Protein AF-A0A3M7AUH7-F1 (afdb_monomer_lite)

Organism: Hortaea werneckii (NCBI:txid91943)

InterPro domains:
  IPR000120 Amidase [PTHR11895] (242-465)
  IPR000868 Isochorismatase-like domain [PF00857] (22-213)
  IPR023631 Amidase signature domain [PF01425] (266-464)
  IPR036380 Isochorismatase-like superfamily [G3DSA:3.40.50.850] (7-255)
  IPR036380 Isochorismatase-like superfamily [SSF52499] (10-230)
  IPR036928 Amidase signature (AS) superfamily [G3DSA:3.90.1300.10] (282-468)
  IPR036928 Amidase signature (AS) superfamily [SSF75304] (243-464)

pLDDT: mean 93.61, std 9.81, range [36.06, 98.88]

Secondary structure (DSSP, 8-state):
----EEETT-BSS-EEE-GGGEEEEEE--BHHHHSTTSHHHHHH--HHHHHHHHTTHHHHHHHHHHHHHHT-EEEEEEE-B-TT-TTS-HHHHHTTTT-TT------TTSEETTEETTBTTSGGGSBPGGGPPPTT-EEEEESSSSTTTTSSHHHHHHTTT--EEEEEEE-IIIIIHHHHHHHHHTT-EEEEEEEEEE-S-HHHHHHHHHHHT-GGGTS-EEE-THHHHHHHHHHHTT----TT-HHHHHHHHHHTSS-HHHHHHHHHHHHHHHHTT-TTSEEEE--HHHHHHHHHHHHHHHTTSPPPTTTT-EEEEETTB-BTTB-B-TT-GGG-B--SS--HHHHHHHHTT-EEEEEEP-SGGG--SSS---TT---EETTEEEEE--SSSHHHHHHHHTTSSSEEEEE-SSSTTHHHHHHTTSEEE---TTTS--TTB--S-TTT--EEEEESSHHHHHHHHHHH----

Foldseek 3Di:
DQDWDWQQQKPPGIDIDGLLQEEEEAEALFLLCQPPQHVVCLQLVDPVLNVVQNVLLVVLLLVLVLSVLSNHAYEYEFAAAELVNPLPDPCQFPVQCVPPPHPHPAGQQGQTPQGGHRHPPTRRRHHDPSNDDDPPHHYWYDNALARVPPTCVVVVSVLSNHQEYEYAYEDQLTSRLNNLQVCVVVRHAYEYALSRYYYSDPVSNVVSQCVCRPPVQSSHIYHHCVSSSVVVVVCCVVRCPVVQALVVQVVCVVVVVDALLNVLVVLQVLLVVCCVVPVLWAPWFDDSVRLNVLRVVLCVVPVPHPQFSQASAEEEEALQFADAQDWRQLLPVVPIDHDNDGFLLVVLNVVSRYRYTHHTQFQRLQPFFQQQRHPSGGDAAPSDPVGTLTARNSSQLCCQLSVSGQKYKDKCQPCRQPRSNSSSQWDKAFDDPQQADCGRGSDPDNVRITIIMTHRDPVSSVSSSVSSRPGD

Sequence (472 aa):
MDRTLELKSARPYAFKFKPESTALLIIDMQRDFLDPNGFGSIQCGNDAIFQSVRSIVPKTKQVLETARRLGFHVLHTREGHEPDLSDLPPAKRLRQTSAPSGHHTLGIGDQGPMGRLLIRGEYGHDIIDELKPVPGEVVIDKPGKGSFWNTTLHRALLARGVTHLLIAGVTTECCVNGTFREAADRGFECCVLSDCTSGFDASFVSKTLEMLCSYDGLFGYVASSKELLEKEAMVQSKDSQDELSISRLQEGFRAGSIRPVDVAKVVSQRIAQYRAKDPAIWTFLRTDHDLEEAAHALEKRFKNEPLPPLYGIPFAVKDNIDVAGVRTTAACDAYAYTPEKNAKVVDDLLEAGALFVGKTNLDQLATGLSGCRSPYGYPRSVFSKKHVAGGSSSGSSVAVGARLVSFALGTDTAGSGRVPAAFNGVTGFKPTKGTLSAQGLVPACKSLDTISILAPSVHEARTVWLVADAGP

Structure (mmCIF, N/CA/C/O backbone):
data_AF-A0A3M7AUH7-F1
#
_entry.id   AF-A0A3M7AUH7-F1
#
loop_
_atom_site.group_PDB
_atom_site.id
_atom_site.type_symbol
_atom_site.label_atom_id
_atom_site.label_alt_id
_atom_site.label_comp_id
_atom_site.label_asym_id
_atom_site.label_entity_id
_atom_site.label_seq_id
_atom_site.pdbx_PDB_ins_code
_atom_site.Cartn_x
_atom_site.Cartn_y
_atom_site.Cartn_z
_atom_site.occupancy
_atom_site.B_iso_or_equiv
_atom_site.auth_seq_id
_atom_site.auth_comp_id
_atom_site.auth_asym_id
_atom_site.auth_atom_id
_atom_site.pdbx_PDB_model_num
ATOM 1 N N . MET A 1 1 ? 1.616 14.988 9.733 1.00 42.78 1 MET A N 1
ATOM 2 C CA . MET A 1 1 ? 2.559 16.097 9.483 1.00 42.78 1 MET A CA 1
ATOM 3 C C . MET A 1 1 ? 2.692 16.251 7.981 1.00 42.78 1 MET A C 1
ATOM 5 O O . MET A 1 1 ? 2.741 15.226 7.317 1.00 42.78 1 MET A O 1
ATOM 9 N N . ASP A 1 2 ? 2.673 17.475 7.454 1.00 50.09 2 ASP A N 1
ATOM 10 C CA . ASP A 1 2 ? 2.944 17.732 6.033 1.00 50.09 2 ASP A CA 1
ATOM 11 C C . ASP A 1 2 ? 4.448 17.556 5.793 1.00 50.09 2 ASP A C 1
ATOM 13 O O . ASP A 1 2 ? 5.242 18.467 6.033 1.00 50.09 2 ASP A O 1
ATOM 17 N N . ARG A 1 3 ? 4.864 16.320 5.504 1.00 73.69 3 ARG A N 1
ATOM 18 C CA . ARG A 1 3 ? 6.273 15.934 5.523 1.00 73.69 3 ARG A CA 1
ATOM 19 C C . ARG A 1 3 ? 6.875 16.066 4.128 1.00 73.69 3 ARG A C 1
ATOM 21 O O . ARG A 1 3 ? 7.142 15.075 3.461 1.00 73.69 3 ARG A O 1
ATOM 28 N N . THR A 1 4 ? 7.121 17.300 3.704 1.00 87.31 4 THR A N 1
ATOM 29 C CA . THR A 1 4 ? 7.862 17.563 2.465 1.00 87.31 4 THR A CA 1
ATOM 30 C C . THR A 1 4 ? 9.328 17.152 2.629 1.00 87.31 4 THR A C 1
ATOM 32 O O . THR A 1 4 ? 10.020 17.601 3.546 1.00 87.31 4 THR A O 1
ATOM 35 N N . LEU A 1 5 ? 9.802 16.278 1.745 1.00 91.75 5 LEU A N 1
ATOM 36 C CA . LEU A 1 5 ? 11.206 15.926 1.572 1.00 91.75 5 LEU A CA 1
ATOM 37 C C . LEU A 1 5 ? 11.821 16.790 0.464 1.00 91.75 5 LEU A C 1
ATOM 39 O O . LEU A 1 5 ? 11.122 17.364 -0.367 1.00 91.75 5 LEU A O 1
ATOM 43 N N . GLU A 1 6 ? 13.146 16.897 0.482 1.00 94.75 6 GLU A N 1
ATOM 44 C CA . GLU A 1 6 ? 13.899 17.737 -0.450 1.00 94.75 6 GLU A CA 1
ATOM 45 C C . GLU A 1 6 ? 15.273 17.117 -0.713 1.00 94.75 6 GLU A C 1
ATOM 47 O O . GLU A 1 6 ? 16.000 16.858 0.252 1.00 94.75 6 GLU A O 1
ATOM 52 N N . LEU A 1 7 ? 15.616 16.900 -1.985 1.00 96.56 7 LEU A N 1
ATOM 53 C CA . LEU A 1 7 ? 16.984 16.636 -2.440 1.00 96.56 7 LEU A CA 1
ATOM 54 C C . LEU A 1 7 ? 17.591 17.978 -2.854 1.00 96.56 7 LEU A C 1
ATOM 56 O O . LEU A 1 7 ? 17.284 18.497 -3.926 1.00 96.56 7 LEU A O 1
ATOM 60 N N . LYS A 1 8 ? 18.396 18.579 -1.976 1.00 95.88 8 LYS A N 1
ATOM 61 C CA . LYS A 1 8 ? 18.969 19.920 -2.175 1.00 95.88 8 LYS A CA 1
ATOM 62 C C . LYS A 1 8 ? 20.028 19.926 -3.268 1.00 95.88 8 LYS A C 1
ATOM 64 O O . LYS A 1 8 ? 20.172 20.919 -3.970 1.00 95.88 8 LYS A O 1
ATOM 69 N N . SER A 1 9 ? 20.745 18.814 -3.396 1.00 94.75 9 SER A N 1
ATOM 70 C CA . SER A 1 9 ? 21.782 18.597 -4.404 1.00 94.75 9 SER A CA 1
ATOM 71 C C . SER A 1 9 ? 21.238 18.234 -5.789 1.00 94.75 9 SER A C 1
ATOM 73 O O . SER A 1 9 ? 22.026 18.043 -6.718 1.00 94.75 9 SER A O 1
ATOM 75 N N . ALA A 1 10 ? 19.914 18.121 -5.945 1.00 97.62 10 ALA A N 1
ATOM 76 C CA . ALA A 1 10 ? 19.311 17.862 -7.242 1.00 97.62 10 ALA A CA 1
ATOM 77 C C . ALA A 1 10 ? 19.640 18.987 -8.233 1.00 97.62 10 ALA A C 1
ATOM 79 O O . ALA A 1 10 ? 19.691 20.168 -7.884 1.00 97.62 10 ALA A O 1
ATOM 80 N N . ARG A 1 11 ? 19.857 18.595 -9.486 1.00 97.94 11 ARG A N 1
ATOM 81 C CA . ARG A 1 11 ? 20.016 19.501 -10.620 1.00 97.94 11 ARG A CA 1
ATOM 82 C C . ARG A 1 11 ? 18.733 19.495 -11.446 1.00 97.94 11 ARG A C 1
ATOM 84 O O . ARG A 1 11 ? 18.139 18.426 -11.585 1.00 97.94 11 ARG A O 1
ATOM 91 N N . PRO A 1 12 ? 18.337 20.641 -12.018 1.00 96.88 12 PRO A N 1
ATOM 92 C CA . PRO A 1 12 ? 19.061 21.925 -12.004 1.00 96.88 12 PRO A CA 1
ATOM 93 C C . PRO A 1 12 ? 18.918 22.723 -10.698 1.00 96.88 12 PRO A C 1
ATOM 95 O O . PRO A 1 12 ? 19.719 23.617 -10.439 1.00 96.88 12 PRO A O 1
ATOM 98 N N . TYR A 1 13 ? 17.944 22.380 -9.860 1.00 97.06 13 TYR A N 1
ATOM 99 C CA . TYR A 1 13 ? 17.752 22.917 -8.515 1.00 97.06 13 TYR A CA 1
ATOM 100 C C . TYR A 1 13 ? 17.065 21.870 -7.629 1.00 97.06 13 TYR A C 1
ATOM 102 O O . TYR A 1 13 ? 16.717 20.782 -8.091 1.00 97.06 13 TYR A O 1
ATOM 110 N N . ALA A 1 14 ? 16.869 22.203 -6.351 1.00 97.44 14 ALA A N 1
ATOM 111 C CA . ALA A 1 14 ? 16.361 21.277 -5.347 1.00 97.44 14 ALA A CA 1
ATOM 112 C C . ALA A 1 14 ? 15.020 20.626 -5.737 1.00 97.44 14 ALA A C 1
ATOM 114 O O . ALA A 1 14 ? 14.048 21.316 -6.050 1.00 97.44 14 ALA A O 1
ATOM 115 N N . PHE A 1 15 ? 14.955 19.297 -5.634 1.00 97.81 15 PHE A N 1
ATOM 116 C CA . PHE A 1 15 ? 13.757 18.511 -5.922 1.00 97.81 15 PHE A CA 1
ATOM 117 C C . PHE A 1 15 ? 12.948 18.297 -4.641 1.00 97.81 15 PHE A C 1
ATOM 119 O O . PHE A 1 15 ? 13.432 17.662 -3.699 1.00 97.81 15 PHE A O 1
ATOM 126 N N . LYS A 1 16 ? 11.723 18.829 -4.589 1.00 96.50 16 LYS A N 1
ATOM 127 C CA . LYS A 1 16 ? 10.828 18.764 -3.421 1.00 96.50 16 LYS A CA 1
ATOM 128 C C . LYS A 1 16 ? 9.668 17.825 -3.698 1.00 96.50 16 LYS A C 1
ATOM 130 O O . LYS A 1 16 ? 9.068 17.902 -4.756 1.00 96.50 16 LYS A O 1
ATOM 135 N N . PHE A 1 17 ? 9.330 16.973 -2.738 1.00 95.81 17 PHE A N 1
ATOM 136 C CA . PHE A 1 17 ? 8.318 15.932 -2.929 1.00 95.81 17 PHE A CA 1
ATOM 137 C C . PHE A 1 17 ? 7.745 15.465 -1.589 1.00 95.81 17 PHE A C 1
ATOM 139 O O . PHE A 1 17 ? 8.301 15.748 -0.527 1.00 95.81 17 PHE A O 1
ATOM 146 N N . LYS A 1 18 ? 6.617 14.751 -1.621 1.00 89.06 18 LYS A N 1
ATOM 147 C CA . LYS A 1 18 ? 5.950 14.216 -0.421 1.00 89.06 18 LYS A CA 1
ATOM 148 C C . LYS A 1 18 ? 5.864 12.694 -0.484 1.00 89.06 18 LYS A C 1
ATOM 150 O O . LYS A 1 18 ? 5.413 12.197 -1.523 1.00 89.06 18 LYS A O 1
ATOM 155 N N . PRO A 1 19 ? 6.241 11.964 0.583 1.00 87.06 19 PRO A N 1
ATOM 156 C CA . PRO A 1 19 ? 6.251 10.505 0.585 1.00 87.06 19 PRO A CA 1
ATOM 157 C C . PRO A 1 19 ? 4.951 9.870 0.084 1.00 87.06 19 PRO A C 1
ATOM 159 O O . PRO A 1 19 ? 4.983 9.037 -0.814 1.00 87.06 19 PRO A O 1
ATOM 162 N N . GLU A 1 20 ? 3.809 10.352 0.579 1.00 81.81 20 GLU A N 1
ATOM 163 C CA . GLU A 1 20 ? 2.468 9.832 0.290 1.00 81.81 20 GLU A CA 1
ATOM 164 C C . GLU A 1 20 ? 2.010 9.984 -1.169 1.00 81.81 20 GLU A C 1
ATOM 166 O O . GLU A 1 20 ? 0.996 9.418 -1.555 1.00 81.81 20 GLU A O 1
ATOM 171 N N . SER A 1 21 ? 2.727 10.770 -1.974 1.00 87.88 21 SER A N 1
ATOM 172 C CA . SER A 1 21 ? 2.429 10.997 -3.394 1.00 87.88 21 SER A CA 1
ATOM 173 C C . SER A 1 21 ? 3.648 10.772 -4.291 1.00 87.88 21 SER A C 1
ATOM 175 O O . SER A 1 21 ? 3.671 11.223 -5.438 1.00 87.88 21 SER A O 1
ATOM 177 N N . THR A 1 22 ? 4.677 10.104 -3.766 1.00 96.94 22 THR A N 1
ATOM 178 C CA . THR A 1 22 ? 5.909 9.783 -4.491 1.00 96.94 22 THR A CA 1
ATOM 179 C C . THR A 1 22 ? 5.986 8.287 -4.732 1.00 96.94 22 THR A C 1
ATOM 181 O O . THR A 1 22 ? 5.702 7.491 -3.834 1.00 96.94 22 THR A O 1
ATOM 184 N N . ALA A 1 23 ? 6.401 7.902 -5.936 1.00 97.38 23 ALA A N 1
ATOM 185 C CA . ALA A 1 23 ? 6.778 6.530 -6.226 1.00 97.38 23 ALA A CA 1
ATOM 186 C C . ALA A 1 23 ? 8.277 6.406 -6.505 1.00 97.38 23 ALA A C 1
ATOM 188 O O . ALA A 1 23 ? 8.843 7.217 -7.237 1.00 97.38 23 ALA A O 1
ATOM 189 N N . LEU A 1 24 ? 8.899 5.357 -5.968 1.00 98.75 24 LEU A N 1
ATOM 190 C CA . LEU A 1 24 ? 10.150 4.826 -6.494 1.00 98.75 24 LEU A CA 1
ATOM 191 C C . LEU A 1 24 ? 9.810 3.874 -7.648 1.00 98.75 24 LEU A C 1
ATOM 193 O O . LEU A 1 24 ? 9.141 2.859 -7.438 1.00 98.75 24 LEU A O 1
ATOM 197 N N . LEU A 1 25 ? 10.268 4.209 -8.853 1.00 98.81 25 LEU A N 1
ATOM 198 C CA . LEU A 1 25 ? 10.133 3.386 -10.049 1.00 98.81 25 LEU A CA 1
ATOM 199 C C . LEU A 1 25 ? 11.483 2.739 -10.376 1.00 98.81 25 LEU A C 1
ATOM 201 O O . LEU A 1 25 ? 12.424 3.431 -10.765 1.00 98.81 25 LEU A O 1
ATOM 205 N N . ILE A 1 26 ? 11.564 1.419 -10.213 1.00 98.81 26 ILE A N 1
ATOM 206 C CA . ILE A 1 26 ? 12.762 0.618 -10.484 1.00 98.81 26 ILE A CA 1
ATOM 207 C C . ILE A 1 26 ? 12.619 -0.038 -11.857 1.00 98.81 26 ILE A C 1
ATOM 209 O O . ILE A 1 26 ? 11.694 -0.816 -12.101 1.00 98.81 26 ILE A O 1
ATOM 213 N N . ILE A 1 27 ? 13.519 0.306 -12.773 1.00 98.81 27 ILE A N 1
ATOM 214 C CA . ILE A 1 27 ? 13.412 -0.044 -14.187 1.00 98.81 27 ILE A CA 1
ATOM 215 C C . ILE A 1 27 ? 14.372 -1.171 -14.550 1.00 98.81 27 ILE A C 1
ATOM 217 O O . ILE A 1 27 ? 15.587 -1.035 -14.425 1.00 98.81 27 ILE A O 1
ATOM 221 N N . ASP A 1 28 ? 13.798 -2.271 -15.033 1.00 98.19 28 ASP A N 1
ATOM 222 C CA . ASP A 1 28 ? 14.479 -3.359 -15.731 1.00 98.19 28 ASP A CA 1
ATOM 223 C C . ASP A 1 28 ? 15.619 -4.023 -14.949 1.00 98.19 28 ASP A C 1
ATOM 225 O O . ASP A 1 28 ? 16.546 -4.573 -15.536 1.00 98.19 28 ASP A O 1
ATOM 229 N N . MET A 1 29 ? 15.531 -4.058 -13.617 1.00 98.31 29 MET A N 1
ATOM 230 C CA . MET A 1 29 ? 16.493 -4.764 -12.758 1.00 98.31 29 MET A CA 1
ATOM 231 C C . MET A 1 29 ? 16.271 -6.293 -12.763 1.00 98.31 29 MET A C 1
ATOM 233 O O . MET A 1 29 ? 16.230 -6.942 -11.717 1.00 98.31 29 MET A O 1
ATOM 237 N N . GLN A 1 30 ? 16.073 -6.860 -13.951 1.00 97.56 30 GLN A N 1
ATOM 238 C CA . GLN A 1 30 ? 15.868 -8.285 -14.208 1.00 97.56 30 GLN A CA 1
ATOM 239 C C . GLN A 1 30 ? 17.186 -9.011 -14.480 1.00 97.56 30 GLN A C 1
ATOM 241 O O . GLN A 1 30 ? 18.173 -8.394 -14.895 1.00 97.56 30 GLN A O 1
ATOM 246 N N . ARG A 1 31 ? 17.202 -10.328 -14.252 1.00 98.50 31 ARG A N 1
ATOM 247 C CA . ARG A 1 31 ? 18.387 -11.182 -14.438 1.00 98.50 31 ARG A CA 1
ATOM 248 C C . ARG A 1 31 ? 18.944 -11.076 -15.849 1.00 98.50 31 ARG A C 1
ATOM 250 O O . ARG A 1 31 ? 20.157 -11.034 -16.018 1.00 98.50 31 ARG A O 1
ATOM 257 N N . ASP A 1 32 ? 18.080 -10.916 -16.845 1.00 98.12 32 ASP A N 1
ATOM 258 C CA . ASP A 1 32 ? 18.478 -10.718 -18.231 1.00 98.12 32 ASP A CA 1
ATOM 259 C C . ASP A 1 32 ? 19.401 -9.511 -18.406 1.00 98.12 32 ASP A C 1
ATOM 261 O O . ASP A 1 32 ? 20.291 -9.565 -19.242 1.00 98.12 32 ASP A O 1
ATOM 265 N N . PHE A 1 33 ? 19.294 -8.448 -17.610 1.00 98.19 33 PHE A N 1
ATOM 266 C CA . PHE A 1 33 ? 20.238 -7.328 -17.698 1.00 98.19 33 PHE A CA 1
ATOM 267 C C . PHE A 1 33 ? 21.390 -7.399 -16.699 1.00 98.19 33 PHE A C 1
ATOM 269 O O . PHE A 1 33 ? 22.414 -6.755 -16.927 1.00 98.19 33 PHE A O 1
ATOM 276 N N . LEU A 1 34 ? 21.232 -8.138 -15.601 1.00 98.06 34 LEU A N 1
ATOM 277 C CA . LEU A 1 34 ? 22.098 -8.000 -14.431 1.00 98.06 34 LEU A CA 1
ATOM 278 C C . LEU A 1 34 ? 22.842 -9.264 -14.018 1.00 98.06 34 LEU A C 1
ATOM 280 O O . LEU A 1 34 ? 23.833 -9.123 -13.305 1.00 98.06 34 LEU A O 1
ATOM 284 N N . ASP A 1 35 ? 22.432 -10.457 -14.441 1.00 97.69 35 ASP A N 1
ATOM 285 C CA . ASP A 1 35 ? 23.112 -11.712 -14.108 1.00 97.69 35 ASP A CA 1
ATOM 286 C C . ASP A 1 35 ? 23.998 -12.194 -15.277 1.00 97.69 35 ASP A C 1
ATOM 288 O O . ASP A 1 35 ? 23.703 -11.915 -16.447 1.00 97.69 35 ASP A O 1
ATOM 292 N N . PRO A 1 36 ? 25.116 -12.895 -14.990 1.00 95.81 36 PRO A N 1
ATOM 293 C CA . PRO A 1 36 ? 25.935 -13.501 -16.032 1.00 95.81 36 PRO A CA 1
ATOM 294 C C . PRO A 1 36 ? 25.092 -14.414 -16.921 1.00 95.81 36 PRO A C 1
ATOM 296 O O . PRO A 1 36 ? 24.218 -15.129 -16.434 1.00 95.81 36 PRO A O 1
ATOM 299 N N . ASN A 1 37 ? 25.394 -14.426 -18.217 1.00 94.69 37 ASN A N 1
ATOM 300 C CA . ASN A 1 37 ? 24.632 -15.136 -19.246 1.00 94.69 37 ASN A CA 1
ATOM 301 C C . ASN A 1 37 ? 23.236 -14.557 -19.543 1.00 94.69 37 ASN A C 1
ATOM 303 O O . ASN A 1 37 ? 22.497 -15.142 -20.336 1.00 94.69 37 ASN A O 1
ATOM 307 N N . GLY A 1 38 ? 22.869 -13.420 -18.946 1.00 96.56 38 GLY A N 1
ATOM 308 C CA . GLY A 1 38 ? 21.684 -12.654 -19.328 1.00 96.56 38 GLY A CA 1
ATOM 309 C C . GLY A 1 38 ? 21.894 -11.851 -20.604 1.00 96.56 38 GLY A C 1
ATOM 310 O O . GLY A 1 38 ? 23.036 -11.582 -20.996 1.00 96.56 38 GLY A O 1
ATOM 311 N N . PHE A 1 39 ? 20.788 -11.436 -21.226 1.00 96.81 39 PHE A N 1
ATOM 312 C CA . PHE A 1 39 ? 20.759 -10.541 -22.386 1.00 96.81 39 PHE A CA 1
ATOM 313 C C . PHE A 1 39 ? 21.811 -9.418 -22.326 1.00 96.81 39 PHE A C 1
ATOM 315 O O . PHE A 1 39 ? 22.621 -9.305 -23.236 1.00 96.81 39 PHE A O 1
ATOM 322 N N . GLY A 1 40 ? 21.871 -8.628 -21.253 1.00 96.12 40 GLY A N 1
ATOM 323 C CA . GLY A 1 40 ? 22.829 -7.535 -21.073 1.00 96.12 40 GLY A CA 1
ATOM 324 C C . GLY A 1 40 ? 24.289 -7.977 -21.190 1.00 96.12 40 GLY A C 1
ATOM 325 O O . GLY A 1 40 ? 25.042 -7.385 -21.962 1.00 96.12 40 GLY A O 1
ATOM 326 N N . SER A 1 41 ? 24.669 -9.052 -20.490 1.00 96.25 41 SER A N 1
ATOM 327 C CA . SER A 1 41 ? 26.026 -9.618 -20.564 1.00 96.25 41 SER A CA 1
ATOM 328 C C . SER A 1 41 ? 26.364 -10.146 -21.965 1.00 96.25 41 SER A C 1
ATOM 330 O O . SER A 1 41 ? 27.455 -9.894 -22.478 1.00 96.25 41 SER A O 1
ATOM 332 N N . ILE A 1 42 ? 25.400 -10.804 -22.624 1.00 95.31 42 ILE A N 1
ATOM 333 C CA . ILE A 1 42 ? 25.541 -11.334 -23.986 1.00 95.31 42 ILE A CA 1
ATOM 334 C C . ILE A 1 42 ? 25.728 -10.188 -24.984 1.00 95.31 42 ILE A C 1
ATOM 336 O O . ILE A 1 42 ? 26.614 -10.247 -25.833 1.00 95.31 42 ILE A O 1
ATOM 340 N N . GLN A 1 43 ? 24.910 -9.135 -24.887 1.00 94.38 43 GLN A N 1
ATOM 341 C CA . GLN A 1 43 ? 24.938 -8.036 -25.849 1.00 94.38 43 GLN A CA 1
ATOM 342 C C . GLN A 1 43 ? 26.175 -7.145 -25.699 1.00 94.38 43 GLN A C 1
ATOM 344 O O . GLN A 1 43 ? 26.678 -6.647 -26.709 1.00 94.38 43 GLN A O 1
ATOM 349 N N . CYS A 1 44 ? 26.661 -6.905 -24.476 1.00 94.19 44 CYS A N 1
ATOM 350 C CA . CYS A 1 44 ? 27.851 -6.076 -24.282 1.00 94.19 44 CYS A CA 1
ATOM 351 C C . CYS A 1 44 ? 29.150 -6.837 -24.575 1.00 94.19 44 CYS A C 1
ATOM 353 O O . CYS A 1 44 ? 30.125 -6.209 -24.984 1.00 94.19 44 CYS A O 1
ATOM 355 N N . GLY A 1 45 ? 29.177 -8.162 -24.371 1.00 93.31 45 GLY A N 1
ATOM 356 C CA . GLY A 1 45 ? 30.334 -9.017 -24.664 1.00 93.31 45 GLY A CA 1
ATOM 357 C C . GLY A 1 45 ? 31.615 -8.623 -23.918 1.00 93.31 45 GLY A C 1
ATOM 358 O O . GLY A 1 45 ? 32.714 -8.957 -24.355 1.00 93.31 45 GLY A O 1
ATOM 359 N N . ASN A 1 46 ? 31.488 -7.864 -22.827 1.00 95.75 46 ASN A N 1
ATOM 360 C CA . ASN A 1 46 ? 32.601 -7.308 -22.069 1.00 95.75 46 ASN A CA 1
ATOM 361 C C . ASN A 1 46 ? 32.276 -7.315 -20.573 1.00 95.75 46 ASN A C 1
ATOM 363 O O . ASN A 1 46 ? 31.399 -6.575 -20.114 1.00 95.75 46 ASN A O 1
ATOM 367 N N . ASP A 1 47 ? 33.028 -8.115 -19.820 1.00 95.50 47 ASP A N 1
ATOM 368 C CA . ASP A 1 47 ? 32.808 -8.312 -18.389 1.00 95.50 47 ASP A CA 1
ATOM 369 C C . ASP A 1 47 ? 32.993 -7.029 -17.579 1.00 95.50 47 ASP A C 1
ATOM 371 O O . ASP A 1 47 ? 32.224 -6.776 -16.658 1.00 95.50 47 ASP A O 1
ATOM 375 N N . ALA A 1 48 ? 33.965 -6.179 -17.918 1.00 96.88 48 ALA A N 1
ATOM 376 C CA . ALA A 1 48 ? 34.197 -4.938 -17.181 1.00 96.88 48 ALA A CA 1
ATOM 377 C C . ALA A 1 48 ? 33.013 -3.965 -17.323 1.00 96.88 48 ALA A C 1
ATOM 379 O O . ALA A 1 48 ? 32.586 -3.361 -16.337 1.00 96.88 48 ALA A O 1
ATOM 380 N N . ILE A 1 49 ? 32.445 -3.858 -18.530 1.00 96.81 49 ILE A N 1
ATOM 381 C CA . ILE A 1 49 ? 31.233 -3.065 -18.786 1.00 96.81 49 ILE A CA 1
ATOM 382 C C . ILE A 1 49 ? 30.052 -3.650 -18.010 1.00 96.81 49 ILE A C 1
ATOM 384 O O . ILE A 1 49 ? 29.358 -2.928 -17.297 1.00 96.81 49 ILE A O 1
ATOM 388 N N . PHE A 1 50 ? 29.849 -4.964 -18.096 1.00 97.38 50 PHE A N 1
ATOM 389 C CA . PHE A 1 50 ? 28.770 -5.641 -17.385 1.00 97.38 50 PHE A CA 1
ATOM 390 C C . PHE A 1 50 ? 28.862 -5.453 -15.859 1.00 97.38 50 PHE A C 1
ATOM 392 O O . PHE A 1 50 ? 27.875 -5.091 -15.217 1.00 97.38 50 PHE A O 1
ATOM 399 N N . GLN A 1 51 ? 30.053 -5.613 -15.273 1.00 97.00 51 GLN A N 1
ATOM 400 C CA . GLN A 1 51 ? 30.279 -5.383 -13.843 1.00 97.00 51 GLN A CA 1
ATOM 401 C C . GLN A 1 51 ? 30.031 -3.922 -13.450 1.00 97.00 51 GLN A C 1
ATOM 403 O O . GLN A 1 51 ? 29.480 -3.654 -12.381 1.00 97.00 51 GLN A O 1
ATOM 408 N N . SER A 1 52 ? 30.371 -2.969 -14.323 1.00 96.56 52 SER A N 1
ATOM 409 C CA . SER A 1 52 ? 30.042 -1.557 -14.112 1.00 96.56 52 SER A CA 1
ATOM 410 C C . SER A 1 52 ? 28.528 -1.326 -14.052 1.00 96.56 52 SER A C 1
ATOM 412 O O . SER A 1 52 ? 28.062 -0.620 -13.156 1.00 96.56 52 SER A O 1
ATOM 414 N N . VAL A 1 53 ? 27.740 -1.981 -14.912 1.00 97.50 53 VAL A N 1
ATOM 415 C CA . VAL A 1 53 ? 26.269 -1.929 -14.848 1.00 97.50 53 VAL A CA 1
ATOM 416 C C . VAL A 1 53 ? 25.746 -2.548 -13.554 1.00 97.50 53 VAL A C 1
ATOM 418 O O . VAL A 1 53 ? 24.971 -1.907 -12.846 1.00 97.50 53 VAL A O 1
ATOM 421 N N . ARG A 1 54 ? 26.211 -3.748 -13.183 1.00 97.69 54 ARG A N 1
ATOM 422 C CA . ARG A 1 54 ? 25.766 -4.431 -11.955 1.00 97.69 54 ARG A CA 1
ATOM 423 C C . ARG A 1 54 ? 26.157 -3.686 -10.671 1.00 97.69 54 ARG A C 1
ATOM 425 O O . ARG A 1 54 ? 25.496 -3.847 -9.644 1.00 97.69 54 ARG A O 1
ATOM 432 N N . SER A 1 55 ? 27.176 -2.825 -10.711 1.00 97.69 55 SER A N 1
ATOM 433 C CA . SER A 1 55 ? 27.678 -2.099 -9.533 1.00 97.69 55 SER A CA 1
ATOM 434 C C . SER A 1 55 ? 26.639 -1.211 -8.829 1.00 97.69 55 SER A C 1
ATOM 436 O O . SER A 1 55 ? 26.798 -0.916 -7.644 1.00 97.69 55 SER A O 1
ATOM 438 N N . ILE A 1 56 ? 25.544 -0.831 -9.503 1.00 98.12 56 ILE A N 1
ATOM 439 C CA . ILE A 1 56 ? 24.468 -0.019 -8.906 1.00 98.12 56 ILE A CA 1
ATOM 440 C C . ILE A 1 56 ? 23.532 -0.816 -7.986 1.00 98.12 56 ILE A C 1
ATOM 442 O O . ILE A 1 56 ? 22.769 -0.213 -7.227 1.00 98.12 56 ILE A O 1
ATOM 446 N N . VAL A 1 57 ? 23.549 -2.155 -8.041 1.00 98.56 57 VAL A N 1
ATOM 447 C CA . VAL A 1 57 ? 22.596 -3.017 -7.314 1.00 98.56 57 VAL A CA 1
ATOM 448 C C . VAL A 1 57 ? 22.609 -2.759 -5.801 1.00 98.56 57 VAL A C 1
ATOM 450 O O . VAL A 1 57 ? 21.533 -2.517 -5.247 1.00 98.56 57 VAL A O 1
ATOM 453 N N . PRO A 1 58 ? 23.767 -2.716 -5.104 1.00 98.19 58 PRO A N 1
ATOM 454 C CA . PRO A 1 58 ? 23.784 -2.474 -3.661 1.00 98.19 58 PRO A CA 1
ATOM 455 C C . PRO A 1 58 ? 23.191 -1.115 -3.278 1.00 98.19 58 PRO A C 1
ATOM 457 O O . PRO A 1 58 ? 22.484 -1.006 -2.276 1.00 98.19 58 PRO A O 1
ATOM 460 N N . LYS A 1 59 ? 23.444 -0.076 -4.084 1.00 97.81 59 LYS A N 1
ATOM 461 C CA . LYS A 1 59 ? 22.922 1.272 -3.834 1.00 97.81 59 LYS A CA 1
ATOM 462 C C . LYS A 1 59 ? 21.418 1.347 -4.097 1.00 97.81 59 LYS A C 1
ATOM 464 O O . LYS A 1 59 ? 20.674 1.861 -3.267 1.00 97.81 59 LYS A O 1
ATOM 469 N N . THR A 1 60 ? 20.968 0.742 -5.193 1.00 98.50 60 THR A N 1
ATOM 470 C CA . THR A 1 60 ? 19.544 0.634 -5.542 1.00 98.50 60 THR A CA 1
ATOM 471 C C . THR A 1 60 ? 18.771 -0.129 -4.468 1.00 98.50 60 THR A C 1
ATOM 473 O O . THR A 1 60 ? 17.673 0.279 -4.104 1.00 98.50 60 THR A O 1
ATOM 476 N N . LYS A 1 61 ? 19.363 -1.183 -3.890 1.00 98.19 61 LYS A N 1
ATOM 477 C CA . LYS A 1 61 ? 18.777 -1.919 -2.763 1.00 98.19 61 LYS A CA 1
ATOM 478 C C . LYS A 1 61 ? 18.600 -1.031 -1.536 1.00 98.19 61 LYS A C 1
ATOM 480 O O . LYS A 1 61 ? 17.520 -1.025 -0.954 1.00 98.19 61 LYS A O 1
ATOM 485 N N . GLN A 1 62 ? 19.621 -0.248 -1.176 1.00 97.44 62 GLN A N 1
ATOM 486 C CA . GLN A 1 62 ? 19.514 0.717 -0.077 1.00 97.44 62 GLN A CA 1
ATOM 487 C C . GLN A 1 62 ? 18.347 1.681 -0.320 1.00 97.44 62 GLN A C 1
ATOM 489 O O . GLN A 1 62 ? 17.491 1.818 0.544 1.00 97.44 62 GLN A O 1
ATOM 494 N N . VAL A 1 63 ? 18.247 2.259 -1.521 1.00 98.00 63 VAL A N 1
ATOM 495 C CA . VAL A 1 63 ? 17.149 3.168 -1.886 1.00 98.00 63 VAL A CA 1
ATOM 496 C C . VAL A 1 63 ? 15.781 2.490 -1.862 1.00 98.00 63 VAL A C 1
ATOM 498 O O . VAL A 1 63 ? 14.827 3.088 -1.370 1.00 98.00 63 VAL A O 1
ATOM 501 N N . LEU A 1 64 ? 15.665 1.258 -2.361 1.00 97.75 64 LEU A N 1
ATOM 502 C CA . LEU A 1 64 ? 14.429 0.474 -2.316 1.00 97.75 64 LEU A CA 1
ATOM 503 C C . LEU A 1 64 ? 13.952 0.285 -0.874 1.00 97.75 64 LEU A C 1
ATOM 505 O O . LEU A 1 64 ? 12.793 0.539 -0.548 1.00 97.75 64 LEU A O 1
ATOM 509 N N . GLU A 1 65 ? 14.856 -0.124 0.008 1.00 93.50 65 GLU A N 1
ATOM 510 C CA . GLU A 1 65 ? 14.548 -0.293 1.421 1.00 93.50 65 GLU A CA 1
ATOM 511 C C . GLU A 1 65 ? 14.194 1.040 2.099 1.00 93.50 65 GLU A C 1
ATOM 513 O O . GLU A 1 65 ? 13.228 1.103 2.864 1.00 93.50 65 GLU A O 1
ATOM 518 N N . THR A 1 66 ? 14.910 2.122 1.779 1.00 93.56 66 THR A N 1
ATOM 519 C CA . THR A 1 66 ? 14.591 3.473 2.253 1.00 93.56 66 THR A CA 1
ATOM 520 C C . THR A 1 66 ? 13.206 3.917 1.789 1.00 93.56 66 THR A C 1
ATOM 522 O O . THR A 1 66 ? 12.435 4.438 2.590 1.00 93.56 66 THR A O 1
ATOM 525 N N . ALA A 1 67 ? 12.854 3.693 0.522 1.00 93.50 67 ALA A N 1
ATOM 526 C CA . ALA A 1 67 ? 11.560 4.064 -0.041 1.00 93.50 67 ALA A CA 1
ATOM 527 C C . ALA A 1 67 ? 10.407 3.337 0.663 1.00 93.50 67 ALA A C 1
ATOM 529 O O . ALA A 1 67 ? 9.428 3.977 1.049 1.00 93.50 67 ALA A O 1
ATOM 530 N N . ARG A 1 68 ? 10.560 2.028 0.914 1.00 87.12 68 ARG A N 1
ATOM 531 C CA . ARG A 1 68 ? 9.606 1.231 1.705 1.00 87.12 68 ARG A CA 1
ATOM 532 C C . ARG A 1 68 ? 9.413 1.819 3.102 1.00 87.12 68 ARG A C 1
ATOM 534 O O . ARG A 1 68 ? 8.280 2.019 3.532 1.00 87.12 68 ARG A O 1
ATOM 541 N N . ARG A 1 69 ? 10.510 2.145 3.793 1.00 80.56 69 ARG A N 1
ATOM 542 C CA . ARG A 1 69 ? 10.475 2.725 5.148 1.00 80.56 69 ARG A CA 1
ATOM 543 C C . ARG A 1 69 ? 9.846 4.114 5.179 1.00 80.56 69 ARG A C 1
ATOM 545 O O . ARG A 1 69 ? 9.053 4.403 6.064 1.00 80.56 69 ARG A O 1
ATOM 552 N N . LEU A 1 70 ? 10.148 4.958 4.196 1.00 81.69 70 LEU A N 1
ATOM 553 C CA . LEU A 1 70 ? 9.568 6.296 4.085 1.00 81.69 70 LEU A CA 1
ATOM 554 C C . LEU A 1 70 ? 8.104 6.287 3.616 1.00 81.69 70 LEU A C 1
ATOM 556 O O . LEU A 1 70 ? 7.483 7.348 3.601 1.00 81.69 70 LEU A O 1
ATOM 560 N N . GLY A 1 71 ? 7.544 5.125 3.264 1.00 80.50 71 GLY A N 1
ATOM 561 C CA . GLY A 1 71 ? 6.153 4.984 2.837 1.00 80.50 71 GLY A CA 1
ATOM 562 C C . GLY A 1 71 ? 5.899 5.448 1.403 1.00 80.50 71 GLY A C 1
ATOM 563 O O . GLY A 1 71 ? 4.783 5.857 1.090 1.00 80.50 71 GLY A O 1
ATOM 564 N N . PHE A 1 72 ? 6.918 5.419 0.540 1.00 90.44 72 PHE A N 1
ATOM 565 C CA . PHE A 1 72 ? 6.727 5.676 -0.887 1.00 90.44 72 PHE A CA 1
ATOM 566 C C . PHE A 1 72 ? 5.963 4.515 -1.517 1.00 90.44 72 PHE A C 1
ATOM 568 O O . PHE A 1 72 ? 6.051 3.366 -1.076 1.00 90.44 72 PHE A O 1
ATOM 575 N N . HIS A 1 73 ? 5.275 4.787 -2.620 1.00 91.44 73 HIS A N 1
ATOM 576 C CA . HIS A 1 73 ? 4.862 3.705 -3.501 1.00 91.44 73 HIS A CA 1
ATOM 577 C C . HIS A 1 73 ? 6.100 3.090 -4.162 1.00 91.44 73 HIS A C 1
ATOM 579 O O . HIS A 1 73 ? 7.008 3.809 -4.570 1.00 91.44 73 HIS A O 1
ATOM 585 N N . VAL A 1 74 ? 6.137 1.768 -4.302 1.00 96.06 74 VAL A N 1
ATOM 586 C CA . VAL A 1 74 ? 7.214 1.078 -5.020 1.00 96.06 74 VAL A CA 1
ATOM 587 C C . VAL A 1 74 ? 6.621 0.350 -6.216 1.00 96.06 74 VAL A C 1
ATOM 589 O O . VAL A 1 74 ? 5.659 -0.417 -6.089 1.00 96.06 74 VAL A O 1
ATOM 592 N N . LEU A 1 75 ? 7.183 0.636 -7.386 1.00 98.06 75 LEU A N 1
ATOM 593 C CA . LEU A 1 75 ? 6.820 0.008 -8.644 1.00 98.06 75 LEU A CA 1
ATOM 594 C C . LEU A 1 75 ? 8.083 -0.491 -9.336 1.00 98.06 75 LEU A C 1
ATOM 596 O O . LEU A 1 75 ? 9.086 0.215 -9.418 1.00 98.06 75 LEU A O 1
ATOM 600 N N . HIS A 1 76 ? 8.000 -1.696 -9.876 1.00 98.69 76 HIS A N 1
ATOM 601 C CA . HIS A 1 76 ? 9.044 -2.319 -10.671 1.00 98.69 76 HIS A CA 1
ATOM 602 C C . HIS A 1 76 ? 8.555 -2.459 -12.104 1.00 98.69 76 HIS A C 1
ATOM 604 O O . HIS A 1 76 ? 7.372 -2.709 -12.343 1.00 98.69 76 HIS A O 1
ATOM 610 N N . THR A 1 77 ? 9.461 -2.325 -13.063 1.00 98.56 77 THR A N 1
ATOM 611 C CA . THR A 1 77 ? 9.175 -2.650 -14.463 1.00 98.56 77 THR A CA 1
ATOM 612 C C . THR A 1 77 ? 10.159 -3.690 -14.968 1.00 98.56 77 THR A C 1
ATOM 614 O O . THR A 1 77 ? 11.315 -3.698 -14.544 1.00 98.56 77 THR A O 1
ATOM 617 N N . ARG A 1 78 ? 9.680 -4.573 -15.844 1.00 98.25 78 ARG A N 1
ATOM 618 C CA . ARG A 1 78 ? 10.491 -5.580 -16.525 1.00 98.25 78 ARG A CA 1
ATOM 619 C C . ARG A 1 78 ? 10.206 -5.501 -18.016 1.00 98.25 78 ARG A C 1
ATOM 621 O O . ARG A 1 78 ? 9.069 -5.667 -18.454 1.00 98.25 78 ARG A O 1
ATOM 628 N N . GLU A 1 79 ? 11.219 -5.185 -18.805 1.00 97.50 79 GLU A N 1
ATOM 629 C CA . GLU A 1 79 ? 11.172 -5.357 -20.247 1.00 97.50 79 GLU A CA 1
ATOM 630 C C . GLU A 1 79 ? 11.033 -6.832 -20.615 1.00 97.50 79 GLU A C 1
ATOM 632 O O . GLU A 1 79 ? 11.932 -7.625 -20.362 1.00 97.50 79 GLU A O 1
ATOM 637 N N . GLY A 1 80 ? 9.929 -7.179 -21.263 1.00 97.50 80 GLY A N 1
ATOM 638 C CA . GLY A 1 80 ? 9.700 -8.531 -21.729 1.00 97.50 80 GLY A CA 1
ATOM 639 C C . GLY A 1 80 ? 8.494 -8.635 -22.641 1.00 97.50 80 GLY A C 1
ATOM 640 O O . GLY A 1 80 ? 7.553 -7.831 -22.577 1.00 97.50 80 GLY A O 1
ATOM 641 N N . HIS A 1 81 ? 8.531 -9.652 -23.488 1.00 98.44 81 HIS A N 1
ATOM 642 C CA . HIS A 1 81 ? 7.536 -9.921 -24.517 1.00 98.44 81 HIS A CA 1
ATOM 643 C C . HIS A 1 81 ? 6.680 -11.135 -24.178 1.00 98.44 81 HIS A C 1
ATOM 645 O O . HIS A 1 81 ? 7.100 -12.012 -23.421 1.00 98.44 81 HIS A O 1
ATOM 651 N N . GLU A 1 82 ? 5.479 -11.181 -24.749 1.00 97.81 82 GLU A N 1
ATOM 652 C CA . GLU A 1 82 ? 4.627 -12.367 -24.657 1.00 97.81 82 GLU A CA 1
ATOM 653 C C . GLU A 1 82 ? 5.361 -13.611 -25.198 1.00 97.81 82 GLU A C 1
ATOM 655 O O . GLU A 1 82 ? 6.179 -13.490 -26.120 1.00 97.81 82 GLU A O 1
ATOM 660 N N . PRO A 1 83 ? 5.090 -14.820 -24.667 1.00 97.81 83 PRO A N 1
ATOM 661 C CA . PRO A 1 83 ? 5.755 -16.045 -25.115 1.00 97.81 83 PRO A CA 1
ATOM 662 C C . PRO A 1 83 ? 5.670 -16.298 -26.626 1.00 97.81 83 PRO A C 1
ATOM 664 O O . PRO A 1 83 ? 6.611 -16.841 -27.214 1.00 97.81 83 PRO A O 1
ATOM 667 N N . ASP A 1 84 ? 4.582 -15.879 -27.269 1.00 97.25 84 ASP A N 1
ATOM 668 C CA . ASP A 1 84 ? 4.354 -16.002 -28.713 1.00 97.25 84 ASP A CA 1
ATOM 669 C C . ASP A 1 84 ? 4.948 -14.846 -29.542 1.00 97.25 84 ASP A C 1
ATOM 671 O O . ASP A 1 84 ? 4.873 -14.864 -30.771 1.00 97.25 84 ASP A O 1
ATOM 675 N N . LEU A 1 85 ? 5.584 -13.868 -28.885 1.00 97.06 85 LEU A N 1
ATOM 676 C CA . LEU A 1 85 ? 6.163 -12.661 -29.474 1.00 97.06 85 LEU A CA 1
ATOM 677 C C . LEU A 1 85 ? 5.141 -11.733 -30.147 1.00 97.06 85 LEU A C 1
ATOM 679 O O . LEU A 1 85 ? 5.541 -10.869 -30.931 1.00 97.06 85 LEU A O 1
ATOM 683 N N . SER A 1 86 ? 3.841 -11.859 -29.852 1.00 96.62 86 SER A N 1
ATOM 684 C CA . SER A 1 86 ? 2.799 -11.062 -30.515 1.00 96.62 86 SER A CA 1
ATOM 685 C C . SER A 1 86 ? 2.946 -9.556 -30.279 1.00 96.62 86 SER A C 1
ATOM 687 O O . SER A 1 86 ? 2.484 -8.745 -31.079 1.00 96.62 86 SER A O 1
ATOM 689 N N . ASP A 1 87 ? 3.592 -9.171 -29.176 1.00 96.25 87 ASP A N 1
ATOM 690 C CA . ASP A 1 87 ? 3.848 -7.783 -28.796 1.00 96.25 87 ASP A CA 1
ATOM 691 C C . ASP A 1 87 ? 5.278 -7.303 -29.123 1.00 96.25 87 ASP A C 1
ATOM 693 O O . ASP A 1 87 ? 5.668 -6.207 -28.710 1.00 96.25 87 ASP A O 1
ATOM 697 N N . LEU A 1 88 ? 6.062 -8.096 -29.871 1.00 96.88 88 LEU A N 1
ATOM 698 C CA . LEU A 1 88 ? 7.413 -7.762 -30.328 1.00 96.88 88 LEU A CA 1
ATOM 699 C C . LEU A 1 88 ? 7.397 -7.302 -31.797 1.00 96.88 88 LEU A C 1
ATOM 701 O O . LEU A 1 88 ? 7.311 -8.128 -32.709 1.00 96.88 88 LEU A O 1
ATOM 705 N N . PRO A 1 89 ? 7.561 -5.995 -32.082 1.00 94.94 89 PRO A N 1
ATOM 706 C CA . PRO A 1 89 ? 7.599 -5.519 -33.458 1.00 94.94 89 PRO A CA 1
ATOM 707 C C . PRO A 1 89 ? 8.787 -6.116 -34.234 1.00 94.94 89 PRO A C 1
ATOM 709 O O . PRO A 1 89 ? 9.904 -6.135 -33.702 1.00 94.94 89 PRO A O 1
ATOM 712 N N . PRO A 1 90 ? 8.620 -6.489 -35.521 1.00 94.88 90 PRO A N 1
ATOM 713 C CA . PRO A 1 90 ? 9.700 -7.060 -36.334 1.00 94.88 90 PRO A CA 1
ATOM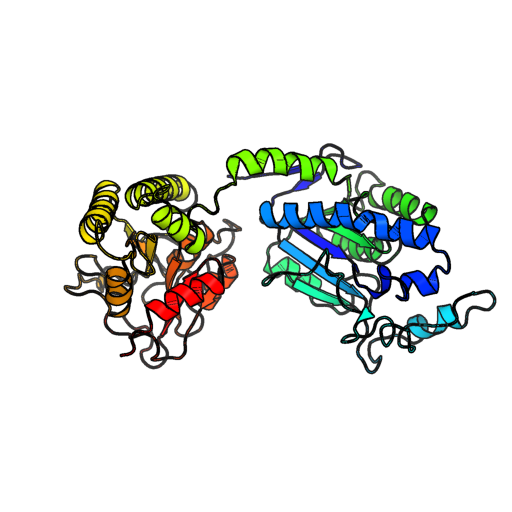 714 C C . PRO A 1 90 ? 10.966 -6.198 -36.359 1.00 94.88 90 PRO A C 1
ATOM 716 O O . PRO A 1 90 ? 12.080 -6.708 -36.287 1.00 94.88 90 PRO A O 1
ATOM 719 N N . ALA A 1 91 ? 10.804 -4.872 -36.379 1.00 95.12 91 ALA A N 1
ATOM 720 C CA . ALA A 1 91 ? 11.924 -3.940 -36.349 1.00 95.12 91 ALA A CA 1
ATOM 721 C C . ALA A 1 91 ? 12.742 -4.018 -35.049 1.00 95.12 91 ALA A C 1
ATOM 723 O O . ALA A 1 91 ? 13.955 -3.832 -35.094 1.00 95.12 91 ALA A O 1
ATOM 724 N N . LYS A 1 92 ? 12.104 -4.286 -33.901 1.00 94.12 92 LYS A N 1
ATOM 725 C CA . LYS A 1 92 ? 12.799 -4.466 -32.618 1.00 94.12 92 LYS A CA 1
ATOM 726 C C . LYS A 1 92 ? 13.511 -5.821 -32.578 1.00 94.12 92 LYS A C 1
ATOM 728 O O . LYS A 1 92 ? 14.633 -5.890 -32.097 1.00 94.12 92 LYS A O 1
ATOM 733 N N . ARG A 1 93 ? 12.889 -6.861 -33.143 1.00 93.56 93 ARG A N 1
ATOM 734 C CA . ARG A 1 93 ? 13.451 -8.218 -33.196 1.00 93.56 93 ARG A CA 1
ATOM 735 C C . ARG A 1 93 ? 14.675 -8.333 -34.105 1.00 93.56 93 ARG A C 1
ATOM 737 O O . ARG A 1 93 ? 15.655 -8.956 -33.726 1.00 93.56 93 ARG A O 1
ATOM 744 N N . LEU A 1 94 ? 14.604 -7.766 -35.310 1.00 93.62 94 LEU A N 1
ATOM 745 C CA . LEU A 1 94 ? 15.543 -8.094 -36.390 1.00 93.62 94 LEU A CA 1
ATOM 746 C C . LEU A 1 94 ? 16.666 -7.071 -36.573 1.00 93.62 94 LEU A C 1
ATOM 748 O O . LEU A 1 94 ? 17.754 -7.431 -37.009 1.00 93.62 94 LEU A O 1
ATOM 752 N N . ARG A 1 95 ? 16.428 -5.786 -36.274 1.00 93.94 95 ARG A N 1
ATOM 753 C CA . ARG A 1 95 ? 17.354 -4.706 -36.665 1.00 93.94 95 ARG A CA 1
ATOM 754 C C . ARG A 1 95 ? 18.751 -4.864 -36.066 1.00 93.94 95 ARG A C 1
ATOM 756 O O . ARG A 1 95 ? 19.723 -4.566 -36.748 1.00 93.94 95 ARG A O 1
ATOM 763 N N . GLN A 1 96 ? 18.842 -5.291 -34.808 1.00 90.62 96 GLN A N 1
ATOM 764 C CA . GLN A 1 96 ? 20.120 -5.419 -34.106 1.00 90.62 96 GLN A CA 1
ATOM 765 C C . GLN A 1 96 ? 20.931 -6.618 -34.611 1.00 90.62 96 GLN A C 1
ATOM 767 O O . GLN A 1 96 ? 22.118 -6.472 -34.886 1.00 90.62 96 GLN A O 1
ATOM 772 N N . THR A 1 97 ? 20.288 -7.774 -34.778 1.00 92.62 97 THR A N 1
ATOM 773 C CA . THR A 1 97 ? 20.935 -9.018 -35.227 1.00 92.62 97 THR A CA 1
ATOM 774 C C . THR A 1 97 ? 21.217 -9.036 -36.729 1.00 92.62 97 THR A C 1
ATOM 776 O O . THR A 1 97 ? 22.113 -9.737 -37.182 1.00 92.62 97 THR A O 1
ATOM 779 N N . SER A 1 98 ? 20.489 -8.236 -37.513 1.00 93.06 98 SER A N 1
ATOM 780 C CA . SER A 1 98 ? 20.696 -8.094 -38.963 1.00 93.06 98 SER A CA 1
ATOM 781 C C . SER A 1 98 ? 21.609 -6.916 -39.332 1.00 93.06 98 SER A C 1
ATOM 783 O O . SER A 1 98 ? 21.692 -6.546 -40.503 1.00 93.06 98 SER A O 1
ATOM 785 N N . ALA A 1 99 ? 22.248 -6.265 -38.354 1.00 93.50 99 ALA A N 1
ATOM 786 C CA . ALA A 1 99 ? 23.093 -5.104 -38.609 1.00 93.50 99 ALA A CA 1
ATOM 787 C C . ALA A 1 99 ? 24.353 -5.511 -39.409 1.00 93.50 99 ALA A C 1
ATOM 789 O O . ALA A 1 99 ? 25.100 -6.367 -38.936 1.00 93.50 99 ALA A O 1
ATOM 790 N N . PRO A 1 100 ? 24.660 -4.875 -40.563 1.00 91.56 100 PRO A N 1
ATOM 791 C CA . PRO A 1 100 ? 25.769 -5.292 -41.439 1.00 91.56 100 PRO A CA 1
ATOM 792 C C . PRO A 1 100 ? 27.162 -5.290 -40.793 1.00 91.56 100 PRO A C 1
ATOM 794 O O . PRO A 1 100 ? 28.082 -5.926 -41.297 1.00 91.56 100 PRO A O 1
ATOM 797 N N . SER A 1 101 ? 27.335 -4.546 -39.702 1.00 90.50 101 SER A N 1
ATOM 798 C CA . SER A 1 101 ? 28.590 -4.452 -38.944 1.00 90.50 101 SER A CA 1
ATOM 799 C C . SER A 1 101 ? 28.352 -4.601 -37.438 1.00 90.50 101 SER A C 1
ATOM 801 O O . SER A 1 101 ? 29.092 -4.040 -36.635 1.00 90.50 101 SER A O 1
ATOM 803 N N . GLY A 1 102 ? 27.275 -5.296 -37.054 1.00 85.19 102 GLY A N 1
ATOM 804 C CA . GLY A 1 102 ? 26.963 -5.590 -35.658 1.00 85.19 102 GLY A CA 1
ATOM 805 C C . GLY A 1 102 ? 27.671 -6.849 -35.160 1.00 85.19 102 GLY A C 1
ATOM 806 O O . GLY A 1 102 ? 27.991 -7.745 -35.935 1.00 85.19 102 GLY A O 1
ATOM 807 N N . HIS A 1 103 ? 27.882 -6.931 -33.849 1.00 88.25 103 HIS A N 1
ATOM 808 C CA . HIS A 1 103 ? 28.451 -8.104 -33.172 1.00 88.25 103 HIS A CA 1
ATOM 809 C C . HIS A 1 103 ? 27.393 -8.982 -32.482 1.00 88.25 103 HIS A C 1
ATOM 811 O O . HIS A 1 103 ? 27.729 -9.972 -31.839 1.00 88.25 103 HIS A O 1
ATOM 817 N N . HIS A 1 104 ? 26.114 -8.621 -32.595 1.00 90.56 104 HIS A N 1
ATOM 818 C CA . HIS A 1 104 ? 25.008 -9.267 -31.891 1.00 90.56 104 HIS A CA 1
ATOM 819 C C . HIS A 1 104 ? 24.501 -10.504 -32.643 1.00 90.56 104 HIS A C 1
ATOM 821 O O . HIS A 1 104 ? 23.950 -10.380 -33.736 1.00 90.56 104 HIS A O 1
ATOM 827 N N . THR A 1 105 ? 24.646 -11.689 -32.046 1.00 84.56 105 THR A N 1
ATOM 828 C CA . THR A 1 105 ? 24.259 -12.976 -32.659 1.00 84.56 105 THR A CA 1
ATOM 829 C C . THR A 1 105 ? 22.994 -13.602 -32.068 1.00 84.56 105 THR A C 1
ATOM 831 O O . THR A 1 105 ? 22.367 -14.421 -32.732 1.00 84.56 105 THR A O 1
ATOM 834 N N . LEU A 1 106 ? 22.596 -13.203 -30.856 1.00 93.56 106 LEU A N 1
ATOM 835 C CA . LEU A 1 106 ? 21.344 -13.600 -30.202 1.00 93.56 106 LEU A CA 1
ATOM 836 C C . LEU A 1 106 ? 20.469 -12.367 -29.983 1.00 93.56 106 LEU A C 1
ATOM 838 O O . LEU A 1 106 ? 20.957 -11.338 -29.514 1.00 93.56 106 LEU A O 1
ATOM 842 N N . GLY A 1 107 ? 19.185 -12.466 -30.313 1.00 95.12 107 GLY A N 1
ATOM 843 C CA . GLY A 1 107 ? 18.199 -11.402 -30.165 1.00 95.12 107 GLY A CA 1
ATOM 844 C C . GLY A 1 107 ? 17.093 -11.723 -29.161 1.00 95.12 107 GLY A C 1
ATOM 845 O O . GLY A 1 107 ? 17.079 -12.750 -28.486 1.00 95.12 107 GLY A O 1
ATOM 846 N N . ILE A 1 108 ? 16.131 -10.805 -29.074 1.00 97.12 108 ILE A N 1
ATOM 847 C CA . ILE A 1 108 ? 14.935 -10.951 -28.237 1.00 97.12 108 ILE A CA 1
ATOM 848 C C . ILE A 1 108 ? 14.132 -12.177 -28.690 1.00 97.12 108 ILE A C 1
ATOM 850 O O . ILE A 1 108 ? 13.745 -12.277 -29.859 1.00 97.12 108 ILE A O 1
ATOM 854 N N . GLY A 1 109 ? 13.842 -13.076 -27.750 1.00 96.94 109 GLY A N 1
ATOM 855 C CA . GLY A 1 109 ? 13.079 -14.302 -27.970 1.00 96.94 109 GLY A CA 1
ATOM 856 C C . GLY A 1 109 ? 13.883 -15.517 -28.420 1.00 96.94 109 GLY A C 1
ATOM 857 O O . GLY A 1 109 ? 13.305 -16.610 -28.437 1.00 96.94 109 GLY A O 1
ATOM 858 N N . ASP A 1 110 ? 15.169 -15.350 -28.736 1.00 97.38 110 ASP A N 1
ATOM 859 C CA . ASP A 1 110 ? 16.075 -16.461 -29.028 1.00 97.38 110 ASP A CA 1
ATOM 860 C C . ASP A 1 110 ? 16.443 -17.213 -27.741 1.00 97.38 110 ASP A C 1
ATOM 862 O O . ASP A 1 110 ? 16.369 -16.674 -26.632 1.00 97.38 110 ASP A O 1
ATOM 866 N N . GLN A 1 111 ? 16.832 -18.481 -27.887 1.00 97.75 111 GLN A N 1
ATOM 867 C CA . GLN A 1 111 ? 17.205 -19.322 -26.755 1.00 97.75 111 GLN A CA 1
ATOM 868 C C . GLN A 1 111 ? 18.547 -18.870 -26.168 1.00 97.75 111 GLN A C 1
ATOM 870 O O . GLN A 1 111 ? 19.588 -18.998 -26.812 1.00 97.75 111 GLN A O 1
ATOM 875 N N . GLY A 1 112 ? 18.516 -18.383 -24.929 1.00 96.44 112 GLY A N 1
ATOM 876 C CA . GLY A 1 112 ? 19.694 -18.072 -24.132 1.00 96.44 112 GLY A CA 1
ATOM 877 C C . GLY A 1 112 ? 19.945 -19.104 -23.022 1.00 96.44 112 GLY A C 1
ATOM 878 O O . GLY A 1 112 ? 19.149 -20.033 -22.826 1.00 96.44 112 GLY A O 1
ATOM 879 N N . PRO A 1 113 ? 21.041 -18.941 -22.259 1.00 96.44 113 PRO A N 1
ATOM 880 C CA . PRO A 1 113 ? 21.395 -19.850 -21.164 1.00 96.44 113 PRO A CA 1
ATOM 881 C C . PRO A 1 113 ? 20.420 -19.830 -19.975 1.00 96.44 113 PRO A C 1
ATOM 883 O O . PRO A 1 113 ? 20.372 -20.792 -19.216 1.00 96.44 113 PRO A O 1
ATOM 886 N N . MET A 1 114 ? 19.637 -18.757 -19.818 1.00 96.75 114 MET A N 1
ATOM 887 C CA . MET A 1 114 ? 18.644 -18.580 -18.743 1.00 96.75 114 MET A CA 1
ATOM 888 C C . MET A 1 114 ? 17.188 -18.705 -19.226 1.00 96.75 114 MET A C 1
ATOM 890 O O . MET A 1 114 ? 16.269 -18.218 -18.566 1.00 96.75 114 MET A O 1
ATOM 894 N N . GLY A 1 115 ? 16.975 -19.341 -20.379 1.00 97.50 115 GLY A N 1
ATOM 895 C CA . GLY A 1 115 ? 15.682 -19.359 -21.062 1.00 97.50 115 GLY A CA 1
ATOM 896 C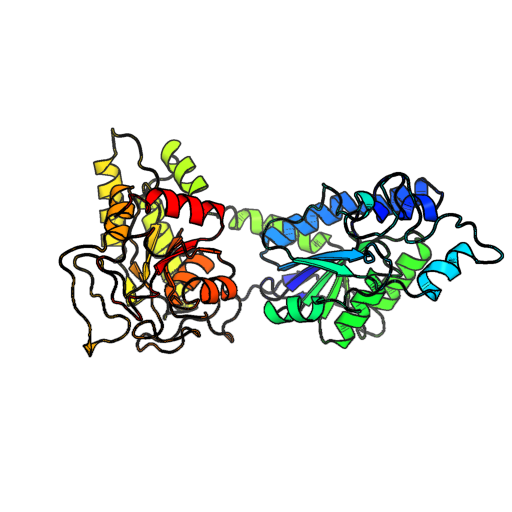 C . GLY A 1 115 ? 15.672 -18.442 -22.281 1.00 97.50 115 GLY A C 1
ATOM 897 O O . GLY A 1 115 ? 16.719 -17.965 -22.730 1.00 97.50 115 GLY A O 1
ATOM 898 N N . ARG A 1 116 ? 14.492 -18.222 -22.858 1.00 98.31 116 ARG A N 1
ATOM 899 C CA . ARG A 1 116 ? 14.358 -17.309 -24.001 1.00 98.31 116 ARG A CA 1
ATOM 900 C C . ARG A 1 116 ? 14.546 -15.860 -23.552 1.00 98.31 116 ARG A C 1
ATOM 902 O O . ARG A 1 116 ? 13.899 -15.404 -22.615 1.00 98.31 116 ARG A O 1
ATOM 909 N N . LEU A 1 117 ? 15.422 -15.137 -24.242 1.00 98.12 117 LEU A N 1
ATOM 910 C CA . LEU A 1 117 ? 15.858 -13.804 -23.822 1.00 98.12 117 LEU A CA 1
ATOM 911 C C . LEU A 1 117 ? 14.703 -12.791 -23.863 1.00 98.12 117 LEU A C 1
ATOM 913 O O . LEU A 1 117 ? 14.086 -12.606 -24.917 1.00 98.12 117 LEU A O 1
ATOM 917 N N . LEU A 1 118 ? 14.461 -12.102 -22.742 1.00 97.81 118 LEU A N 1
ATOM 918 C CA . LEU A 1 118 ? 13.418 -11.086 -22.556 1.00 97.81 118 LEU A CA 1
ATOM 919 C C . LEU A 1 118 ? 11.993 -11.594 -22.850 1.00 97.81 118 LEU A C 1
ATOM 921 O O . LEU A 1 118 ? 11.168 -10.867 -23.416 1.00 97.81 118 LEU A O 1
ATOM 925 N N . ILE A 1 119 ? 11.691 -12.842 -22.477 1.00 98.50 119 ILE A N 1
ATOM 926 C CA . ILE A 1 119 ? 10.357 -13.447 -22.614 1.00 98.50 119 ILE A CA 1
ATOM 927 C C . ILE A 1 119 ? 9.689 -13.636 -21.256 1.00 98.50 119 ILE A C 1
ATOM 929 O O . ILE A 1 119 ? 10.268 -14.177 -20.316 1.00 98.50 119 ILE A O 1
ATOM 933 N N . ARG A 1 120 ? 8.425 -13.211 -21.161 1.00 98.19 120 ARG A N 1
ATOM 934 C CA . ARG A 1 120 ? 7.630 -13.315 -19.936 1.00 98.19 120 ARG A CA 1
ATOM 935 C C . ARG A 1 120 ? 7.485 -14.773 -19.509 1.00 98.19 120 ARG A C 1
ATOM 937 O O . ARG A 1 120 ? 7.074 -15.622 -20.292 1.00 98.19 120 ARG A O 1
ATOM 944 N N . GLY A 1 121 ? 7.781 -15.031 -18.237 1.00 96.38 121 GLY A N 1
ATOM 945 C CA . GLY A 1 121 ? 7.717 -16.363 -17.629 1.00 96.38 121 GLY A CA 1
ATOM 946 C C . GLY A 1 121 ? 9.035 -17.141 -17.658 1.00 96.38 121 GLY A C 1
ATOM 947 O O . GLY A 1 121 ? 9.148 -18.129 -16.938 1.00 96.38 121 GLY A O 1
ATOM 948 N N . GLU A 1 122 ? 10.036 -16.691 -18.417 1.00 98.25 122 GLU A N 1
ATOM 949 C CA . GLU A 1 122 ? 11.379 -17.279 -18.394 1.00 98.25 122 GLU A CA 1
ATOM 950 C C . GLU A 1 122 ? 12.162 -16.844 -17.147 1.00 98.25 122 GLU A C 1
ATOM 952 O O . GLU A 1 122 ? 11.918 -15.776 -16.581 1.00 98.25 122 GLU A O 1
ATOM 957 N N . TYR A 1 123 ? 13.144 -17.654 -16.737 1.00 97.88 123 TYR A N 1
ATOM 958 C CA . TYR A 1 123 ? 13.967 -17.371 -15.556 1.00 97.88 123 TYR A CA 1
ATOM 959 C C . TYR A 1 123 ? 14.741 -16.050 -15.692 1.00 97.88 123 TYR A C 1
ATOM 961 O O . TYR A 1 123 ? 14.776 -15.260 -14.749 1.00 97.88 123 TYR A O 1
ATOM 969 N N . GLY A 1 124 ? 15.301 -15.780 -16.877 1.00 98.00 124 GLY A N 1
ATOM 970 C CA . GLY A 1 124 ? 16.012 -14.532 -17.177 1.00 98.00 124 GLY A CA 1
ATOM 971 C C . GLY A 1 124 ? 15.157 -13.267 -17.023 1.00 98.00 124 GLY A C 1
ATOM 972 O O . GLY A 1 124 ? 15.670 -12.227 -16.617 1.00 98.00 124 GLY A O 1
ATOM 973 N N . HIS A 1 125 ? 13.847 -13.352 -17.254 1.00 98.31 125 HIS A N 1
ATOM 974 C CA . HIS A 1 125 ? 12.968 -12.183 -17.206 1.00 98.31 125 HIS A CA 1
ATOM 975 C C . HIS A 1 125 ? 12.650 -11.714 -15.776 1.00 98.31 125 HIS A C 1
ATOM 977 O O . HIS A 1 125 ? 12.150 -10.606 -15.583 1.00 98.31 125 HIS A O 1
ATOM 983 N N . ASP A 1 126 ? 12.901 -12.528 -14.746 1.00 98.00 126 ASP A N 1
ATOM 984 C CA . ASP A 1 126 ? 12.532 -12.155 -13.380 1.00 98.00 126 ASP A CA 1
ATOM 985 C C . ASP A 1 126 ? 13.477 -11.109 -12.760 1.00 98.00 126 ASP A C 1
ATOM 987 O O . ASP A 1 126 ? 14.637 -10.978 -13.152 1.00 98.00 126 ASP A O 1
ATOM 991 N N . ILE A 1 127 ? 12.983 -10.357 -11.771 1.00 98.50 127 ILE A N 1
ATOM 992 C CA . ILE A 1 127 ? 13.794 -9.389 -11.010 1.00 98.50 127 ILE A CA 1
ATOM 993 C C . ILE A 1 127 ? 14.858 -10.137 -10.197 1.00 98.50 127 ILE A C 1
ATOM 995 O O . ILE A 1 127 ? 14.587 -11.201 -9.640 1.00 98.50 127 ILE A O 1
ATOM 999 N N . ILE A 1 128 ? 16.068 -9.575 -10.112 1.00 98.50 128 ILE A N 1
ATOM 1000 C CA . ILE A 1 128 ? 17.148 -10.150 -9.298 1.00 98.50 128 ILE A CA 1
ATOM 1001 C C . ILE A 1 128 ? 16.742 -10.258 -7.819 1.00 98.50 128 ILE A C 1
ATOM 1003 O O . ILE A 1 128 ? 15.997 -9.424 -7.296 1.00 98.50 128 ILE A O 1
ATOM 1007 N N . ASP A 1 129 ? 17.261 -11.264 -7.113 1.00 97.00 129 ASP A N 1
ATOM 1008 C CA . ASP A 1 129 ? 16.841 -11.562 -5.736 1.00 97.00 129 ASP A CA 1
ATOM 1009 C C . ASP A 1 129 ? 17.085 -10.395 -4.770 1.00 97.00 129 ASP A C 1
ATOM 1011 O O . ASP A 1 129 ? 16.298 -10.168 -3.849 1.00 97.00 129 ASP A O 1
ATOM 1015 N N . GLU A 1 130 ? 18.141 -9.610 -4.995 1.00 97.94 130 GLU A N 1
ATOM 1016 C CA . GLU A 1 130 ? 18.496 -8.459 -4.166 1.00 97.94 130 GLU A CA 1
ATOM 1017 C C . GLU A 1 130 ? 17.433 -7.356 -4.166 1.00 97.94 130 GLU A C 1
ATOM 1019 O O . GLU A 1 130 ? 17.354 -6.591 -3.201 1.00 97.94 130 GLU A O 1
ATOM 1024 N N . LEU A 1 131 ? 16.633 -7.271 -5.233 1.00 97.88 131 LEU A N 1
ATOM 1025 C CA . LEU A 1 131 ? 15.623 -6.232 -5.453 1.00 97.88 131 LEU A CA 1
ATOM 1026 C C . LEU A 1 131 ? 14.206 -6.803 -5.544 1.00 97.88 131 LEU A C 1
ATOM 1028 O O . LEU A 1 131 ? 13.295 -6.133 -6.031 1.00 97.88 131 LEU A O 1
ATOM 1032 N N . LYS A 1 132 ? 14.014 -8.029 -5.048 1.00 95.00 132 LYS A N 1
ATOM 1033 C CA . LYS A 1 132 ? 12.752 -8.753 -5.145 1.00 95.00 132 LYS A CA 1
ATOM 1034 C C . LYS A 1 132 ? 11.559 -7.913 -4.646 1.00 95.00 132 LYS A C 1
ATOM 1036 O O . LYS A 1 132 ? 11.613 -7.357 -3.535 1.00 95.00 132 LYS A O 1
ATOM 1041 N N . PRO A 1 133 ? 10.467 -7.837 -5.430 1.00 91.25 133 PRO A N 1
ATOM 1042 C CA . PRO A 1 133 ? 9.241 -7.186 -4.993 1.00 91.25 133 PRO A CA 1
ATOM 1043 C C . PRO A 1 133 ? 8.631 -7.871 -3.767 1.00 91.25 133 PRO A C 1
ATOM 1045 O O . PRO A 1 133 ? 8.686 -9.096 -3.635 1.00 91.25 133 PRO A O 1
ATOM 1048 N N . VAL A 1 134 ? 8.008 -7.088 -2.886 1.00 84.38 134 VAL A N 1
ATOM 1049 C CA . VAL A 1 134 ? 7.219 -7.607 -1.750 1.00 84.38 134 VAL A CA 1
ATOM 1050 C C . VAL A 1 134 ? 5.713 -7.489 -2.024 1.00 84.38 134 VAL A C 1
ATOM 1052 O O . VAL A 1 134 ? 5.313 -6.712 -2.897 1.00 84.38 134 VAL A O 1
ATOM 1055 N N . PRO A 1 135 ? 4.843 -8.235 -1.310 1.00 78.69 135 PRO A N 1
ATOM 1056 C CA . PRO A 1 135 ? 3.398 -8.123 -1.494 1.00 78.69 135 PRO A CA 1
ATOM 1057 C C . PRO A 1 135 ? 2.907 -6.671 -1.398 1.00 78.69 135 PRO A C 1
ATOM 1059 O O . PRO A 1 135 ? 3.208 -5.970 -0.436 1.00 78.69 135 PRO A O 1
ATOM 1062 N N . GLY A 1 136 ? 2.137 -6.231 -2.398 1.00 73.56 136 GLY A N 1
ATOM 1063 C CA . GLY A 1 136 ? 1.612 -4.863 -2.503 1.00 73.56 136 GLY A CA 1
ATOM 1064 C C . GLY A 1 136 ? 2.399 -3.947 -3.448 1.00 73.56 136 GLY A C 1
ATOM 1065 O O . GLY A 1 136 ? 1.834 -2.964 -3.938 1.00 73.56 136 GLY A O 1
ATOM 1066 N N . GLU A 1 137 ? 3.651 -4.283 -3.769 1.00 87.81 137 GLU A N 1
ATOM 1067 C CA . GLU A 1 137 ? 4.419 -3.589 -4.807 1.00 87.81 137 GLU A CA 1
ATOM 1068 C C . GLU A 1 137 ? 3.933 -3.991 -6.199 1.00 87.81 137 GLU A C 1
ATOM 1070 O O . GLU A 1 137 ? 3.568 -5.141 -6.450 1.00 87.81 137 GLU A O 1
ATOM 1075 N N . VAL A 1 138 ? 3.898 -3.025 -7.115 1.00 86.25 138 VAL A N 1
ATOM 1076 C CA . VAL A 1 138 ? 3.417 -3.266 -8.480 1.00 86.25 138 VAL A CA 1
ATOM 1077 C C . VAL A 1 138 ? 4.581 -3.719 -9.343 1.00 86.25 138 VAL A C 1
ATOM 1079 O O . VAL A 1 138 ? 5.619 -3.068 -9.350 1.00 86.25 138 VAL A O 1
ATOM 1082 N N . VAL A 1 139 ? 4.385 -4.780 -10.119 1.00 96.50 139 VAL A N 1
ATOM 1083 C CA . VAL A 1 139 ? 5.307 -5.188 -11.183 1.00 96.50 139 VAL A CA 1
ATOM 1084 C C . VAL A 1 139 ? 4.604 -4.981 -12.520 1.00 96.50 139 VAL A C 1
ATOM 1086 O O . VAL A 1 139 ? 3.482 -5.451 -12.707 1.00 96.50 139 VAL A O 1
ATOM 1089 N N . ILE A 1 140 ? 5.236 -4.234 -13.423 1.00 96.81 140 ILE A N 1
ATOM 1090 C CA . ILE A 1 140 ? 4.728 -3.935 -14.762 1.00 96.81 140 ILE A CA 1
ATOM 1091 C C . ILE A 1 140 ? 5.642 -4.577 -15.800 1.00 96.81 140 ILE A C 1
ATOM 1093 O O . ILE A 1 140 ? 6.785 -4.155 -15.973 1.00 96.81 140 ILE A O 1
ATOM 1097 N N . ASP A 1 141 ? 5.111 -5.541 -16.541 1.00 97.88 141 ASP A N 1
ATOM 1098 C CA . ASP A 1 141 ? 5.795 -6.074 -17.715 1.00 97.88 141 ASP A CA 1
ATOM 1099 C C . ASP A 1 141 ? 5.552 -5.147 -18.910 1.00 97.88 141 ASP A C 1
ATOM 1101 O O . ASP A 1 141 ? 4.418 -4.724 -19.161 1.00 97.88 141 ASP A O 1
ATOM 1105 N N . LYS A 1 142 ? 6.623 -4.787 -19.624 1.00 96.88 142 LYS A N 1
ATOM 1106 C CA . LYS A 1 142 ? 6.578 -3.832 -20.737 1.00 96.88 142 LYS A CA 1
ATOM 1107 C C . LYS A 1 142 ? 7.245 -4.398 -21.994 1.00 96.88 142 LYS A C 1
ATOM 1109 O O . LYS A 1 142 ? 8.390 -4.831 -21.931 1.00 96.88 142 LYS A O 1
ATOM 1114 N N . PRO A 1 143 ? 6.604 -4.327 -23.171 1.00 96.12 143 PRO A N 1
ATOM 1115 C CA . PRO A 1 143 ? 7.270 -4.651 -24.435 1.00 96.12 143 PRO A CA 1
ATOM 1116 C C . PRO A 1 143 ? 8.062 -3.462 -25.004 1.00 96.12 143 PRO A C 1
ATOM 1118 O O . PRO A 1 143 ? 8.876 -3.612 -25.920 1.00 96.12 143 PRO A O 1
ATOM 1121 N N . GLY A 1 144 ? 7.797 -2.251 -24.506 1.00 92.44 144 GLY A N 1
ATOM 1122 C CA . GLY A 1 144 ? 8.436 -1.014 -24.945 1.00 92.44 144 GLY A CA 1
ATOM 1123 C C . GLY A 1 144 ? 9.708 -0.678 -24.171 1.00 92.44 144 GLY A C 1
ATOM 1124 O O . GLY A 1 144 ? 9.936 -1.160 -23.063 1.00 92.44 144 GLY A O 1
ATOM 1125 N N . LYS A 1 145 ? 10.514 0.220 -24.751 1.00 94.12 145 LYS A N 1
ATOM 1126 C CA . LYS A 1 145 ? 11.633 0.854 -24.039 1.00 94.12 145 LYS A CA 1
ATOM 1127 C C . LYS A 1 145 ? 11.098 1.703 -22.884 1.00 94.12 145 LYS A C 1
ATOM 1129 O O . LYS A 1 145 ? 11.486 1.496 -21.740 1.00 94.12 145 LYS A O 1
ATOM 1134 N N . GLY A 1 146 ? 10.158 2.603 -23.178 1.00 96.75 146 GLY A N 1
ATOM 1135 C CA . GLY A 1 146 ? 9.440 3.366 -22.162 1.00 96.75 146 GLY A CA 1
ATOM 1136 C C . GLY A 1 146 ? 8.349 2.53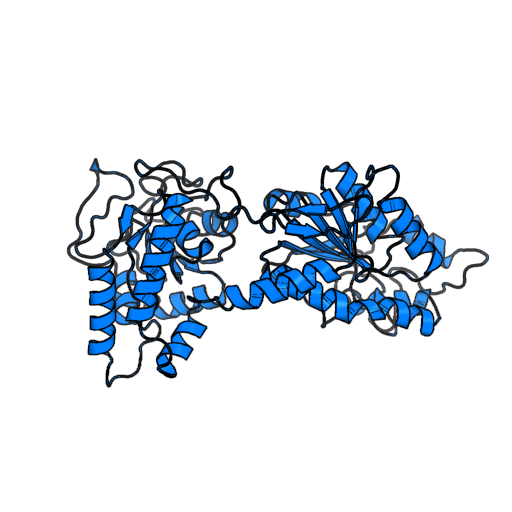7 -21.482 1.00 96.75 146 GLY A C 1
ATOM 1137 O O . GLY A 1 146 ? 7.607 1.796 -22.132 1.00 96.75 146 GLY A O 1
ATOM 1138 N N . SER A 1 147 ? 8.244 2.667 -20.160 1.00 97.94 147 SER A N 1
ATOM 1139 C CA . SER A 1 147 ? 7.375 1.828 -19.328 1.00 97.94 147 SER A CA 1
ATOM 1140 C C . SER A 1 147 ? 5.885 2.133 -19.423 1.00 97.94 147 SER A C 1
ATOM 1142 O O . SER A 1 147 ? 5.091 1.390 -18.851 1.00 97.94 147 SER A O 1
ATOM 1144 N N . PHE A 1 148 ? 5.475 3.177 -20.145 1.00 97.75 148 PHE A N 1
ATOM 1145 C CA . PHE A 1 148 ? 4.061 3.485 -20.385 1.00 97.75 148 PHE A CA 1
ATOM 1146 C C . PHE A 1 148 ? 3.526 2.894 -21.695 1.00 97.75 148 PHE A C 1
ATOM 1148 O O . PHE A 1 148 ? 2.308 2.851 -21.887 1.00 97.75 148 PHE A O 1
ATOM 1155 N N . TRP A 1 149 ? 4.401 2.442 -22.596 1.00 95.31 149 TRP A N 1
ATOM 1156 C CA . TRP A 1 149 ? 3.988 1.870 -23.871 1.00 95.31 149 TRP A CA 1
ATOM 1157 C C . TRP A 1 149 ? 3.327 0.504 -23.679 1.00 95.31 149 TRP A C 1
ATOM 1159 O O . TRP A 1 149 ? 3.981 -0.463 -23.292 1.00 95.31 149 TRP A O 1
ATOM 1169 N N . ASN A 1 150 ? 2.037 0.426 -24.014 1.00 93.69 150 ASN A N 1
ATOM 1170 C CA . ASN A 1 150 ? 1.224 -0.787 -23.910 1.00 93.69 150 ASN A CA 1
ATOM 1171 C C . ASN A 1 150 ? 1.221 -1.407 -22.497 1.00 93.69 150 ASN A C 1
ATOM 1173 O O . ASN A 1 150 ? 1.275 -2.624 -22.346 1.00 93.69 150 ASN A O 1
ATOM 1177 N N . THR A 1 151 ? 1.171 -0.570 -21.452 1.00 95.06 151 THR A N 1
ATOM 1178 C CA . THR A 1 151 ? 1.129 -1.028 -20.054 1.00 95.06 151 THR A CA 1
ATOM 1179 C C . THR A 1 151 ? 0.035 -0.340 -19.239 1.00 95.06 151 THR A C 1
ATOM 1181 O O . THR A 1 151 ? -0.596 0.635 -19.656 1.00 95.06 151 THR A O 1
ATOM 1184 N N . THR A 1 152 ? -0.174 -0.827 -18.016 1.00 89.50 152 THR A N 1
ATOM 1185 C CA . THR A 1 152 ? -1.072 -0.221 -17.024 1.00 89.50 152 THR A CA 1
ATOM 1186 C C . THR A 1 152 ? -0.367 0.762 -16.083 1.00 89.50 152 THR A C 1
ATOM 1188 O O . THR A 1 152 ? -1.011 1.259 -15.155 1.00 89.50 152 THR A O 1
ATOM 1191 N N . LEU A 1 153 ? 0.909 1.106 -16.325 1.00 95.75 153 LEU A N 1
ATOM 1192 C CA . LEU A 1 153 ? 1.715 1.936 -15.418 1.00 95.75 153 LEU A CA 1
ATOM 1193 C C . LEU A 1 153 ? 1.039 3.274 -15.093 1.00 95.75 153 LEU A C 1
ATOM 1195 O O . LEU A 1 153 ? 0.909 3.624 -13.922 1.00 95.75 153 LEU A O 1
ATOM 1199 N N . HIS A 1 154 ? 0.531 3.989 -16.104 1.00 95.06 154 HIS A N 1
ATOM 1200 C CA . HIS A 1 154 ? -0.129 5.282 -15.882 1.00 95.06 154 HIS A CA 1
ATOM 1201 C C . HIS A 1 154 ? -1.307 5.155 -14.907 1.00 95.06 154 HIS A C 1
ATOM 1203 O O . HIS A 1 154 ? -1.413 5.906 -13.941 1.00 95.06 154 HIS A O 1
ATOM 1209 N N . ARG A 1 155 ? -2.166 4.151 -15.117 1.00 79.06 155 ARG A N 1
ATOM 1210 C CA . ARG A 1 155 ? -3.321 3.897 -14.248 1.00 79.06 155 ARG A CA 1
ATOM 1211 C C . ARG A 1 155 ? -2.882 3.497 -12.842 1.00 79.06 155 ARG A C 1
ATOM 1213 O O . ARG A 1 155 ? -3.495 3.941 -11.878 1.00 79.06 155 ARG A O 1
ATOM 1220 N N . ALA A 1 156 ? -1.824 2.695 -12.719 1.00 78.38 156 ALA A N 1
ATOM 1221 C CA . ALA A 1 156 ? -1.292 2.268 -11.430 1.00 78.38 156 ALA A CA 1
ATOM 1222 C C . ALA A 1 156 ? -0.764 3.445 -10.592 1.00 78.38 156 ALA A C 1
ATOM 1224 O O . ALA A 1 156 ? -0.984 3.455 -9.378 1.00 78.38 156 ALA A O 1
ATOM 1225 N N . LEU A 1 157 ? -0.119 4.425 -11.236 1.00 89.00 157 LEU A N 1
ATOM 1226 C CA . LEU A 1 157 ? 0.357 5.661 -10.608 1.00 89.00 157 LEU A CA 1
ATOM 1227 C C . LEU A 1 157 ? -0.811 6.575 -10.202 1.00 89.00 157 LEU A C 1
ATOM 1229 O O . LEU A 1 157 ? -0.888 6.996 -9.048 1.00 89.00 157 LEU A O 1
ATOM 1233 N N . LEU A 1 158 ? -1.770 6.814 -11.107 1.00 79.62 158 LEU A N 1
ATOM 1234 C CA . LEU A 1 158 ? -2.940 7.660 -10.831 1.00 79.62 158 LEU A CA 1
ATOM 1235 C C . LEU A 1 158 ? -3.820 7.101 -9.707 1.00 79.62 158 LEU A C 1
ATOM 1237 O O . LEU A 1 158 ? -4.242 7.847 -8.828 1.00 79.62 158 LEU A O 1
ATOM 1241 N N . ALA A 1 159 ? -4.056 5.786 -9.688 1.00 67.94 159 ALA A N 1
ATOM 1242 C CA . ALA A 1 159 ? -4.848 5.126 -8.647 1.00 67.94 159 ALA A CA 1
ATOM 1243 C C . ALA A 1 159 ? -4.243 5.269 -7.239 1.00 67.94 159 ALA A C 1
ATOM 1245 O O . ALA A 1 159 ? -4.939 5.080 -6.246 1.00 67.94 159 ALA A O 1
ATOM 1246 N N . ARG A 1 160 ? -2.950 5.598 -7.159 1.00 82.06 160 ARG A N 1
ATOM 1247 C CA . ARG A 1 160 ? -2.198 5.816 -5.920 1.00 82.06 160 ARG A CA 1
ATOM 1248 C C . ARG A 1 160 ? -2.012 7.299 -5.593 1.00 82.06 160 ARG A C 1
ATOM 1250 O O . ARG A 1 160 ? -1.385 7.622 -4.597 1.00 82.06 160 ARG A O 1
ATOM 1257 N N . GLY A 1 161 ? -2.541 8.209 -6.415 1.00 79.31 161 GLY A N 1
ATOM 1258 C CA . GLY A 1 161 ? -2.341 9.647 -6.231 1.00 79.31 161 GLY A CA 1
ATOM 1259 C C . GLY A 1 161 ? -0.877 10.074 -6.373 1.00 79.31 161 GLY A C 1
ATOM 1260 O O . GLY A 1 161 ? -0.473 11.077 -5.783 1.00 79.31 161 GLY A O 1
ATOM 1261 N N . VAL A 1 162 ? -0.076 9.312 -7.129 1.00 91.94 162 VAL A N 1
ATOM 1262 C CA . VAL A 1 162 ? 1.328 9.645 -7.377 1.00 91.94 162 VAL A CA 1
ATOM 1263 C C . VAL A 1 162 ? 1.407 10.908 -8.227 1.00 91.94 162 VAL A C 1
ATOM 1265 O O . VAL A 1 162 ? 0.688 11.056 -9.210 1.00 91.94 162 VAL A O 1
ATOM 1268 N N . THR A 1 163 ? 2.304 11.805 -7.842 1.00 96.81 163 THR A N 1
ATOM 1269 C CA . THR A 1 163 ? 2.625 13.045 -8.563 1.00 96.81 163 THR A CA 1
ATOM 1270 C C . THR A 1 163 ? 4.122 13.180 -8.837 1.00 96.81 163 THR A C 1
ATOM 1272 O O . THR A 1 163 ? 4.496 13.854 -9.789 1.00 96.81 163 THR A O 1
ATOM 1275 N N . HIS A 1 164 ? 4.970 12.509 -8.046 1.00 98.50 164 HIS A N 1
ATOM 1276 C CA . HIS A 1 164 ? 6.429 12.560 -8.166 1.00 98.50 164 HIS A CA 1
ATOM 1277 C C . HIS A 1 164 ? 7.010 11.159 -8.383 1.00 98.50 164 HIS A C 1
ATOM 1279 O O . HIS A 1 164 ? 6.565 10.195 -7.753 1.00 98.50 164 HIS A O 1
ATOM 1285 N N . LEU A 1 165 ? 8.032 11.053 -9.230 1.00 98.81 165 LEU A N 1
ATOM 1286 C CA . LEU A 1 165 ? 8.766 9.819 -9.494 1.00 98.81 165 LEU A CA 1
ATOM 1287 C C . LEU A 1 165 ? 10.245 9.987 -9.146 1.00 98.81 165 LEU A C 1
ATOM 1289 O O . LEU A 1 165 ? 10.930 10.845 -9.698 1.00 98.81 165 LEU A O 1
ATOM 1293 N N . LEU A 1 166 ? 10.745 9.114 -8.276 1.00 98.75 166 LEU A N 1
ATOM 1294 C CA . LEU A 1 166 ? 12.172 8.831 -8.157 1.00 98.75 166 LEU A CA 1
ATOM 1295 C C . LEU A 1 166 ? 12.475 7.620 -9.035 1.00 98.75 166 LEU A C 1
ATOM 1297 O O . LEU A 1 166 ? 11.842 6.577 -8.876 1.00 98.75 166 LEU A O 1
ATOM 1301 N N . ILE A 1 167 ? 13.406 7.755 -9.975 1.00 98.81 167 ILE A N 1
ATOM 1302 C CA . ILE A 1 167 ? 13.671 6.732 -10.991 1.00 98.81 167 ILE A CA 1
ATOM 1303 C C . ILE A 1 167 ? 15.070 6.145 -10.792 1.00 98.81 167 ILE A C 1
ATOM 1305 O O . ILE A 1 167 ? 16.056 6.877 -10.702 1.00 98.81 167 ILE A O 1
ATOM 1309 N N . ALA A 1 168 ? 15.135 4.817 -10.746 1.00 98.75 168 ALA A N 1
ATOM 1310 C CA . ALA A 1 168 ? 16.349 4.006 -10.688 1.00 98.75 168 ALA A CA 1
ATOM 1311 C C . ALA A 1 168 ? 16.231 2.853 -11.697 1.00 98.75 168 ALA A C 1
ATOM 1313 O O . ALA A 1 168 ? 15.121 2.522 -12.116 1.00 98.75 168 ALA A O 1
ATOM 1314 N N . GLY A 1 169 ? 17.334 2.216 -12.085 1.00 98.38 169 GLY A N 1
ATOM 1315 C CA . GLY A 1 169 ? 17.277 1.076 -13.003 1.00 98.38 169 GLY A CA 1
ATOM 1316 C C . GLY A 1 169 ? 18.481 0.927 -13.922 1.00 98.38 169 GLY A C 1
ATOM 1317 O O . GLY A 1 169 ? 19.502 1.580 -13.759 1.00 98.38 169 GLY A O 1
ATOM 1318 N N . VAL A 1 170 ? 18.362 0.070 -14.926 1.00 97.94 170 VAL A N 1
ATOM 1319 C CA . VAL A 1 170 ? 19.402 -0.112 -15.948 1.00 97.94 170 VAL A CA 1
ATOM 1320 C C . VAL A 1 170 ? 18.960 0.409 -17.305 1.00 97.94 170 VAL A C 1
ATOM 1322 O O . VAL A 1 170 ? 17.775 0.599 -17.575 1.00 97.94 170 VAL A O 1
ATOM 1325 N N . THR A 1 171 ? 19.942 0.612 -18.181 1.00 96.88 171 THR A N 1
ATOM 1326 C CA . THR A 1 171 ? 19.810 1.229 -19.502 1.00 96.88 171 THR A CA 1
ATOM 1327 C C . THR A 1 171 ? 19.377 2.697 -19.404 1.00 96.88 171 THR A C 1
ATOM 1329 O O . THR A 1 171 ? 18.344 3.108 -19.941 1.00 96.88 171 THR A O 1
ATOM 1332 N N . THR A 1 172 ? 20.181 3.504 -18.695 1.00 98.19 172 THR A N 1
ATOM 1333 C CA . THR A 1 172 ? 19.950 4.948 -18.488 1.00 98.19 172 THR A CA 1
ATOM 1334 C C . THR A 1 172 ? 19.544 5.658 -19.784 1.00 98.19 172 THR A C 1
ATOM 1336 O O . THR A 1 172 ? 18.525 6.338 -19.844 1.00 98.19 172 THR A O 1
ATOM 1339 N N . GLU A 1 173 ? 20.311 5.435 -20.846 1.00 97.06 173 GLU A N 1
ATOM 1340 C CA . GLU A 1 173 ? 20.179 5.989 -22.193 1.00 97.06 173 GLU A CA 1
ATOM 1341 C C . GLU A 1 173 ? 18.971 5.463 -22.990 1.00 97.06 173 GLU A C 1
ATOM 1343 O O . GLU A 1 173 ? 18.619 6.022 -24.032 1.00 97.06 173 GLU A O 1
ATOM 1348 N N . CYS A 1 174 ? 18.314 4.408 -22.503 1.00 97.19 174 CYS A N 1
ATOM 1349 C CA . CYS A 1 174 ? 17.223 3.719 -23.181 1.00 97.19 174 CYS A CA 1
ATOM 1350 C C . CYS A 1 174 ? 15.948 3.690 -22.330 1.00 97.19 174 CYS A C 1
ATOM 1352 O O . CYS A 1 174 ? 15.115 4.587 -22.471 1.00 97.19 174 CYS A O 1
ATOM 1354 N N . CYS A 1 175 ? 15.750 2.676 -21.483 1.00 98.19 175 CYS A N 1
ATOM 1355 C CA . CYS A 1 175 ? 14.467 2.456 -20.816 1.00 98.19 175 CYS A CA 1
ATOM 1356 C C . CYS A 1 175 ? 14.202 3.475 -19.711 1.00 98.19 175 CYS A C 1
ATOM 1358 O O . CYS A 1 175 ? 13.075 3.958 -19.586 1.00 98.19 175 CYS A O 1
ATOM 1360 N N . VAL A 1 176 ? 15.238 3.876 -18.971 1.00 98.62 176 VAL A N 1
ATOM 1361 C CA . VAL A 1 176 ? 15.135 4.938 -17.961 1.00 98.62 176 VAL A CA 1
ATOM 1362 C C . VAL A 1 176 ? 14.783 6.270 -18.622 1.00 98.62 176 VAL A C 1
ATOM 1364 O O . VAL A 1 176 ? 13.769 6.864 -18.271 1.00 98.62 176 VAL A O 1
ATOM 1367 N N . ASN A 1 177 ? 15.546 6.704 -19.631 1.00 98.25 177 ASN A N 1
ATOM 1368 C CA . ASN A 1 177 ? 15.280 7.938 -20.378 1.00 98.25 177 ASN A CA 1
ATOM 1369 C C . ASN A 1 177 ? 13.906 7.935 -21.068 1.00 98.25 177 ASN A C 1
ATOM 1371 O O . ASN A 1 177 ? 13.144 8.890 -20.935 1.00 98.25 177 ASN A O 1
ATOM 1375 N N . GLY A 1 178 ? 13.555 6.856 -21.775 1.00 98.06 178 GLY A N 1
ATOM 1376 C CA . GLY A 1 178 ? 12.259 6.737 -22.446 1.00 98.06 178 GLY A CA 1
ATOM 1377 C C . GLY A 1 178 ? 11.096 6.852 -21.462 1.00 98.06 178 GLY A C 1
ATOM 1378 O O . GLY A 1 178 ? 10.165 7.621 -21.685 1.00 98.06 178 GLY A O 1
ATOM 1379 N N . THR A 1 179 ? 11.190 6.156 -20.329 1.00 98.62 179 THR A N 1
ATOM 1380 C CA . THR A 1 179 ? 10.173 6.209 -19.271 1.00 98.62 179 THR A CA 1
ATOM 1381 C C . THR A 1 179 ? 10.103 7.573 -18.603 1.00 98.62 179 THR A C 1
ATOM 1383 O O . THR A 1 179 ? 9.005 8.074 -18.378 1.00 98.62 179 THR A O 1
ATOM 1386 N N . PHE A 1 180 ? 11.252 8.183 -18.309 1.00 98.56 180 PHE A N 1
ATOM 1387 C CA . PHE A 1 180 ? 11.339 9.512 -17.711 1.00 98.56 180 PHE A CA 1
ATOM 1388 C C . PHE A 1 180 ? 10.630 10.553 -18.580 1.00 98.56 180 PHE A C 1
ATOM 1390 O O . PHE A 1 180 ? 9.775 11.284 -18.090 1.00 98.56 180 PHE A O 1
ATOM 1397 N N . ARG A 1 181 ? 10.933 10.588 -19.884 1.00 97.62 181 ARG A N 1
ATOM 1398 C CA . ARG A 1 181 ? 10.331 11.566 -20.801 1.00 97.62 181 ARG A CA 1
ATOM 1399 C C . ARG A 1 181 ? 8.830 11.350 -20.948 1.00 97.62 181 ARG A C 1
ATOM 1401 O O . ARG A 1 181 ? 8.062 12.299 -20.874 1.00 97.62 181 ARG A O 1
ATOM 1408 N N . GLU A 1 182 ? 8.407 10.094 -21.073 1.00 98.06 182 GLU A N 1
ATOM 1409 C CA . GLU A 1 182 ? 6.986 9.756 -21.116 1.00 98.06 182 GLU A CA 1
ATOM 1410 C C . GLU A 1 182 ? 6.238 10.117 -19.822 1.00 98.06 182 GLU A C 1
ATOM 1412 O O . GLU A 1 182 ? 5.064 10.489 -19.887 1.00 98.06 182 GLU A O 1
ATOM 1417 N N . ALA A 1 183 ? 6.885 10.005 -18.659 1.00 98.19 183 ALA A N 1
ATOM 1418 C CA . ALA A 1 183 ? 6.315 10.432 -17.385 1.00 98.19 183 ALA A CA 1
ATOM 1419 C C . ALA A 1 183 ? 6.200 11.961 -17.298 1.00 98.19 183 ALA A C 1
ATOM 1421 O O . ALA A 1 183 ? 5.141 12.463 -16.917 1.00 98.19 183 ALA A O 1
ATOM 1422 N N . ALA A 1 184 ? 7.243 12.690 -17.698 1.00 96.50 184 ALA A N 1
ATOM 1423 C CA . ALA A 1 184 ? 7.239 14.151 -17.729 1.00 96.50 184 ALA A CA 1
ATOM 1424 C C . ALA A 1 184 ? 6.115 14.692 -18.634 1.00 96.50 184 ALA A C 1
ATOM 1426 O O . ALA A 1 184 ? 5.314 15.512 -18.191 1.00 96.50 184 ALA A O 1
ATOM 1427 N N . ASP A 1 185 ? 5.947 14.137 -19.843 1.00 96.62 185 ASP A N 1
ATOM 1428 C CA . ASP A 1 185 ? 4.855 14.501 -20.767 1.00 96.62 185 ASP A CA 1
ATOM 1429 C C . ASP A 1 185 ? 3.452 14.231 -20.186 1.00 96.62 185 ASP A C 1
ATOM 1431 O O . ASP A 1 185 ? 2.461 14.833 -20.602 1.00 96.62 185 ASP A O 1
ATOM 1435 N N . ARG A 1 186 ? 3.346 13.315 -19.215 1.00 97.06 186 ARG A N 1
ATOM 1436 C CA . ARG A 1 186 ? 2.098 12.983 -18.505 1.00 97.06 186 ARG A CA 1
ATOM 1437 C C . ARG A 1 186 ? 1.894 13.812 -17.231 1.00 97.06 186 ARG A C 1
ATOM 1439 O O . ARG A 1 186 ? 0.896 13.607 -16.543 1.00 97.06 186 ARG A O 1
ATOM 1446 N N . GLY A 1 187 ? 2.795 14.750 -16.936 1.00 96.00 187 GLY A N 1
ATOM 1447 C CA . GLY A 1 187 ? 2.689 15.683 -15.815 1.00 96.00 187 GLY A CA 1
ATOM 1448 C C . GLY A 1 187 ? 3.237 15.162 -14.485 1.00 96.00 187 GLY A C 1
ATOM 1449 O O . GLY A 1 187 ? 2.857 15.687 -13.441 1.00 96.00 187 GLY A O 1
ATOM 1450 N N . PHE A 1 188 ? 4.092 14.134 -14.496 1.00 98.25 188 PHE A N 1
ATOM 1451 C CA . PHE A 1 188 ? 4.800 13.695 -13.291 1.00 98.25 188 PHE A CA 1
ATOM 1452 C C . PHE A 1 188 ? 6.102 14.477 -13.098 1.00 98.25 188 PHE A C 1
ATOM 1454 O O . PHE A 1 188 ? 6.902 14.610 -14.023 1.00 98.25 188 PHE A O 1
ATOM 1461 N N . GLU A 1 189 ? 6.362 14.895 -11.863 1.00 98.25 189 GLU A N 1
ATOM 1462 C CA . GLU A 1 189 ? 7.636 15.489 -11.451 1.00 98.25 189 GLU A CA 1
ATOM 1463 C C . GLU A 1 189 ? 8.689 14.382 -11.297 1.00 98.25 189 GLU A C 1
ATOM 1465 O O . GLU A 1 189 ? 8.600 13.549 -10.391 1.00 98.25 189 GLU A O 1
ATOM 1470 N N . CYS A 1 190 ? 9.668 14.325 -12.200 1.00 98.50 190 CYS A N 1
ATOM 1471 C CA . CYS A 1 190 ? 10.581 13.185 -12.312 1.00 98.50 190 CYS A CA 1
ATOM 1472 C C . CYS A 1 190 ? 12.010 13.535 -11.895 1.00 98.50 190 CYS A C 1
ATOM 1474 O O . CYS A 1 190 ? 12.591 14.500 -12.386 1.00 98.50 190 CYS A O 1
ATOM 1476 N N . CYS A 1 191 ? 12.616 12.693 -11.056 1.00 98.69 191 CYS A N 1
ATOM 1477 C CA . CYS A 1 191 ? 14.021 12.790 -10.676 1.00 98.69 191 CYS A CA 1
ATOM 1478 C C . CYS A 1 191 ? 14.728 11.440 -10.846 1.00 98.69 191 CYS A C 1
ATOM 1480 O O . CYS A 1 191 ? 14.370 10.458 -10.193 1.00 98.69 191 CYS A O 1
ATOM 1482 N N . VAL A 1 192 ? 15.764 11.385 -11.686 1.00 98.69 192 VAL A N 1
ATOM 1483 C CA . VAL A 1 192 ? 16.623 10.194 -11.806 1.00 98.69 192 VAL A CA 1
ATOM 1484 C C . VAL A 1 192 ? 17.674 10.195 -10.702 1.00 98.69 192 VAL A C 1
ATOM 1486 O O . VAL A 1 192 ? 18.339 11.205 -10.463 1.00 98.69 192 VAL A O 1
ATOM 1489 N N . LEU A 1 193 ? 17.845 9.048 -10.045 1.00 98.56 193 LEU A N 1
ATOM 1490 C CA . LEU A 1 193 ? 18.899 8.824 -9.064 1.00 98.56 193 LEU A CA 1
ATOM 1491 C C . LEU A 1 193 ? 20.170 8.347 -9.777 1.00 98.56 193 LEU A C 1
ATOM 1493 O O . LEU A 1 193 ? 20.276 7.185 -10.164 1.00 98.56 193 LEU A O 1
ATOM 1497 N N . SER A 1 194 ? 21.133 9.250 -9.975 1.00 98.12 194 SER A N 1
ATOM 1498 C CA . SER A 1 194 ? 22.305 9.038 -10.839 1.00 98.12 194 SER A CA 1
ATOM 1499 C C . SER A 1 194 ? 23.215 7.893 -10.393 1.00 98.12 194 SER A C 1
ATOM 1501 O O . SER A 1 194 ? 23.880 7.281 -11.215 1.00 98.12 194 SER A O 1
ATOM 1503 N N . ASP A 1 195 ? 23.263 7.611 -9.092 1.00 97.88 195 ASP A N 1
ATOM 1504 C CA . ASP A 1 195 ? 24.031 6.520 -8.476 1.00 97.88 195 ASP A CA 1
ATOM 1505 C C . ASP A 1 195 ? 23.225 5.215 -8.327 1.00 97.88 195 ASP A C 1
ATOM 1507 O O . ASP A 1 195 ? 23.743 4.216 -7.829 1.00 97.88 195 ASP A O 1
ATOM 1511 N N . CYS A 1 196 ? 21.966 5.223 -8.768 1.00 98.50 196 CYS A N 1
ATOM 1512 C CA . CYS A 1 196 ? 21.080 4.062 -8.852 1.00 98.50 196 CYS A CA 1
ATOM 1513 C C . CYS A 1 196 ? 20.654 3.786 -10.302 1.00 98.50 196 CYS A C 1
ATOM 1515 O O . CYS A 1 196 ? 19.658 3.101 -10.533 1.00 98.50 196 CYS A O 1
ATOM 1517 N N . THR A 1 197 ? 21.376 4.347 -11.279 1.00 98.19 197 THR A N 1
ATOM 1518 C CA . THR A 1 197 ? 21.164 4.076 -12.699 1.00 98.19 197 THR A CA 1
ATOM 1519 C C . THR A 1 197 ? 22.474 3.788 -13.412 1.00 98.19 197 THR A C 1
ATOM 1521 O O . THR A 1 197 ? 23.507 4.362 -13.077 1.00 98.19 197 THR A O 1
ATOM 1524 N N . SER A 1 198 ? 22.448 2.895 -14.396 1.00 98.19 198 SER A N 1
ATOM 1525 C CA . SER A 1 198 ? 23.616 2.588 -15.226 1.00 98.19 198 SER A CA 1
ATOM 1526 C C . SER A 1 198 ? 23.203 2.090 -16.608 1.00 98.19 198 SER A C 1
ATOM 1528 O O . SER A 1 198 ? 22.030 1.835 -16.871 1.00 98.19 198 SER A O 1
ATOM 1530 N N . GLY A 1 199 ? 24.166 1.976 -17.510 1.00 97.00 199 GLY A N 1
ATOM 1531 C CA . GLY A 1 199 ? 23.977 1.566 -18.895 1.00 97.00 199 GLY A CA 1
ATOM 1532 C C . GLY A 1 199 ? 25.258 0.971 -19.459 1.00 97.00 199 GLY A C 1
ATOM 1533 O O . GLY A 1 199 ? 26.322 1.068 -18.847 1.00 97.00 199 GLY A O 1
ATOM 1534 N N . PHE A 1 200 ? 25.156 0.337 -20.622 1.00 95.50 200 PHE A N 1
ATOM 1535 C CA . PHE A 1 200 ? 26.272 -0.417 -21.205 1.00 95.50 200 PHE A CA 1
ATOM 1536 C C . PHE A 1 200 ? 27.278 0.480 -21.950 1.00 95.50 200 PHE A C 1
ATOM 1538 O O . PHE A 1 200 ? 28.295 -0.010 -22.433 1.00 95.50 200 PHE A O 1
ATOM 1545 N N . ASP A 1 201 ? 27.030 1.794 -22.002 1.00 95.62 201 ASP A N 1
ATOM 1546 C CA . ASP A 1 201 ? 27.974 2.816 -22.461 1.00 95.62 201 ASP A CA 1
ATOM 1547 C C . ASP A 1 201 ? 27.981 4.009 -21.489 1.00 95.62 201 ASP A C 1
ATOM 1549 O O . ASP A 1 201 ? 27.027 4.788 -21.405 1.00 95.62 201 ASP A O 1
ATOM 1553 N N . ALA A 1 202 ? 29.085 4.184 -20.758 1.00 94.75 202 ALA A N 1
ATOM 1554 C CA . ALA A 1 202 ? 29.213 5.234 -19.749 1.00 94.75 202 ALA A CA 1
ATOM 1555 C C . ALA A 1 202 ? 29.124 6.661 -20.331 1.00 94.75 202 ALA A C 1
ATOM 1557 O O . ALA A 1 202 ? 28.634 7.572 -19.657 1.00 94.75 202 ALA A O 1
ATOM 1558 N N . SER A 1 203 ? 29.556 6.874 -21.582 1.00 97.50 203 SER A N 1
ATOM 1559 C CA . SER A 1 203 ? 29.435 8.179 -22.243 1.00 97.50 203 SER A CA 1
ATOM 1560 C C . SER A 1 203 ? 27.971 8.514 -22.505 1.00 97.50 203 SER A C 1
ATOM 1562 O O . SER A 1 203 ? 27.544 9.650 -22.279 1.00 97.50 203 SER A O 1
ATOM 1564 N N . PHE A 1 204 ? 27.188 7.531 -22.952 1.00 98.00 204 PHE A N 1
ATOM 1565 C CA . PHE A 1 204 ? 25.757 7.713 -23.185 1.00 98.00 204 PHE A CA 1
ATOM 1566 C C . PHE A 1 204 ? 24.982 7.909 -21.887 1.00 98.00 204 PHE A C 1
ATOM 1568 O O . PHE A 1 204 ? 24.099 8.768 -21.849 1.00 98.00 204 PHE A O 1
ATOM 1575 N N . VAL A 1 205 ? 25.354 7.210 -20.812 1.00 97.94 205 VAL A N 1
ATOM 1576 C CA . VAL A 1 205 ? 24.782 7.428 -19.475 1.00 97.94 205 VAL A CA 1
ATOM 1577 C C . VAL A 1 205 ? 24.984 8.883 -19.035 1.00 97.94 205 VAL A C 1
ATOM 1579 O O . VAL A 1 205 ? 24.002 9.554 -18.717 1.00 97.94 205 VAL A O 1
ATOM 1582 N N . SER A 1 206 ? 26.221 9.402 -19.079 1.00 97.62 206 SER A N 1
ATOM 1583 C CA . SER A 1 206 ? 26.523 10.781 -18.646 1.00 97.62 206 SER A CA 1
ATOM 1584 C C . SER A 1 206 ? 25.738 11.817 -19.447 1.00 97.62 206 SER A C 1
ATOM 1586 O O . SER A 1 206 ? 25.027 12.642 -18.874 1.00 97.62 206 SER A O 1
ATOM 1588 N N . LYS A 1 207 ? 25.793 11.725 -20.783 1.00 98.38 207 LYS A N 1
ATOM 1589 C CA . LYS A 1 207 ? 25.092 12.655 -21.684 1.00 98.38 207 LYS A CA 1
ATOM 1590 C C . LYS A 1 207 ? 23.582 12.613 -21.489 1.00 98.38 207 LYS A C 1
ATOM 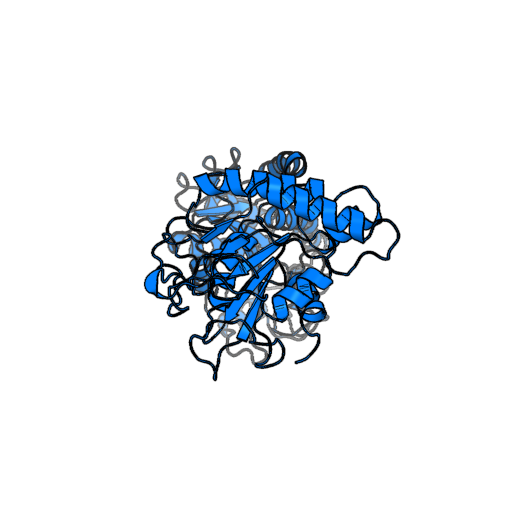1592 O O . LYS A 1 207 ? 22.920 13.644 -21.560 1.00 98.38 207 LYS A O 1
ATOM 1597 N N . THR A 1 208 ? 23.034 11.428 -21.228 1.00 98.50 208 THR A N 1
ATOM 1598 C CA . THR A 1 208 ? 21.608 11.276 -20.942 1.00 98.50 208 THR A CA 1
ATOM 1599 C C . THR A 1 208 ? 21.246 12.003 -19.654 1.00 98.50 208 THR A C 1
ATOM 1601 O O . THR A 1 208 ? 20.330 12.814 -19.668 1.00 98.50 208 THR A O 1
ATOM 1604 N N . LEU A 1 209 ? 21.980 11.786 -18.558 1.00 98.19 209 LEU A N 1
ATOM 1605 C CA . LEU A 1 209 ? 21.713 12.472 -17.289 1.00 98.19 209 LEU A CA 1
ATOM 1606 C C . LEU A 1 209 ? 21.846 13.996 -17.408 1.00 98.19 209 LEU A C 1
ATOM 1608 O O . LEU A 1 209 ? 21.046 14.724 -16.830 1.00 98.19 209 LEU A O 1
ATOM 1612 N N . GLU A 1 210 ? 22.824 14.494 -18.163 1.00 97.56 210 GLU A N 1
ATOM 1613 C CA . GLU A 1 210 ? 22.959 15.926 -18.453 1.00 97.56 210 GLU A CA 1
ATOM 1614 C C . GLU A 1 210 ? 21.751 16.474 -19.219 1.00 97.56 210 GLU A C 1
ATOM 1616 O O . GLU A 1 210 ? 21.214 17.518 -18.850 1.00 97.56 210 GLU A O 1
ATOM 1621 N N . MET A 1 211 ? 21.289 15.746 -20.239 1.00 97.50 211 MET A N 1
ATOM 1622 C CA . MET A 1 211 ? 20.101 16.098 -21.015 1.00 97.50 211 MET A CA 1
ATOM 1623 C C . MET A 1 211 ? 18.828 16.080 -20.160 1.00 97.50 211 MET A C 1
ATOM 1625 O O . MET A 1 211 ? 17.988 16.955 -20.327 1.00 97.50 211 MET A O 1
ATOM 1629 N N . LEU A 1 212 ? 18.664 15.120 -19.246 1.00 97.00 212 LEU A N 1
ATOM 1630 C CA . LEU A 1 212 ? 17.442 14.988 -18.441 1.00 97.00 212 LEU A CA 1
ATOM 1631 C C . LEU A 1 212 ? 17.214 16.150 -17.463 1.00 97.00 212 LEU A C 1
ATOM 1633 O O . LEU A 1 212 ? 16.073 16.408 -17.097 1.00 97.00 212 LEU A O 1
ATOM 1637 N N . CYS A 1 213 ? 18.270 16.855 -17.052 1.00 96.06 213 CYS A N 1
ATOM 1638 C CA . CYS A 1 213 ? 18.174 18.014 -16.158 1.00 96.06 213 CYS A CA 1
ATOM 1639 C C . CYS A 1 213 ? 18.573 19.343 -16.823 1.00 96.06 213 CYS A C 1
ATOM 1641 O O . CYS A 1 213 ? 18.924 20.297 -16.126 1.00 96.06 213 CYS A O 1
ATOM 1643 N N . SER A 1 214 ? 18.598 19.403 -18.157 1.00 93.56 214 SER A N 1
ATOM 1644 C CA . SER A 1 214 ? 18.958 20.615 -18.899 1.00 93.56 214 SER A CA 1
ATOM 1645 C C . SER A 1 214 ? 17.776 21.585 -19.047 1.00 93.56 214 SER A C 1
ATOM 1647 O O . SER A 1 214 ? 16.662 21.317 -18.588 1.00 93.56 214 SER A O 1
ATOM 1649 N N . TYR A 1 215 ? 18.039 22.739 -19.673 1.00 94.75 215 TYR A N 1
ATOM 1650 C CA . TYR A 1 215 ? 17.050 23.788 -19.960 1.00 94.75 215 TYR A CA 1
ATOM 1651 C C . TYR A 1 215 ? 16.239 24.200 -18.725 1.00 94.75 215 TYR A C 1
ATOM 1653 O O . TYR A 1 215 ? 15.011 24.211 -18.751 1.00 94.75 215 TYR A O 1
ATOM 1661 N N . ASP A 1 216 ? 16.942 24.465 -17.620 1.00 93.50 216 ASP A N 1
ATOM 1662 C CA . ASP A 1 216 ? 16.361 24.938 -16.358 1.00 93.50 216 ASP A CA 1
ATOM 1663 C C . ASP A 1 216 ? 15.247 24.036 -15.793 1.00 93.50 216 ASP A C 1
ATOM 1665 O O . ASP A 1 216 ? 14.386 24.476 -15.031 1.00 93.50 216 ASP A O 1
ATOM 1669 N N . GLY A 1 217 ? 15.298 22.742 -16.124 1.00 90.62 217 GLY A N 1
ATOM 1670 C CA . GLY A 1 217 ? 14.431 21.715 -15.546 1.00 90.62 217 GLY A CA 1
ATOM 1671 C C . GLY A 1 217 ? 13.240 21.385 -16.427 1.00 90.62 217 GLY A C 1
ATOM 1672 O O . GLY A 1 217 ? 12.332 20.707 -15.964 1.00 90.62 217 GLY A O 1
ATOM 1673 N N . LEU A 1 218 ? 13.256 21.822 -17.694 1.00 93.31 218 LEU A N 1
ATOM 1674 C CA . LEU A 1 218 ? 12.206 21.549 -18.679 1.00 93.31 218 LEU A CA 1
ATOM 1675 C C . LEU A 1 218 ? 11.810 20.068 -18.736 1.00 93.31 218 LEU A C 1
ATOM 1677 O O . LEU A 1 218 ? 10.640 19.754 -18.931 1.00 93.31 218 LEU A O 1
ATOM 1681 N N . PHE A 1 219 ? 12.785 19.168 -18.596 1.00 93.56 219 PHE A N 1
ATOM 1682 C CA . PHE A 1 219 ? 12.542 17.727 -18.616 1.00 93.56 219 PHE A CA 1
ATOM 1683 C C . PHE A 1 219 ? 12.388 17.127 -17.213 1.00 93.56 219 PHE A C 1
ATOM 1685 O O . PHE A 1 219 ? 11.617 16.187 -17.041 1.00 93.56 219 PHE A O 1
ATOM 1692 N N . GLY A 1 220 ? 13.101 17.659 -16.220 1.00 97.31 220 GLY A N 1
ATOM 1693 C CA . GLY A 1 220 ? 13.016 17.254 -14.820 1.00 97.31 220 GLY A CA 1
ATOM 1694 C C . GLY A 1 220 ? 14.379 17.300 -14.133 1.00 97.31 220 GLY A C 1
ATOM 1695 O O . GLY A 1 220 ? 15.172 18.216 -14.368 1.00 97.31 220 GLY A O 1
ATOM 1696 N N . TYR A 1 221 ? 14.639 16.327 -13.256 1.00 98.69 221 TYR A N 1
ATOM 1697 C CA . TYR A 1 221 ? 15.724 16.406 -12.281 1.00 98.69 221 TYR A CA 1
ATOM 1698 C C . TYR A 1 221 ? 16.671 15.206 -12.311 1.00 98.69 221 TYR A C 1
ATOM 1700 O O . TYR A 1 221 ? 16.307 14.082 -12.669 1.00 98.69 221 TYR A O 1
ATOM 1708 N N . VAL A 1 222 ? 17.899 15.443 -11.852 1.00 98.50 222 VAL A N 1
ATOM 1709 C CA . VAL A 1 222 ? 18.882 14.397 -11.546 1.00 98.50 222 VAL A CA 1
ATOM 1710 C C . VAL A 1 222 ? 19.495 14.670 -10.178 1.00 98.50 222 VAL A C 1
ATOM 1712 O O . VAL A 1 222 ? 19.933 15.788 -9.908 1.00 98.50 222 VAL A O 1
ATOM 1715 N N . ALA A 1 223 ? 19.575 13.650 -9.327 1.00 98.00 223 ALA A N 1
ATOM 1716 C CA . ALA A 1 223 ? 20.180 13.736 -7.999 1.00 98.00 223 ALA A CA 1
ATOM 1717 C C . ALA A 1 223 ? 20.949 12.453 -7.656 1.00 98.00 223 ALA A C 1
ATOM 1719 O O . ALA A 1 223 ? 20.679 11.401 -8.222 1.00 98.00 223 ALA A O 1
ATOM 1720 N N . SER A 1 224 ? 21.873 12.509 -6.695 1.00 97.25 224 SER A N 1
ATOM 1721 C CA . SER A 1 224 ? 22.373 11.291 -6.038 1.00 97.25 224 SER A CA 1
ATOM 1722 C C . SER A 1 224 ? 21.397 10.856 -4.944 1.00 97.25 224 SER A C 1
ATOM 1724 O O . SER A 1 224 ? 20.769 11.683 -4.282 1.00 97.25 224 SER A O 1
ATOM 1726 N N . SER A 1 225 ? 21.319 9.551 -4.694 1.00 96.56 225 SER A N 1
ATOM 1727 C CA . SER A 1 225 ? 20.560 8.971 -3.587 1.00 96.56 225 SER A CA 1
ATOM 1728 C C . SER A 1 225 ? 21.069 9.358 -2.193 1.00 96.56 225 SER A C 1
ATOM 1730 O O . SER A 1 225 ? 20.352 9.154 -1.214 1.00 96.56 225 SER A O 1
ATOM 1732 N N . LYS A 1 226 ? 22.274 9.934 -2.068 1.00 94.88 226 LYS A N 1
ATOM 1733 C CA . LYS A 1 226 ? 22.926 10.234 -0.782 1.00 94.88 226 LYS A CA 1
ATOM 1734 C C . LYS A 1 226 ? 22.010 10.966 0.205 1.00 94.88 226 LYS A C 1
ATOM 1736 O O . LYS A 1 226 ? 21.825 10.494 1.322 1.00 94.88 226 LYS A O 1
ATOM 1741 N N . GLU A 1 227 ? 21.392 12.070 -0.211 1.00 92.06 227 GLU A N 1
ATOM 1742 C CA . GLU A 1 227 ? 20.525 12.872 0.666 1.00 92.06 227 GLU A CA 1
ATOM 1743 C C . GLU A 1 227 ? 19.228 12.137 1.045 1.00 92.06 227 GLU A C 1
ATOM 1745 O O . GLU A 1 227 ? 18.675 12.364 2.123 1.00 92.06 227 GLU A O 1
ATOM 1750 N N . LEU A 1 228 ? 18.738 11.239 0.183 1.00 91.81 228 LEU A N 1
ATOM 1751 C CA . LEU A 1 228 ? 17.590 10.386 0.490 1.00 91.81 228 LEU A CA 1
ATOM 1752 C C . LEU A 1 228 ? 17.945 9.375 1.590 1.00 91.81 228 LEU A C 1
ATOM 1754 O O . LEU A 1 228 ? 17.188 9.225 2.549 1.00 91.81 228 LEU A O 1
ATOM 1758 N N . LEU A 1 229 ? 19.112 8.734 1.474 1.00 91.50 229 LEU A N 1
ATOM 1759 C CA . LEU A 1 229 ? 19.621 7.770 2.454 1.00 91.50 229 LEU A CA 1
ATOM 1760 C C . LEU A 1 229 ? 19.963 8.445 3.797 1.00 91.50 229 LEU A C 1
ATOM 1762 O O . LEU A 1 229 ? 19.682 7.898 4.859 1.00 91.50 229 LEU A O 1
ATOM 1766 N N . GLU A 1 230 ? 20.503 9.666 3.785 1.00 86.25 230 GLU A N 1
ATOM 1767 C CA . GLU A 1 230 ? 20.785 10.438 5.007 1.00 86.25 230 GLU A CA 1
ATOM 1768 C C . GLU A 1 230 ? 19.506 10.829 5.761 1.00 86.25 230 GLU A C 1
ATOM 1770 O O . GLU A 1 230 ? 19.454 10.766 6.993 1.00 86.25 230 GLU A O 1
ATOM 1775 N N . LYS A 1 231 ? 18.437 11.184 5.034 1.00 73.06 231 LYS A N 1
ATOM 1776 C CA . LYS A 1 231 ? 17.129 11.450 5.650 1.00 73.06 231 LYS A CA 1
ATOM 1777 C C . LYS A 1 231 ? 16.572 10.222 6.353 1.00 73.06 231 LYS A C 1
ATOM 1779 O O . LYS A 1 231 ? 15.849 10.384 7.329 1.00 73.06 231 LYS A O 1
ATOM 1784 N N . GLU A 1 232 ? 16.906 9.020 5.898 1.00 63.81 232 GLU A N 1
ATOM 1785 C CA . GLU A 1 232 ? 16.524 7.789 6.575 1.00 63.81 232 GLU A CA 1
ATOM 1786 C C . GLU A 1 232 ? 17.189 7.646 7.946 1.00 63.81 232 GLU A C 1
ATOM 1788 O O . GLU A 1 232 ? 16.507 7.322 8.911 1.00 63.81 232 GLU A O 1
ATOM 1793 N N . ALA A 1 233 ? 18.481 7.949 8.077 1.00 55.31 233 ALA A N 1
ATOM 1794 C CA . ALA A 1 233 ? 19.180 7.871 9.364 1.00 55.31 233 ALA A CA 1
ATOM 1795 C C . ALA A 1 233 ? 18.551 8.803 10.422 1.00 55.31 233 ALA A C 1
ATOM 1797 O O . ALA A 1 233 ? 18.485 8.474 11.606 1.00 55.31 233 ALA A O 1
ATOM 1798 N N . MET A 1 234 ? 18.002 9.943 9.988 1.00 52.31 234 MET A N 1
ATOM 1799 C CA . MET A 1 234 ? 17.237 10.859 10.845 1.00 52.31 234 MET A CA 1
ATOM 1800 C C . MET A 1 234 ? 15.817 10.361 11.167 1.00 52.31 234 MET A C 1
ATOM 1802 O O . MET A 1 234 ? 15.188 10.854 12.102 1.00 52.31 234 MET A O 1
ATOM 1806 N N . VAL A 1 235 ? 15.293 9.423 10.376 1.00 46.50 235 VAL A N 1
ATOM 1807 C CA . VAL A 1 235 ? 13.974 8.799 10.545 1.00 46.50 235 VAL A CA 1
ATOM 1808 C C . VAL A 1 235 ? 14.066 7.534 11.364 1.00 46.50 235 VAL A C 1
ATOM 1810 O O . VAL A 1 235 ? 13.212 7.349 12.207 1.00 46.50 235 VAL A O 1
ATOM 1813 N N . GLN A 1 236 ? 15.102 6.711 11.213 1.00 42.25 236 GLN A N 1
ATOM 1814 C CA . GLN A 1 236 ? 15.315 5.511 12.027 1.00 42.25 236 GLN A CA 1
ATOM 1815 C C . GLN A 1 236 ? 15.380 5.823 13.530 1.00 42.25 236 GLN A C 1
ATOM 1817 O O . GLN A 1 236 ? 14.945 5.008 14.338 1.00 42.25 236 GLN A O 1
ATOM 1822 N N . SER A 1 237 ? 15.837 7.019 13.919 1.00 42.19 237 SER A N 1
ATOM 1823 C CA . SER A 1 237 ? 15.790 7.468 15.319 1.00 42.19 237 SER A CA 1
ATOM 1824 C C . SER A 1 237 ? 14.382 7.848 15.810 1.00 42.19 237 SER A C 1
ATOM 1826 O O . SER A 1 237 ? 14.174 7.958 17.015 1.00 42.19 237 SER A O 1
ATOM 1828 N N . LYS A 1 238 ? 13.409 8.020 14.903 1.00 41.91 238 LYS A N 1
ATOM 1829 C CA . LYS A 1 238 ? 11.996 8.344 15.187 1.00 41.91 238 LYS A CA 1
ATOM 1830 C C . LYS A 1 238 ? 10.986 7.258 14.777 1.00 41.91 238 LYS A C 1
ATOM 1832 O O . LYS A 1 238 ? 9.886 7.263 15.304 1.00 41.91 238 LYS A O 1
ATOM 1837 N N . ASP A 1 239 ? 11.341 6.358 13.862 1.00 41.84 239 ASP A N 1
ATOM 1838 C CA . ASP A 1 239 ? 10.461 5.421 13.140 1.00 41.84 239 ASP A CA 1
ATOM 1839 C C . ASP A 1 239 ? 10.847 3.956 13.404 1.00 41.84 239 ASP A C 1
ATOM 1841 O O . ASP A 1 239 ? 10.448 3.041 12.691 1.00 41.84 239 ASP A O 1
ATOM 1845 N N . SER A 1 240 ? 11.545 3.694 14.515 1.00 42.19 240 SER A N 1
ATOM 1846 C CA . SER A 1 240 ? 11.640 2.372 15.162 1.00 42.19 240 SER A CA 1
ATOM 1847 C C . SER A 1 240 ? 10.268 1.823 15.639 1.00 42.19 240 SER A C 1
ATOM 1849 O O . SER A 1 240 ? 10.197 0.885 16.441 1.00 42.19 240 SER A O 1
ATOM 1851 N N . GLN A 1 241 ? 9.182 2.408 15.116 1.00 43.84 241 GLN A N 1
ATOM 1852 C CA . GLN A 1 241 ? 7.788 2.402 15.529 1.00 43.84 241 GLN A CA 1
ATOM 1853 C C . GLN A 1 241 ? 6.890 1.730 14.475 1.00 43.84 241 GLN A C 1
ATOM 1855 O O . GLN A 1 241 ? 5.949 2.334 13.953 1.00 43.84 241 GLN A O 1
ATOM 1860 N N . ASP A 1 242 ? 7.058 0.422 14.286 1.00 54.03 242 ASP A N 1
ATOM 1861 C CA . ASP A 1 242 ? 5.885 -0.439 14.063 1.00 54.03 242 ASP A CA 1
ATOM 1862 C C . ASP A 1 242 ? 5.285 -0.806 15.434 1.00 54.03 242 ASP A C 1
ATOM 1864 O O . ASP A 1 242 ? 5.192 -1.959 15.838 1.00 54.03 242 ASP A O 1
ATOM 1868 N N . GLU A 1 243 ? 4.984 0.236 16.221 1.00 70.56 243 GLU A N 1
ATOM 1869 C CA . GLU A 1 243 ? 4.720 0.187 17.670 1.00 70.56 243 GLU A CA 1
ATOM 1870 C C . GLU A 1 243 ? 3.484 -0.653 18.029 1.00 70.56 243 GLU A C 1
ATOM 1872 O O . GLU A 1 243 ? 3.364 -1.078 19.170 1.00 70.56 243 GLU A O 1
ATOM 1877 N N . LEU A 1 244 ? 2.593 -0.912 17.061 1.00 89.12 244 LEU A N 1
ATOM 1878 C CA . LEU A 1 244 ? 1.341 -1.653 17.245 1.00 89.12 244 LEU A CA 1
ATOM 1879 C C . LEU A 1 244 ? 1.200 -2.883 16.329 1.00 89.12 244 LEU A C 1
ATOM 1881 O O . LEU A 1 244 ? 0.095 -3.396 16.181 1.00 89.12 244 LEU A O 1
ATOM 1885 N N . SER A 1 245 ? 2.276 -3.372 15.700 1.00 90.50 245 SER A N 1
ATOM 1886 C CA . SER A 1 245 ? 2.192 -4.669 15.012 1.00 90.50 245 SER A CA 1
ATOM 1887 C C . SER A 1 245 ? 1.889 -5.778 16.023 1.00 90.50 245 SER A C 1
ATOM 1889 O O . SER A 1 245 ? 2.471 -5.816 17.111 1.00 90.50 245 SER A O 1
ATOM 1891 N N . ILE A 1 246 ? 1.006 -6.708 15.652 1.00 94.12 246 ILE A N 1
ATOM 1892 C CA . ILE A 1 246 ? 0.591 -7.825 16.503 1.00 94.12 246 ILE A CA 1
ATOM 1893 C C . ILE A 1 246 ? 1.806 -8.660 16.915 1.00 94.12 246 ILE A C 1
ATOM 1895 O O . ILE A 1 246 ? 1.962 -8.955 18.099 1.00 94.12 246 ILE A O 1
ATOM 1899 N N . SER A 1 247 ? 2.690 -9.010 15.975 1.00 88.56 247 SER A N 1
ATOM 1900 C CA . SER A 1 247 ? 3.860 -9.848 16.274 1.00 88.56 247 SER A CA 1
ATOM 1901 C C . SER A 1 247 ? 4.831 -9.151 17.225 1.00 88.56 247 SER A C 1
ATOM 1903 O O . SER A 1 247 ? 5.260 -9.751 18.208 1.00 88.56 247 SER A O 1
ATOM 1905 N N . ARG A 1 248 ? 5.113 -7.862 16.995 1.00 89.81 248 ARG A N 1
ATOM 1906 C CA . ARG A 1 248 ? 6.002 -7.072 17.857 1.00 89.81 248 ARG A CA 1
ATOM 1907 C C . ARG A 1 248 ? 5.438 -6.922 19.266 1.00 89.81 248 ARG A C 1
ATOM 1909 O O . ARG A 1 248 ? 6.169 -7.097 20.237 1.00 89.81 248 ARG A O 1
ATOM 1916 N N . LEU A 1 249 ? 4.155 -6.580 19.385 1.00 95.19 249 LEU A N 1
ATOM 1917 C CA . LEU A 1 249 ? 3.508 -6.441 20.687 1.00 95.19 249 LEU A CA 1
ATOM 1918 C C . LEU A 1 249 ? 3.530 -7.771 21.442 1.00 95.19 249 LEU A C 1
ATOM 1920 O O . LEU A 1 249 ? 3.937 -7.804 22.598 1.00 95.19 249 LEU A O 1
ATOM 1924 N N . GLN A 1 250 ? 3.198 -8.879 20.775 1.00 93.69 250 GLN A N 1
ATOM 1925 C CA . GLN A 1 250 ? 3.295 -10.214 21.364 1.00 93.69 250 GLN A CA 1
ATOM 1926 C C . GLN A 1 250 ? 4.714 -10.549 21.847 1.00 93.69 250 GLN A C 1
ATOM 1928 O O . GLN A 1 250 ? 4.872 -11.073 22.947 1.00 93.69 250 GLN A O 1
ATOM 1933 N N . GLU A 1 251 ? 5.747 -10.266 21.050 1.00 91.62 251 GLU A N 1
ATOM 1934 C CA . GLU A 1 251 ? 7.146 -10.449 21.455 1.00 91.62 251 GLU A CA 1
ATOM 1935 C C . GLU A 1 251 ? 7.495 -9.598 22.679 1.00 91.62 251 GLU A C 1
ATOM 1937 O O . GLU A 1 251 ? 8.065 -10.116 23.639 1.00 91.62 251 GLU A O 1
ATOM 1942 N N . GLY A 1 252 ? 7.090 -8.326 22.686 1.00 93.50 252 GLY A N 1
ATOM 1943 C CA . GLY A 1 252 ? 7.307 -7.415 23.808 1.00 93.50 252 GLY A CA 1
ATOM 1944 C C . GLY A 1 252 ? 6.606 -7.859 25.091 1.00 93.50 252 GLY A C 1
ATOM 1945 O O . GLY A 1 252 ? 7.210 -7.819 26.163 1.00 93.50 252 GLY A O 1
ATOM 1946 N N . PHE A 1 253 ? 5.369 -8.355 24.992 1.00 95.00 253 PHE A N 1
ATOM 1947 C CA . PHE A 1 253 ? 4.641 -8.908 26.135 1.00 95.00 253 PHE A CA 1
ATOM 1948 C C . PHE A 1 253 ? 5.301 -10.185 26.667 1.00 95.00 253 PHE A C 1
ATOM 1950 O O . PHE A 1 253 ? 5.474 -10.317 27.876 1.00 95.00 253 PHE A O 1
ATOM 1957 N N . ARG A 1 254 ? 5.726 -11.105 25.786 1.00 93.19 254 ARG A N 1
ATOM 1958 C CA . ARG A 1 254 ? 6.439 -12.335 26.191 1.00 93.19 254 ARG A CA 1
ATOM 1959 C C . ARG A 1 254 ? 7.788 -12.032 26.844 1.00 93.19 254 ARG A C 1
ATOM 1961 O O . ARG A 1 254 ? 8.173 -12.721 27.782 1.00 93.19 254 ARG A O 1
ATOM 1968 N N . ALA A 1 255 ? 8.494 -11.014 26.356 1.00 92.44 255 ALA A N 1
ATOM 1969 C CA . ALA A 1 255 ? 9.767 -10.567 26.913 1.00 92.44 255 ALA A CA 1
ATOM 1970 C C . ALA A 1 255 ? 9.612 -9.708 28.184 1.00 92.44 255 ALA A C 1
ATOM 1972 O O . ALA A 1 255 ? 10.609 -9.411 28.839 1.00 92.44 255 ALA A O 1
ATOM 1973 N N . GLY A 1 256 ? 8.392 -9.272 28.519 1.00 91.00 256 GLY A N 1
ATOM 1974 C CA . GLY A 1 256 ? 8.127 -8.337 29.616 1.00 91.00 256 GLY A CA 1
ATOM 1975 C C . GLY A 1 256 ? 8.649 -6.915 29.372 1.00 91.00 256 GLY A C 1
ATOM 1976 O O . GLY A 1 256 ? 8.701 -6.120 30.308 1.00 91.00 256 GLY A O 1
ATOM 1977 N N . SER A 1 257 ? 9.048 -6.586 28.139 1.00 92.44 257 SER A N 1
ATOM 1978 C CA . SER A 1 257 ? 9.572 -5.266 27.761 1.00 92.44 257 SER A CA 1
ATOM 1979 C C . SER A 1 257 ? 8.478 -4.261 27.396 1.00 92.44 257 SER A C 1
ATOM 1981 O O . SER A 1 257 ? 8.742 -3.062 27.352 1.00 92.44 257 SER A O 1
ATOM 1983 N N . ILE A 1 258 ? 7.259 -4.743 27.144 1.00 93.62 258 ILE A N 1
ATOM 1984 C CA . ILE A 1 258 ? 6.057 -3.943 26.893 1.00 93.62 258 ILE A CA 1
ATOM 1985 C C . ILE A 1 258 ? 4.957 -4.469 27.810 1.00 93.62 258 ILE A C 1
ATOM 1987 O O . ILE A 1 258 ? 4.837 -5.680 27.999 1.00 93.62 258 ILE A O 1
ATOM 1991 N N . ARG A 1 259 ? 4.126 -3.580 28.359 1.00 96.19 259 ARG A N 1
ATOM 1992 C CA . ARG A 1 259 ? 2.913 -3.955 29.089 1.00 96.19 259 ARG A CA 1
ATOM 1993 C C . ARG A 1 259 ? 1.643 -3.454 28.397 1.00 96.19 259 ARG A C 1
ATOM 1995 O O . ARG A 1 259 ? 1.693 -2.423 27.725 1.00 96.19 259 ARG A O 1
ATOM 2002 N N . PRO A 1 260 ? 0.482 -4.120 28.570 1.00 97.75 260 PRO A N 1
ATOM 2003 C CA . PRO A 1 260 ? -0.783 -3.650 28.000 1.00 97.75 260 PRO A CA 1
ATOM 2004 C C . PRO A 1 260 ? -1.113 -2.190 28.340 1.00 97.75 260 PRO A C 1
ATOM 2006 O O . PRO A 1 260 ? -1.626 -1.469 27.487 1.00 97.75 260 PRO A O 1
ATOM 2009 N N . VAL A 1 261 ? -0.791 -1.724 29.556 1.00 97.81 261 VAL A N 1
ATOM 2010 C CA . VAL A 1 261 ? -1.032 -0.321 29.945 1.00 97.81 261 VAL A CA 1
ATOM 2011 C C . VAL A 1 261 ? -0.156 0.668 29.167 1.00 97.81 261 VAL A C 1
ATOM 2013 O O . VAL A 1 261 ? -0.595 1.777 28.867 1.00 97.81 261 VAL A O 1
ATOM 2016 N N . ASP A 1 262 ? 1.061 0.276 28.783 1.00 95.62 262 ASP A N 1
ATOM 2017 C CA . ASP A 1 262 ? 1.935 1.123 27.966 1.00 95.62 262 ASP A CA 1
ATOM 2018 C C . ASP A 1 262 ? 1.330 1.295 26.569 1.00 95.62 262 ASP A C 1
ATOM 2020 O O . ASP A 1 262 ? 1.285 2.399 26.027 1.00 95.62 262 ASP A O 1
ATOM 2024 N N . VAL A 1 263 ? 0.774 0.208 26.025 1.00 97.00 263 VAL A N 1
ATOM 2025 C CA . VAL A 1 263 ? 0.063 0.220 24.743 1.00 97.00 263 VAL A CA 1
ATOM 2026 C C . VAL A 1 263 ? -1.193 1.087 24.812 1.00 97.00 263 VAL A C 1
ATOM 2028 O O . VAL A 1 263 ? -1.405 1.896 23.911 1.00 97.00 263 VAL A O 1
ATOM 2031 N N . ALA A 1 264 ? -1.985 0.992 25.886 1.00 97.88 264 ALA A N 1
ATOM 2032 C CA . ALA A 1 264 ? -3.145 1.860 26.107 1.00 97.88 264 ALA A CA 1
ATOM 2033 C C . ALA A 1 264 ? -2.765 3.350 26.045 1.00 97.88 264 ALA A C 1
ATOM 2035 O O . ALA A 1 264 ? -3.370 4.116 25.293 1.00 97.88 264 ALA A O 1
ATOM 2036 N N . LYS A 1 265 ? -1.699 3.745 26.752 1.00 96.19 265 LYS A N 1
ATOM 2037 C CA . LYS A 1 265 ? -1.195 5.128 26.770 1.00 96.19 265 LYS A CA 1
ATOM 2038 C C . LYS A 1 265 ? -0.736 5.600 25.395 1.00 96.19 265 LYS A C 1
ATOM 2040 O O . LYS A 1 265 ? -1.089 6.701 24.972 1.00 96.19 265 LYS A O 1
ATOM 2045 N N . VAL A 1 266 ? 0.020 4.767 24.680 1.00 95.06 266 VAL A N 1
ATOM 2046 C CA . VAL A 1 266 ? 0.480 5.064 23.314 1.00 95.06 266 VAL A CA 1
ATOM 2047 C C . VAL A 1 266 ? -0.707 5.254 22.367 1.00 95.06 266 VAL A C 1
ATOM 2049 O O . VAL A 1 266 ? -0.743 6.221 21.604 1.00 95.06 266 VAL A O 1
ATOM 2052 N N . VAL A 1 267 ? -1.702 4.367 22.431 1.00 96.75 267 VAL A N 1
ATOM 2053 C CA . VAL A 1 267 ? -2.918 4.428 21.608 1.00 96.75 267 VAL A CA 1
ATOM 2054 C C . VAL A 1 267 ? -3.705 5.713 21.878 1.00 96.75 267 VAL A C 1
ATOM 2056 O O . VAL A 1 267 ? -4.010 6.444 20.933 1.00 96.75 267 VAL A O 1
ATOM 2059 N N . SER A 1 268 ? -3.959 6.043 23.147 1.00 97.31 268 SER A N 1
ATOM 2060 C CA . SER A 1 268 ? -4.629 7.287 23.549 1.00 97.31 268 SER A CA 1
ATOM 2061 C C . SER A 1 268 ? -3.913 8.532 23.024 1.00 97.31 268 SER A C 1
ATOM 2063 O O . SER A 1 268 ? -4.527 9.394 22.387 1.00 97.31 268 SER A O 1
ATOM 2065 N N . GLN A 1 269 ? -2.589 8.603 23.197 1.00 94.44 269 GLN A N 1
ATOM 2066 C CA . GLN A 1 269 ? -1.781 9.723 22.708 1.00 94.44 269 GLN A CA 1
ATOM 2067 C C . GLN A 1 269 ? -1.845 9.860 21.182 1.00 94.44 269 GLN A C 1
ATOM 2069 O O . GLN A 1 269 ? -2.039 10.964 20.664 1.00 94.44 269 GLN A O 1
ATOM 2074 N N . ARG A 1 270 ? -1.726 8.747 20.447 1.00 94.25 270 ARG A N 1
ATOM 2075 C CA . ARG A 1 270 ? -1.818 8.731 18.979 1.00 94.25 270 ARG A CA 1
ATOM 2076 C C . ARG A 1 270 ? -3.185 9.202 18.497 1.00 94.25 270 ARG A C 1
ATOM 2078 O O . ARG A 1 270 ? -3.255 10.026 17.584 1.00 94.25 270 ARG A O 1
ATOM 2085 N N . ILE A 1 271 ? -4.264 8.728 19.119 1.00 96.94 271 ILE A N 1
ATOM 2086 C CA . ILE A 1 271 ? -5.629 9.148 18.781 1.00 96.94 271 ILE A CA 1
ATOM 2087 C C . ILE A 1 271 ? -5.809 10.648 19.029 1.00 96.94 271 ILE A C 1
ATOM 2089 O O . ILE A 1 271 ? -6.289 11.354 18.138 1.00 96.94 271 ILE A O 1
ATOM 2093 N N . ALA A 1 272 ? -5.380 11.154 20.189 1.00 95.12 272 ALA A N 1
ATOM 2094 C CA . ALA A 1 272 ? -5.476 12.573 20.523 1.00 95.12 272 ALA A CA 1
ATOM 2095 C C . ALA A 1 272 ? -4.742 13.456 19.497 1.00 95.12 272 ALA A C 1
ATOM 2097 O O . ALA A 1 272 ? -5.292 14.453 19.025 1.00 95.12 272 ALA A O 1
ATOM 2098 N N . GLN A 1 273 ? -3.536 13.056 19.085 1.00 90.69 273 GLN A N 1
ATOM 2099 C CA . GLN A 1 273 ? -2.758 13.767 18.067 1.00 90.69 273 GLN A CA 1
ATOM 2100 C C . GLN A 1 273 ? -3.410 13.698 16.679 1.00 90.69 273 GLN A C 1
ATOM 2102 O O . GLN A 1 273 ? -3.475 14.705 15.966 1.00 90.69 273 GLN A O 1
ATOM 2107 N N . TYR A 1 274 ? -3.913 12.528 16.276 1.00 93.88 274 TYR A N 1
ATOM 2108 C CA . TYR A 1 274 ? -4.505 12.346 14.950 1.00 93.88 274 TYR A CA 1
ATOM 2109 C C . TYR A 1 274 ? -5.859 13.043 14.805 1.00 93.88 274 TYR A C 1
ATOM 2111 O O . TYR A 1 274 ? -6.213 13.457 13.700 1.00 93.88 274 TYR A O 1
ATOM 2119 N N . ARG A 1 275 ? -6.587 13.264 15.905 1.00 93.81 275 ARG A N 1
ATOM 2120 C CA . ARG A 1 275 ? -7.868 13.988 15.908 1.00 93.81 275 ARG A CA 1
ATOM 2121 C C . ARG A 1 275 ? -7.764 15.390 15.298 1.00 93.81 275 ARG A C 1
ATOM 2123 O O . ARG A 1 275 ? -8.711 15.850 14.669 1.00 93.81 275 ARG A O 1
ATOM 2130 N N . ALA A 1 276 ? -6.605 16.046 15.413 1.00 89.25 276 ALA A N 1
ATOM 2131 C CA . ALA A 1 276 ? -6.344 17.331 14.760 1.00 89.25 276 ALA A CA 1
ATOM 2132 C C . ALA A 1 276 ? -6.232 17.225 13.222 1.00 89.25 276 ALA A C 1
ATOM 2134 O O . ALA A 1 276 ? -6.446 18.207 12.511 1.00 89.25 276 ALA A O 1
ATOM 2135 N N . LYS A 1 277 ? -5.881 16.045 12.687 1.00 88.50 277 LYS A N 1
ATOM 2136 C CA . LYS A 1 277 ? -5.838 15.763 11.241 1.00 88.50 277 LYS A CA 1
ATOM 2137 C C . LYS A 1 277 ? -7.205 15.332 10.718 1.00 88.50 277 LYS A C 1
ATOM 2139 O O . LYS A 1 277 ? -7.581 15.787 9.637 1.00 88.50 277 LYS A O 1
ATOM 2144 N N . ASP A 1 278 ? -7.891 14.459 11.450 1.00 92.75 278 ASP A N 1
ATOM 2145 C CA . ASP A 1 278 ? -9.202 13.928 11.087 1.00 92.75 278 ASP A CA 1
ATOM 2146 C C . ASP A 1 278 ? -10.027 13.591 12.346 1.00 92.75 278 ASP A C 1
ATOM 2148 O O . ASP A 1 278 ? -9.759 12.586 13.014 1.00 92.75 278 ASP A O 1
ATOM 2152 N N . PRO A 1 279 ? -11.027 14.417 12.697 1.00 95.00 279 PRO A N 1
ATOM 2153 C CA . PRO A 1 279 ? -11.864 14.176 13.865 1.00 95.00 279 PRO A CA 1
ATOM 2154 C C . PRO A 1 279 ? -12.999 13.169 13.614 1.00 95.00 279 PRO A C 1
ATOM 2156 O O . PRO A 1 279 ? -13.680 12.809 14.569 1.00 95.00 279 PRO A O 1
ATOM 2159 N N . ALA A 1 280 ? -13.223 12.719 12.372 1.00 97.44 280 ALA A N 1
ATOM 2160 C CA . ALA A 1 280 ? -14.426 11.981 11.975 1.00 97.44 280 ALA A CA 1
ATOM 2161 C C . ALA A 1 280 ? -14.286 10.448 12.049 1.00 97.44 280 ALA A C 1
ATOM 2163 O O . ALA A 1 280 ? -15.187 9.726 11.625 1.00 97.44 280 ALA A O 1
ATOM 2164 N N . ILE A 1 281 ? -13.165 9.924 12.553 1.00 98.25 281 ILE A N 1
ATOM 2165 C CA . ILE A 1 281 ? -12.865 8.478 12.562 1.00 98.25 281 ILE A CA 1
ATOM 2166 C C . ILE A 1 281 ? -13.772 7.698 13.521 1.00 98.25 281 ILE A C 1
ATOM 2168 O O . ILE A 1 281 ? -14.108 6.544 13.249 1.00 98.25 281 ILE A O 1
ATOM 2172 N N . TRP A 1 282 ? -14.162 8.309 14.637 1.00 98.38 282 TRP A N 1
ATOM 2173 C CA . TRP A 1 282 ? -14.747 7.614 15.781 1.00 98.38 282 TRP A CA 1
ATOM 2174 C C . TRP A 1 282 ? -16.183 8.067 16.041 1.00 98.38 282 TRP A C 1
ATOM 2176 O O . TRP A 1 282 ? -16.466 9.263 16.020 1.00 98.38 282 TRP A O 1
ATOM 2186 N N . THR A 1 283 ? -17.073 7.118 16.328 1.00 98.06 283 THR A N 1
ATOM 2187 C CA . THR A 1 283 ? -18.413 7.386 16.889 1.00 98.06 283 THR A CA 1
ATOM 2188 C C . THR A 1 283 ? -18.398 7.298 18.413 1.00 98.06 283 THR A C 1
ATOM 2190 O O . THR A 1 283 ? -19.149 8.002 19.083 1.00 98.06 283 THR A O 1
ATOM 2193 N N . PHE A 1 284 ? -17.502 6.474 18.960 1.00 98.44 284 PHE A N 1
ATOM 2194 C CA . PHE A 1 284 ? -17.242 6.334 20.388 1.00 98.44 284 PHE A CA 1
ATOM 2195 C C . PHE A 1 284 ? -15.765 5.996 20.618 1.00 98.44 284 PHE A C 1
ATOM 2197 O O . PHE A 1 284 ? -15.175 5.211 19.876 1.00 98.44 284 PHE A O 1
ATOM 2204 N N . LEU A 1 285 ? -15.185 6.547 21.679 1.00 98.38 285 LEU A N 1
ATOM 2205 C CA . LEU A 1 285 ? -13.854 6.212 22.179 1.00 98.38 285 LEU A CA 1
ATOM 2206 C C . LEU A 1 285 ? -13.958 5.968 23.680 1.00 98.38 285 LEU A C 1
ATOM 2208 O O . LEU A 1 285 ? -14.651 6.723 24.366 1.00 98.38 285 LEU A O 1
ATOM 2212 N N . ARG A 1 286 ? -13.247 4.957 24.187 1.00 98.00 286 ARG A N 1
ATOM 2213 C CA . ARG A 1 286 ? -12.992 4.873 25.629 1.00 98.00 286 ARG A CA 1
ATOM 2214 C C . ARG A 1 286 ? -12.209 6.099 26.083 1.00 98.00 286 ARG A C 1
ATOM 2216 O O . ARG A 1 286 ? -11.416 6.652 25.319 1.00 98.00 286 ARG A O 1
ATOM 2223 N N . THR A 1 287 ? -12.435 6.519 27.323 1.00 98.25 287 THR A N 1
ATOM 2224 C CA . THR A 1 287 ? -11.557 7.512 27.942 1.00 98.25 287 THR A CA 1
ATOM 2225 C C . THR A 1 287 ? -10.180 6.894 28.193 1.00 98.25 287 THR A C 1
ATOM 2227 O O . THR A 1 287 ? -10.054 5.671 28.274 1.00 98.25 287 THR A O 1
ATOM 2230 N N . ASP A 1 288 ? -9.150 7.731 28.340 1.00 97.75 288 ASP A N 1
ATOM 2231 C CA . ASP A 1 288 ? -7.797 7.263 28.672 1.00 97.75 288 ASP A CA 1
ATOM 2232 C C . ASP A 1 288 ? -7.812 6.414 29.954 1.00 97.75 288 ASP A C 1
ATOM 2234 O O . ASP A 1 288 ? -7.228 5.335 29.995 1.00 97.75 288 ASP A O 1
ATOM 2238 N N . HIS A 1 289 ? -8.588 6.846 30.954 1.00 98.12 289 HIS A N 1
ATOM 2239 C CA . HIS A 1 289 ? -8.804 6.102 32.192 1.00 98.12 289 HIS A CA 1
ATOM 2240 C C . HIS A 1 289 ? -9.420 4.715 31.940 1.00 98.12 289 HIS A C 1
ATOM 2242 O O . HIS A 1 289 ? -8.868 3.716 32.393 1.00 98.12 289 HIS A O 1
ATOM 2248 N N . ASP A 1 290 ? -10.516 4.623 31.180 1.00 98.19 290 ASP A N 1
ATOM 2249 C CA . ASP A 1 290 ? -11.207 3.343 30.940 1.00 98.19 290 ASP A CA 1
ATOM 2250 C C . ASP A 1 290 ? -10.390 2.374 30.072 1.00 98.19 290 ASP A C 1
ATOM 2252 O O . ASP A 1 290 ? -10.605 1.155 30.109 1.00 98.19 290 ASP A O 1
ATOM 2256 N N . LEU A 1 291 ? -9.500 2.905 29.229 1.00 98.31 291 LEU A N 1
ATOM 2257 C CA . LEU A 1 291 ? -8.591 2.107 28.415 1.00 98.31 291 LEU A CA 1
ATOM 2258 C C . LEU A 1 291 ? -7.428 1.568 29.261 1.00 98.31 291 LEU A C 1
ATOM 2260 O O . LEU A 1 291 ? -7.098 0.385 29.155 1.00 98.31 291 LEU A O 1
ATOM 2264 N N . GLU A 1 292 ? -6.851 2.398 30.135 1.00 98.44 292 GLU A N 1
ATOM 2265 C CA . GLU A 1 292 ? -5.830 1.976 31.102 1.00 98.44 292 GLU A CA 1
ATOM 2266 C C . GLU A 1 292 ? -6.386 0.969 32.120 1.00 98.44 292 GLU A C 1
ATOM 2268 O O . GLU A 1 292 ? -5.737 -0.038 32.405 1.00 98.44 292 GLU A O 1
ATOM 2273 N N . GLU A 1 293 ? -7.609 1.174 32.619 1.00 98.62 293 GLU A N 1
ATOM 2274 C CA . GLU A 1 293 ? -8.273 0.238 33.532 1.00 98.62 293 GLU A CA 1
ATOM 2275 C C . GLU A 1 293 ? -8.481 -1.133 32.870 1.00 98.62 293 GLU A C 1
ATOM 2277 O O . GLU A 1 293 ? -8.152 -2.167 33.457 1.00 98.62 293 GLU A O 1
ATOM 2282 N N . ALA A 1 294 ? -8.950 -1.160 31.617 1.00 98.25 294 ALA A N 1
ATOM 2283 C CA . ALA A 1 294 ? -9.095 -2.401 30.857 1.00 98.25 294 ALA A CA 1
ATOM 2284 C C . ALA A 1 294 ? -7.749 -3.110 30.635 1.00 98.25 294 ALA A C 1
ATOM 2286 O O . ALA A 1 294 ? -7.663 -4.335 30.746 1.00 98.25 294 ALA A O 1
ATOM 2287 N N . ALA A 1 295 ? -6.686 -2.351 30.370 1.00 98.44 295 ALA A N 1
ATOM 2288 C CA . ALA A 1 295 ? -5.344 -2.896 30.230 1.00 98.44 295 ALA A CA 1
ATOM 2289 C C . ALA A 1 295 ? -4.818 -3.495 31.548 1.00 98.44 295 ALA A C 1
ATOM 2291 O O . ALA A 1 295 ? -4.285 -4.605 31.550 1.00 98.44 295 ALA A O 1
ATOM 2292 N N . HIS A 1 296 ? -5.030 -2.824 32.682 1.00 98.56 296 HIS A N 1
ATOM 2293 C CA . HIS A 1 296 ? -4.699 -3.367 34.002 1.00 98.56 296 HIS A CA 1
ATOM 2294 C C . HIS A 1 296 ? -5.532 -4.603 34.362 1.00 98.56 296 HIS A C 1
ATOM 2296 O O . HIS A 1 296 ? -5.019 -5.536 34.987 1.00 98.56 296 HIS A O 1
ATOM 2302 N N . ALA A 1 297 ? -6.799 -4.655 33.948 1.00 98.19 297 ALA A N 1
ATOM 2303 C CA . ALA A 1 297 ? -7.635 -5.835 34.128 1.00 98.19 297 ALA A CA 1
ATOM 2304 C C . ALA A 1 297 ? -7.086 -7.045 33.350 1.00 98.19 297 ALA A C 1
ATOM 2306 O O . ALA A 1 297 ? -7.059 -8.149 33.899 1.00 98.19 297 ALA A O 1
ATOM 2307 N N . LEU A 1 298 ? -6.585 -6.845 32.122 1.00 97.12 298 LEU A N 1
ATOM 2308 C CA . LEU A 1 298 ? -5.889 -7.886 31.353 1.00 97.12 298 LEU A CA 1
ATOM 2309 C C . LEU A 1 298 ? -4.614 -8.360 32.067 1.00 97.12 298 LEU A C 1
ATOM 2311 O O . LEU A 1 298 ? -4.442 -9.564 32.252 1.00 97.12 298 LEU A O 1
ATOM 2315 N N . GLU A 1 299 ? -3.770 -7.434 32.535 1.00 97.44 299 GLU A N 1
ATOM 2316 C CA . GLU A 1 299 ? -2.560 -7.762 33.310 1.00 97.44 299 GLU A CA 1
ATOM 2317 C C . GLU A 1 299 ? -2.879 -8.611 34.543 1.00 97.44 299 GLU A C 1
ATOM 2319 O O . GLU A 1 299 ? -2.216 -9.611 34.815 1.00 97.44 299 GLU A O 1
ATOM 2324 N N . LYS A 1 300 ? -3.926 -8.237 35.284 1.00 97.50 300 LYS A N 1
ATOM 2325 C CA . LYS A 1 300 ? -4.364 -8.972 36.471 1.00 97.50 300 LYS A CA 1
ATOM 2326 C C . LYS A 1 300 ? -4.911 -10.354 36.114 1.00 97.50 300 LYS A C 1
ATOM 2328 O O . LYS A 1 300 ? -4.598 -11.313 36.816 1.00 97.50 300 LYS A O 1
ATOM 2333 N N . ARG A 1 301 ? -5.716 -10.454 35.050 1.00 96.12 301 ARG A N 1
ATOM 2334 C CA . ARG A 1 301 ? -6.345 -11.705 34.599 1.00 96.12 301 ARG A CA 1
ATOM 2335 C C . ARG A 1 301 ? -5.311 -12.749 34.180 1.00 96.12 301 ARG A C 1
ATOM 2337 O O . ARG A 1 301 ? -5.512 -13.917 34.481 1.00 96.12 301 ARG A O 1
ATOM 2344 N N . PHE A 1 302 ? -4.219 -12.334 33.534 1.00 94.75 302 PHE A N 1
ATOM 2345 C CA . PHE A 1 302 ? -3.227 -13.250 32.957 1.00 94.75 302 PHE A CA 1
ATOM 2346 C C . PHE A 1 302 ? -1.870 -13.274 33.683 1.00 94.75 302 PHE A C 1
ATOM 2348 O O . PHE A 1 302 ? -0.920 -13.861 33.178 1.00 94.75 302 PHE A O 1
ATOM 2355 N N . LYS A 1 303 ? -1.756 -12.686 34.884 1.00 90.62 303 LYS A N 1
ATOM 2356 C CA . LYS A 1 303 ? -0.485 -12.567 35.632 1.00 90.62 303 LYS A CA 1
ATOM 2357 C C . LYS A 1 303 ? 0.297 -13.884 35.781 1.00 90.62 303 LYS A C 1
ATOM 2359 O O . LYS A 1 303 ? 1.522 -13.855 35.766 1.00 90.62 303 LYS A O 1
ATOM 2364 N N . ASN A 1 304 ? -0.404 -15.004 35.952 1.00 90.00 304 ASN A N 1
ATOM 2365 C CA . ASN A 1 304 ? 0.181 -16.338 36.136 1.00 90.00 304 ASN A CA 1
ATOM 2366 C C . ASN A 1 304 ? -0.375 -17.362 35.132 1.00 90.00 304 ASN A C 1
ATOM 2368 O O . ASN A 1 304 ? -0.276 -18.563 35.362 1.00 90.00 304 ASN A O 1
ATOM 2372 N N . GLU A 1 305 ? -0.991 -16.888 34.053 1.00 90.50 305 GLU A N 1
ATOM 2373 C CA . GLU A 1 305 ? -1.607 -17.726 33.026 1.00 90.50 305 GLU A CA 1
ATOM 2374 C C . GLU A 1 305 ? -0.835 -17.570 31.709 1.00 90.50 305 GLU A C 1
ATOM 2376 O O . GLU A 1 305 ? -0.174 -16.548 31.495 1.00 90.50 305 GLU A O 1
ATOM 2381 N N . PRO A 1 306 ? -0.918 -18.542 30.787 1.00 92.19 306 PRO A N 1
ATOM 2382 C CA . PRO A 1 306 ? -0.422 -18.353 29.432 1.00 92.19 306 PRO A CA 1
ATOM 2383 C C . PRO A 1 306 ? -1.072 -17.127 28.776 1.00 92.19 306 PRO A C 1
ATOM 2385 O O . PRO A 1 306 ? -2.292 -16.959 28.819 1.00 92.19 306 PRO A O 1
ATOM 2388 N N . LEU A 1 307 ? -0.260 -16.276 28.141 1.00 94.62 307 LEU A N 1
ATOM 2389 C CA . LEU A 1 307 ? -0.778 -15.103 27.438 1.00 94.62 307 LEU A CA 1
ATOM 2390 C C . LEU A 1 307 ? -1.621 -15.545 26.230 1.00 94.62 307 LEU A C 1
ATOM 2392 O O . LEU A 1 307 ? -1.123 -16.311 25.397 1.00 94.62 307 LEU A O 1
ATOM 2396 N N . PRO A 1 308 ? -2.869 -15.065 26.095 1.00 95.12 308 PRO A N 1
ATOM 2397 C CA . PRO A 1 308 ? -3.723 -15.446 24.983 1.00 95.12 308 PRO A CA 1
ATOM 2398 C C . PRO A 1 308 ? -3.252 -14.807 23.660 1.00 95.12 308 PRO A C 1
ATOM 2400 O O . PRO A 1 308 ? -2.459 -13.859 23.666 1.00 95.12 308 PRO A O 1
ATOM 2403 N N . PRO A 1 309 ? -3.738 -15.291 22.501 1.00 94.00 309 PRO A N 1
ATOM 2404 C CA . PRO A 1 309 ? -3.217 -14.898 21.189 1.00 94.00 309 PRO A CA 1
ATOM 2405 C C . PRO A 1 309 ? -3.298 -13.402 20.869 1.00 94.00 309 PRO A C 1
ATOM 2407 O O . PRO A 1 309 ? -2.482 -12.911 20.095 1.00 94.00 309 PRO A O 1
ATOM 2410 N N . LEU A 1 310 ? -4.246 -12.661 21.440 1.00 97.62 310 LEU A N 1
ATOM 2411 C CA . LEU A 1 310 ? -4.401 -11.221 21.220 1.00 97.62 310 LEU A CA 1
ATOM 2412 C C . LEU A 1 310 ? -4.195 -10.411 22.504 1.00 97.62 310 LEU A C 1
ATOM 2414 O O . LEU A 1 310 ? -4.663 -9.278 22.582 1.00 97.62 310 LEU A O 1
ATOM 2418 N N . TYR A 1 311 ? -3.474 -10.958 23.490 1.00 98.25 311 TYR A N 1
ATOM 2419 C CA . TYR A 1 311 ? -3.200 -10.299 24.766 1.00 98.25 311 TYR A CA 1
ATOM 2420 C C . TYR A 1 311 ? -2.726 -8.853 24.586 1.00 98.25 311 TYR A C 1
ATOM 2422 O O . TYR A 1 311 ? -1.676 -8.618 23.998 1.00 98.25 311 TYR A O 1
ATOM 2430 N N . GLY A 1 312 ? -3.507 -7.890 25.079 1.00 98.00 312 GLY A N 1
ATOM 2431 C CA . GLY A 1 312 ? -3.175 -6.465 25.057 1.00 98.00 312 GLY A CA 1
ATOM 2432 C C . GLY A 1 312 ? -3.166 -5.816 23.669 1.00 98.00 312 GLY A C 1
ATOM 2433 O O . GLY A 1 312 ? -2.799 -4.648 23.567 1.00 98.00 312 GLY A O 1
ATOM 2434 N N . ILE A 1 313 ? -3.559 -6.526 22.605 1.00 98.62 313 ILE A N 1
ATOM 2435 C CA . ILE A 1 313 ? -3.552 -5.999 21.234 1.00 98.62 313 ILE A CA 1
ATOM 2436 C C . ILE A 1 313 ? -4.725 -5.023 21.045 1.00 98.62 313 ILE A C 1
ATOM 2438 O O . ILE A 1 313 ? -5.879 -5.452 21.133 1.00 98.62 313 ILE A O 1
ATOM 2442 N N . PRO A 1 314 ? -4.482 -3.727 20.759 1.00 98.69 314 PRO A N 1
ATOM 2443 C CA . PRO A 1 314 ? -5.547 -2.740 20.643 1.00 98.69 314 PRO A CA 1
ATOM 2444 C C . PRO A 1 314 ? -6.318 -2.899 19.336 1.00 98.69 314 PRO A C 1
ATOM 2446 O O . PRO A 1 314 ? -5.712 -2.952 18.259 1.00 98.69 314 PRO A O 1
ATOM 2449 N N . PHE A 1 315 ? -7.648 -2.910 19.429 1.00 98.88 315 PHE A N 1
ATOM 2450 C CA . PHE A 1 315 ? -8.535 -3.026 18.275 1.00 98.88 315 PHE A CA 1
ATOM 2451 C C . PHE A 1 315 ? -9.753 -2.109 18.350 1.00 98.88 315 PHE A C 1
ATOM 2453 O O . PHE A 1 315 ? -10.209 -1.706 19.423 1.00 98.88 315 PHE A O 1
ATOM 2460 N N . ALA A 1 316 ? -10.296 -1.794 17.177 1.00 98.88 316 ALA A N 1
ATOM 2461 C CA . ALA A 1 316 ? -11.520 -1.018 17.029 1.00 98.88 316 ALA A CA 1
ATOM 2462 C C . ALA A 1 316 ? -12.644 -1.842 16.393 1.00 98.88 316 ALA A C 1
ATOM 2464 O O . ALA A 1 316 ? -12.404 -2.802 15.661 1.00 98.88 316 ALA A O 1
ATOM 2465 N N . VAL A 1 317 ? -13.889 -1.434 16.630 1.00 98.88 317 VAL A N 1
ATOM 2466 C CA . VAL A 1 317 ? -15.079 -2.125 16.115 1.00 98.88 317 VAL A CA 1
ATOM 2467 C C . VAL A 1 317 ? -15.915 -1.150 15.297 1.00 98.88 317 VAL A C 1
ATOM 2469 O O . VAL A 1 317 ? -16.124 -0.015 15.712 1.00 98.88 317 VAL A O 1
ATOM 2472 N N . LYS A 1 318 ? -16.385 -1.526 14.108 1.00 98.88 318 LYS A N 1
ATOM 2473 C CA . LYS A 1 318 ? -17.311 -0.681 13.339 1.00 98.88 318 LYS A CA 1
ATOM 2474 C C . LYS A 1 318 ? -18.609 -0.445 14.108 1.00 98.88 318 LYS A C 1
ATOM 2476 O O . LYS A 1 318 ? -19.109 -1.327 14.805 1.00 98.88 318 LYS A O 1
ATOM 2481 N N . ASP A 1 319 ? -19.171 0.754 13.988 1.00 98.75 319 ASP A N 1
ATOM 2482 C CA . ASP A 1 319 ? -20.292 1.179 14.829 1.00 98.75 319 ASP A CA 1
ATOM 2483 C C . ASP A 1 319 ? -21.540 0.287 14.747 1.00 98.75 319 ASP A C 1
ATOM 2485 O O . ASP A 1 319 ? -22.318 0.238 15.691 1.00 98.75 319 ASP A O 1
ATOM 2489 N N . ASN A 1 320 ? -21.716 -0.460 13.659 1.00 98.50 320 ASN A N 1
ATOM 2490 C CA . ASN A 1 320 ? -22.847 -1.361 13.464 1.00 98.50 320 ASN A CA 1
ATOM 2491 C C . ASN A 1 320 ? -22.627 -2.792 14.010 1.00 98.50 320 ASN A C 1
ATOM 2493 O O . ASN A 1 320 ? -23.449 -3.658 13.733 1.00 98.50 320 ASN A O 1
ATOM 2497 N N . ILE A 1 321 ? -21.542 -3.054 14.751 1.00 98.81 321 ILE A N 1
ATOM 2498 C CA . ILE A 1 321 ? -21.248 -4.344 15.412 1.00 98.81 321 ILE A CA 1
ATOM 2499 C C . ILE A 1 321 ? -21.293 -4.166 16.933 1.00 98.81 321 ILE A C 1
ATOM 2501 O O . ILE A 1 321 ? -20.508 -3.395 17.480 1.00 98.81 321 ILE A O 1
ATOM 2505 N N . ASP A 1 322 ? -22.178 -4.868 17.623 1.00 98.81 322 ASP A N 1
ATOM 2506 C CA . ASP A 1 322 ? -22.478 -4.657 19.038 1.00 98.81 322 ASP A CA 1
ATOM 2507 C C . ASP A 1 322 ? -21.286 -4.875 19.981 1.00 98.81 322 ASP A C 1
ATOM 2509 O O . ASP A 1 322 ? -20.515 -5.828 19.858 1.00 98.81 322 ASP A O 1
ATOM 2513 N N . VAL A 1 323 ? -21.172 -3.970 20.956 1.00 98.81 323 VAL A N 1
ATOM 2514 C CA . VAL A 1 323 ? -20.264 -4.053 22.105 1.00 98.81 323 VAL A CA 1
ATOM 2515 C C . VAL A 1 323 ? -21.084 -3.696 23.341 1.00 98.81 323 VAL A C 1
ATOM 2517 O O . VAL A 1 323 ? -21.671 -2.616 23.389 1.00 98.81 323 VAL A O 1
ATOM 2520 N N . ALA A 1 324 ? -21.144 -4.594 24.320 1.00 98.69 324 ALA A N 1
ATOM 2521 C CA . ALA A 1 324 ? -21.982 -4.467 25.504 1.00 98.69 324 ALA A CA 1
ATOM 2522 C C . ALA A 1 324 ? -21.750 -3.129 26.222 1.00 98.69 324 ALA A C 1
ATOM 2524 O O . ALA A 1 324 ? -20.611 -2.723 26.465 1.00 98.69 324 ALA A O 1
ATOM 2525 N N . GLY A 1 325 ? -22.838 -2.430 26.550 1.00 98.31 325 GLY A N 1
ATOM 2526 C CA . GLY A 1 325 ? -22.793 -1.136 27.237 1.00 98.31 325 GLY A CA 1
ATOM 2527 C C . GLY A 1 325 ? -22.356 0.053 26.369 1.00 98.31 325 GLY A C 1
ATOM 2528 O O . GLY A 1 325 ? -22.376 1.184 26.850 1.00 98.31 325 GLY A O 1
ATOM 2529 N N . VAL A 1 326 ? -22.010 -0.157 25.094 1.00 98.44 326 VAL A N 1
ATOM 2530 C CA . VAL A 1 326 ? -21.601 0.906 24.163 1.00 98.44 326 VAL A CA 1
ATOM 2531 C C . VAL A 1 326 ? -22.660 1.083 23.086 1.00 98.44 326 VAL A C 1
ATOM 2533 O O . VAL A 1 326 ? -23.003 0.140 22.380 1.00 98.44 326 VAL A O 1
ATOM 2536 N N . ARG A 1 327 ? -23.161 2.310 22.927 1.00 98.19 327 ARG A N 1
ATOM 2537 C CA . ARG A 1 327 ? -24.237 2.625 21.980 1.00 98.19 327 ARG A CA 1
ATOM 2538 C C . ARG A 1 327 ? -23.857 2.215 20.547 1.00 98.19 327 ARG A C 1
ATOM 2540 O O . ARG A 1 327 ? -22.883 2.717 19.992 1.00 98.19 327 ARG A O 1
ATOM 2547 N N . THR A 1 328 ? -24.653 1.338 19.946 1.00 98.75 328 THR A N 1
ATOM 2548 C CA . THR A 1 328 ? -24.620 0.993 18.519 1.00 98.75 328 THR A CA 1
ATOM 2549 C C . THR A 1 328 ? -25.582 1.930 17.798 1.00 98.75 328 THR A C 1
ATOM 2551 O O . THR A 1 328 ? -26.775 1.935 18.095 1.00 98.75 328 THR A O 1
ATOM 2554 N N . THR A 1 329 ? -25.089 2.736 16.853 1.00 98.19 329 THR A N 1
ATOM 2555 C CA . THR A 1 329 ? -25.923 3.714 16.124 1.00 98.19 329 THR A CA 1
ATOM 2556 C C . THR A 1 329 ? -26.067 3.384 14.642 1.00 98.19 329 THR A C 1
ATOM 2558 O O . THR A 1 329 ? -27.009 3.834 13.997 1.00 98.19 329 THR A O 1
ATOM 2561 N N . ALA A 1 330 ? -25.121 2.630 14.074 1.00 97.62 330 ALA A N 1
ATOM 2562 C CA . ALA A 1 330 ? -24.949 2.477 12.632 1.00 97.62 330 ALA A CA 1
ATOM 2563 C C . ALA A 1 330 ? -24.942 3.837 11.894 1.00 97.62 330 ALA A C 1
ATOM 2565 O O . ALA A 1 330 ? -25.471 3.967 10.789 1.00 97.62 330 ALA A O 1
ATOM 2566 N N . ALA A 1 331 ? -24.359 4.864 12.526 1.00 97.50 331 ALA A N 1
ATOM 2567 C CA . ALA A 1 331 ? -24.388 6.260 12.092 1.00 97.50 331 ALA A CA 1
ATOM 2568 C C . ALA A 1 331 ? -25.807 6.840 11.888 1.00 97.50 331 ALA A C 1
ATOM 2570 O O . ALA A 1 331 ? -26.004 7.774 11.111 1.00 97.50 331 ALA A O 1
ATOM 2571 N N . CYS A 1 332 ? -26.810 6.307 12.589 1.00 97.50 332 CYS A N 1
ATOM 2572 C CA . CYS A 1 332 ? -28.202 6.740 12.561 1.00 97.50 332 CYS A CA 1
ATOM 2573 C C . CYS A 1 332 ? -28.727 6.890 13.998 1.00 97.50 332 CYS A C 1
ATOM 2575 O O . CYS A 1 332 ? -29.142 5.920 14.625 1.00 97.50 332 CYS A O 1
ATOM 2577 N N . ASP A 1 333 ? -28.715 8.115 14.532 1.00 94.19 333 ASP A N 1
ATOM 2578 C CA . ASP A 1 333 ? -29.064 8.375 15.939 1.00 94.19 333 ASP A CA 1
ATOM 2579 C C . ASP A 1 333 ? -30.484 7.896 16.307 1.00 94.19 333 ASP A C 1
ATOM 2581 O O . ASP A 1 333 ? -30.685 7.328 17.378 1.00 94.19 333 ASP A O 1
ATOM 2585 N N . ALA A 1 334 ? -31.435 8.010 15.371 1.00 96.50 334 ALA A N 1
ATOM 2586 C CA . ALA A 1 334 ? -32.813 7.535 15.528 1.00 96.50 334 ALA A CA 1
ATOM 2587 C C . ALA A 1 334 ? -32.955 6.000 15.607 1.00 96.50 334 ALA A C 1
ATOM 2589 O O . ALA A 1 334 ? -33.969 5.511 16.095 1.00 96.50 334 ALA A O 1
ATOM 2590 N N . TYR A 1 335 ? -31.968 5.241 15.120 1.00 95.06 335 TYR A N 1
ATOM 2591 C CA . TYR A 1 335 ? -31.933 3.775 15.201 1.00 95.06 335 TYR A CA 1
ATOM 2592 C C . TYR A 1 335 ? -31.205 3.275 16.460 1.00 95.06 335 TYR A C 1
ATOM 2594 O O . TYR A 1 335 ? -31.256 2.093 16.793 1.00 95.06 335 TYR A O 1
ATOM 2602 N N . ALA A 1 336 ? -30.475 4.153 17.143 1.00 97.75 336 ALA A N 1
ATOM 2603 C CA . ALA A 1 336 ? -29.465 3.731 18.091 1.00 97.75 336 ALA A CA 1
ATOM 2604 C C . ALA A 1 336 ? -30.027 3.023 19.332 1.00 97.75 336 ALA A C 1
ATOM 2606 O O . ALA A 1 336 ? -31.047 3.416 19.893 1.00 97.75 336 ALA A O 1
ATOM 2607 N N . TYR A 1 337 ? -29.275 2.040 19.818 1.00 98.56 337 TYR A N 1
ATOM 2608 C CA . TYR A 1 337 ? -29.560 1.303 21.047 1.00 98.56 337 TYR A CA 1
ATOM 2609 C C . TYR A 1 337 ? -28.257 0.970 21.782 1.00 98.56 337 TYR A C 1
ATOM 2611 O O . TYR A 1 337 ? -27.170 1.040 21.205 1.00 98.56 337 TYR A O 1
ATOM 2619 N N . THR A 1 338 ? -28.354 0.611 23.061 1.00 98.75 338 THR A N 1
ATOM 2620 C CA . THR A 1 338 ? -27.216 0.102 23.837 1.00 98.75 338 THR A CA 1
ATOM 2621 C C . THR A 1 338 ? -27.401 -1.402 24.030 1.00 98.75 338 THR A C 1
ATOM 2623 O O . THR A 1 338 ? -28.340 -1.796 24.721 1.00 98.75 338 THR A O 1
ATOM 2626 N N . PRO A 1 339 ? -26.569 -2.253 23.410 1.00 98.38 339 PRO A N 1
ATOM 2627 C CA . PRO A 1 339 ? -26.688 -3.695 23.549 1.00 98.38 339 PRO A CA 1
ATOM 2628 C C . PRO A 1 339 ? -26.253 -4.151 24.949 1.00 98.38 339 PRO A C 1
ATOM 2630 O O . PRO A 1 339 ? -25.290 -3.639 25.521 1.00 98.38 339 PRO A O 1
ATOM 2633 N N . GLU A 1 340 ? -26.939 -5.161 25.482 1.00 98.31 340 GLU A N 1
ATOM 2634 C CA . GLU A 1 340 ? -26.572 -5.818 26.749 1.00 98.31 340 GLU A CA 1
ATOM 2635 C C . GLU A 1 340 ? -25.446 -6.848 26.575 1.00 98.31 340 GLU A C 1
ATOM 2637 O O . GLU A 1 340 ? -24.781 -7.217 27.540 1.00 98.31 340 GLU A O 1
ATOM 2642 N N . LYS A 1 341 ? -25.238 -7.328 25.345 1.00 98.38 341 LYS A N 1
ATOM 2643 C CA . LYS A 1 341 ? -24.257 -8.360 24.994 1.00 98.38 341 LYS A CA 1
ATOM 2644 C C . LYS A 1 341 ? -23.372 -7.879 23.854 1.00 98.38 341 LYS A C 1
ATOM 2646 O O . LYS A 1 341 ? -23.806 -7.089 23.018 1.00 98.38 341 LYS A O 1
ATOM 2651 N N . ASN A 1 342 ? -22.142 -8.371 23.810 1.00 98.69 342 ASN A N 1
ATOM 2652 C CA . ASN A 1 342 ? -21.277 -8.161 22.661 1.00 98.69 342 ASN A CA 1
ATOM 2653 C C . ASN A 1 342 ? -21.797 -8.954 21.451 1.00 98.69 342 ASN A C 1
ATOM 2655 O O . ASN A 1 342 ? -22.548 -9.925 21.582 1.00 98.69 342 ASN A O 1
ATOM 2659 N N . ALA A 1 343 ? -21.364 -8.560 20.257 1.00 98.19 343 ALA A N 1
ATOM 2660 C CA . ALA A 1 343 ? -21.377 -9.461 19.115 1.00 98.19 343 ALA A CA 1
ATOM 2661 C C . ALA A 1 343 ? -20.461 -10.667 19.391 1.00 98.19 343 ALA A C 1
ATOM 2663 O O . ALA A 1 343 ? -19.406 -10.507 20.003 1.00 98.19 343 ALA A O 1
ATOM 2664 N N . LYS A 1 344 ? -20.806 -11.852 18.872 1.00 95.88 344 LYS A N 1
ATOM 2665 C CA . LYS A 1 344 ? -20.034 -13.090 19.114 1.00 95.88 344 LYS A CA 1
ATOM 2666 C C . LYS A 1 344 ? -18.552 -12.937 18.754 1.00 95.88 344 LYS A C 1
ATOM 2668 O O . LYS A 1 344 ? -17.685 -13.297 19.536 1.00 95.88 344 LYS A O 1
ATOM 2673 N N . VAL A 1 345 ? -18.262 -12.313 17.610 1.00 96.38 345 VAL A N 1
ATOM 2674 C CA . VAL A 1 345 ? -16.879 -12.040 17.185 1.00 96.38 345 VAL A CA 1
ATOM 2675 C C . VAL A 1 345 ? -16.133 -11.106 18.145 1.00 96.38 345 VAL A C 1
ATOM 2677 O O . VAL A 1 345 ? -14.916 -11.176 18.257 1.00 96.38 345 VAL A O 1
ATOM 2680 N N . VAL A 1 346 ? -16.837 -10.194 18.821 1.00 98.38 346 VAL A N 1
ATOM 2681 C CA . VAL A 1 346 ? -16.228 -9.284 19.796 1.00 98.38 346 VAL A CA 1
ATOM 2682 C C . VAL A 1 346 ? -15.906 -10.052 21.075 1.00 98.38 346 VAL A C 1
ATOM 2684 O O . VAL A 1 346 ? -14.814 -9.860 21.601 1.00 98.38 346 VAL A O 1
ATOM 2687 N N . ASP A 1 347 ? -16.792 -10.945 21.529 1.00 97.56 347 ASP A N 1
ATOM 2688 C CA . ASP A 1 347 ? -16.495 -11.859 22.641 1.00 97.56 347 ASP A CA 1
ATOM 2689 C C . ASP A 1 347 ? -15.250 -12.703 22.342 1.00 97.56 347 ASP A C 1
ATOM 2691 O O . ASP A 1 347 ? -14.317 -12.688 23.139 1.00 97.56 347 ASP A O 1
ATOM 2695 N N . ASP A 1 348 ? -15.168 -13.320 21.157 1.00 95.56 348 ASP A N 1
ATOM 2696 C CA . ASP A 1 348 ? -14.022 -14.152 20.756 1.00 95.56 348 ASP A CA 1
ATOM 2697 C C . ASP A 1 348 ? -12.686 -13.388 20.842 1.00 95.56 348 ASP A C 1
ATOM 2699 O O . ASP A 1 348 ? -11.679 -13.892 21.346 1.00 95.56 348 ASP A O 1
ATOM 2703 N N . LEU A 1 349 ? -12.671 -12.126 20.401 1.00 98.19 349 LEU A N 1
ATOM 2704 C CA . LEU A 1 349 ? -11.477 -11.279 20.468 1.00 98.19 349 LEU A CA 1
ATOM 2705 C C . LEU A 1 349 ? -11.143 -10.842 21.901 1.00 98.19 349 LEU A C 1
ATOM 2707 O O . LEU A 1 349 ? -9.968 -10.825 22.277 1.00 98.19 349 LEU A O 1
ATOM 2711 N N . LEU A 1 350 ? -12.147 -10.478 22.703 1.00 98.19 350 LEU A N 1
ATOM 2712 C CA . LEU A 1 350 ? -11.958 -10.071 24.099 1.00 98.19 350 LEU A CA 1
ATOM 2713 C C . LEU A 1 350 ? -11.502 -11.246 24.976 1.00 98.19 350 LEU A C 1
ATOM 2715 O O . LEU A 1 350 ? -10.637 -11.077 25.838 1.00 98.19 350 LEU A O 1
ATOM 2719 N N . GLU A 1 351 ? -12.035 -12.446 24.747 1.00 95.69 351 GLU A N 1
ATOM 2720 C CA . GLU A 1 351 ? -11.604 -13.684 25.401 1.00 95.69 351 GLU A CA 1
ATOM 2721 C C . GLU A 1 351 ? -10.165 -14.047 25.030 1.00 95.69 351 GLU A C 1
ATOM 2723 O O . GLU A 1 351 ? -9.386 -14.435 25.903 1.00 95.69 351 GLU A O 1
ATOM 2728 N N . ALA A 1 352 ? -9.773 -13.800 23.777 1.00 96.81 352 ALA A N 1
ATOM 2729 C CA . ALA A 1 352 ? -8.388 -13.890 23.323 1.00 96.81 352 ALA A CA 1
ATOM 2730 C C . ALA A 1 352 ? -7.481 -12.750 23.837 1.00 96.81 352 ALA A C 1
ATOM 2732 O O . ALA A 1 352 ? -6.306 -12.686 23.466 1.00 96.81 352 ALA A O 1
ATOM 2733 N N . GLY A 1 353 ? -7.991 -11.868 24.700 1.00 97.88 353 GLY A N 1
ATOM 2734 C CA . GLY A 1 353 ? -7.226 -10.840 25.401 1.00 97.88 353 GLY A CA 1
ATOM 2735 C C . GLY A 1 353 ? -7.033 -9.532 24.636 1.00 97.88 353 GLY A C 1
ATOM 2736 O O . GLY A 1 353 ? -6.216 -8.720 25.072 1.00 97.88 353 GLY A O 1
ATOM 2737 N N . ALA A 1 354 ? -7.753 -9.311 23.532 1.00 98.50 354 ALA A N 1
ATOM 2738 C CA . ALA A 1 354 ? -7.677 -8.064 22.774 1.00 98.50 354 ALA A CA 1
ATOM 2739 C C . ALA A 1 354 ? -8.197 -6.867 23.589 1.00 98.50 354 ALA A C 1
ATOM 2741 O O . ALA A 1 354 ? -9.135 -6.977 24.380 1.00 98.50 354 ALA A O 1
ATOM 2742 N N . LEU A 1 355 ? -7.604 -5.693 23.368 1.00 98.69 355 LEU A N 1
ATOM 2743 C CA . LEU A 1 355 ? -7.926 -4.456 24.078 1.00 98.69 355 LEU A CA 1
ATOM 2744 C C . LEU A 1 355 ? -8.849 -3.572 23.224 1.00 98.69 355 LEU A C 1
ATOM 2746 O O . LEU A 1 355 ? -8.424 -2.973 22.236 1.00 98.69 355 LEU A O 1
ATOM 2750 N N . PHE A 1 356 ? -10.126 -3.486 23.591 1.00 98.81 356 PHE A N 1
ATOM 2751 C CA . PHE A 1 356 ? -11.112 -2.698 22.846 1.00 98.81 356 PHE A CA 1
ATOM 2752 C C . PHE A 1 356 ? -10.931 -1.187 23.061 1.00 98.81 356 PHE A C 1
ATOM 2754 O O . PHE A 1 356 ? -11.080 -0.690 24.175 1.00 98.81 356 PHE A O 1
ATOM 2761 N N . VAL A 1 357 ? -10.670 -0.456 21.974 1.00 98.81 357 VAL A N 1
ATOM 2762 C CA . VAL A 1 357 ? -10.370 0.988 21.990 1.00 98.81 357 VAL A CA 1
ATOM 2763 C C . VAL A 1 357 ? -11.616 1.851 21.787 1.00 98.81 357 VAL A C 1
ATOM 2765 O O . VAL A 1 357 ? -11.806 2.860 22.467 1.00 98.81 357 VAL A O 1
ATOM 2768 N N . GLY A 1 358 ? -12.487 1.478 20.848 1.00 98.62 358 GLY A N 1
ATOM 2769 C CA . GLY A 1 358 ? -13.651 2.292 20.512 1.00 98.62 358 GLY A CA 1
ATOM 2770 C C . GLY A 1 358 ? -14.406 1.846 19.265 1.00 98.62 358 GLY A C 1
ATOM 2771 O O . GLY A 1 358 ? -14.035 0.880 18.587 1.00 98.62 358 GLY A O 1
ATOM 2772 N N . LYS A 1 359 ? -15.479 2.583 18.964 1.00 98.88 359 LYS A N 1
ATOM 2773 C CA . LYS A 1 359 ? -16.354 2.361 17.811 1.00 98.88 359 LYS A CA 1
ATOM 2774 C C . LYS A 1 359 ? -15.995 3.314 16.677 1.00 98.88 359 LYS A C 1
ATOM 2776 O O . LYS A 1 359 ? -15.834 4.519 16.877 1.00 98.88 359 LYS A O 1
ATOM 2781 N N . THR A 1 360 ? -15.868 2.765 15.477 1.00 98.81 360 THR A N 1
ATOM 2782 C CA . THR A 1 360 ? -15.441 3.502 14.285 1.00 98.81 360 THR A CA 1
ATOM 2783 C C . THR A 1 360 ? -16.614 3.903 13.406 1.00 98.81 360 THR A C 1
ATOM 2785 O O . THR A 1 360 ? -17.572 3.148 13.230 1.00 98.81 360 THR A O 1
ATOM 2788 N N . ASN A 1 361 ? -16.495 5.095 12.828 1.00 98.44 361 ASN A N 1
ATOM 2789 C CA . ASN A 1 361 ? -17.463 5.687 11.920 1.00 98.44 361 ASN A CA 1
ATOM 2790 C C . ASN A 1 361 ? -17.599 4.886 10.615 1.00 98.44 361 ASN A C 1
ATOM 2792 O O . ASN A 1 361 ? -16.726 4.102 10.231 1.00 98.44 361 ASN A O 1
ATOM 2796 N N . LEU A 1 362 ? -18.727 5.081 9.943 1.00 98.56 362 LEU A N 1
ATOM 2797 C CA . LEU A 1 362 ? -19.170 4.328 8.780 1.00 98.56 362 LEU A CA 1
ATOM 2798 C C . LEU A 1 362 ? -20.116 5.153 7.908 1.00 98.56 362 LEU A C 1
ATOM 2800 O O . LEU A 1 362 ? -20.725 6.101 8.394 1.00 98.56 362 LEU A O 1
ATOM 2804 N N . ASP A 1 363 ? -20.321 4.745 6.652 1.00 98.31 363 ASP A N 1
ATOM 2805 C CA . ASP A 1 363 ? -21.520 5.192 5.929 1.00 98.31 363 ASP A CA 1
ATOM 2806 C C . ASP A 1 363 ? -22.770 4.673 6.655 1.00 98.31 363 ASP A C 1
ATOM 2808 O O . ASP A 1 363 ? -22.865 3.484 6.968 1.00 98.31 363 ASP A O 1
ATOM 2812 N N . GLN A 1 364 ? -23.722 5.567 6.894 1.00 97.88 364 GLN A N 1
ATOM 2813 C CA . GLN A 1 364 ? -24.955 5.351 7.634 1.00 97.88 364 GLN A CA 1
ATOM 2814 C C . GLN A 1 364 ? -25.685 4.089 7.161 1.00 97.88 364 GLN A C 1
ATOM 2816 O O . GLN A 1 364 ? -25.889 3.864 5.961 1.00 97.88 364 GLN A O 1
ATOM 2821 N N . LEU A 1 365 ? -26.052 3.247 8.131 1.00 97.69 365 LEU A N 1
ATOM 2822 C CA . LEU A 1 365 ? -26.674 1.931 7.948 1.00 97.69 365 LEU A CA 1
ATOM 2823 C C . LEU A 1 365 ? -25.855 0.984 7.050 1.00 97.69 365 LEU A C 1
ATOM 2825 O O . LEU A 1 365 ? -26.399 0.095 6.406 1.00 97.69 365 LEU A O 1
ATOM 2829 N N . ALA A 1 366 ? -24.539 1.206 6.964 1.00 97.44 366 ALA A N 1
ATOM 2830 C CA . ALA A 1 366 ? -23.631 0.549 6.028 1.00 97.44 366 ALA A CA 1
ATOM 2831 C C . ALA A 1 366 ? -24.025 0.702 4.539 1.00 97.44 366 ALA A C 1
ATOM 2833 O O . ALA A 1 366 ? -23.514 -0.024 3.685 1.00 97.44 366 ALA A O 1
ATOM 2834 N N . THR A 1 367 ? -24.856 1.699 4.208 1.00 95.56 367 THR A N 1
ATOM 2835 C CA . THR A 1 367 ? -25.315 1.984 2.841 1.00 95.56 367 THR A CA 1
ATOM 2836 C C . THR A 1 367 ? -24.413 3.015 2.157 1.00 95.56 367 THR A C 1
ATOM 2838 O O . THR A 1 367 ? -24.731 4.192 2.028 1.00 95.56 367 THR A O 1
ATOM 2841 N N . GLY A 1 368 ? -23.238 2.605 1.702 1.00 93.81 368 GLY A N 1
ATOM 2842 C CA . GLY A 1 368 ? -22.327 3.504 0.994 1.00 93.81 368 GLY A CA 1
ATOM 2843 C C . GLY A 1 368 ? -20.966 2.876 0.754 1.00 93.81 368 GLY A C 1
ATOM 2844 O O . GLY A 1 368 ? -20.619 1.867 1.370 1.00 93.81 368 GLY A O 1
ATOM 2845 N N . LEU A 1 369 ? -20.221 3.462 -0.183 1.00 95.44 369 LEU A N 1
ATOM 2846 C CA . LEU A 1 369 ? -18.890 2.987 -0.565 1.00 95.44 369 LEU A CA 1
ATOM 2847 C C . LEU A 1 369 ? -17.825 4.093 -0.565 1.00 95.44 369 LEU A C 1
ATOM 2849 O O . LEU A 1 369 ? -16.671 3.829 -0.894 1.00 95.44 369 LEU A O 1
ATOM 2853 N N . SER A 1 370 ? -18.191 5.322 -0.185 1.00 96.19 370 SER A N 1
ATOM 2854 C CA . SER A 1 370 ? -17.280 6.472 -0.138 1.00 96.19 370 SER A CA 1
ATOM 2855 C C . SER A 1 370 ? -16.842 6.841 1.280 1.00 96.19 370 SER A C 1
ATOM 2857 O O . SER A 1 370 ? -15.792 7.455 1.437 1.00 96.19 370 SER A O 1
ATOM 2859 N N . GLY A 1 371 ? -17.593 6.459 2.316 1.00 96.00 371 GLY A N 1
ATOM 2860 C CA . GLY A 1 371 ? -17.341 6.871 3.697 1.00 96.00 371 GLY A CA 1
ATOM 2861 C C . GLY A 1 371 ? -17.854 8.274 4.025 1.00 96.00 371 GLY A C 1
ATOM 2862 O O . GLY A 1 371 ? -17.514 8.804 5.081 1.00 96.00 371 GLY A O 1
ATOM 2863 N N . CYS A 1 372 ? -18.630 8.892 3.125 1.00 96.44 372 CYS A N 1
ATOM 2864 C CA . CYS A 1 372 ? -19.075 10.281 3.246 1.00 96.44 372 CYS A CA 1
ATOM 2865 C C . CYS A 1 372 ? -20.462 10.466 3.874 1.00 96.44 372 CYS A C 1
ATOM 2867 O O . CYS A 1 372 ? -20.830 11.594 4.199 1.00 96.44 372 CYS A O 1
ATOM 2869 N N . ARG A 1 373 ? -21.251 9.397 4.028 1.00 95.69 373 ARG A N 1
ATOM 2870 C CA . ARG A 1 373 ? -22.639 9.474 4.499 1.00 95.69 373 ARG A CA 1
ATOM 2871 C C . ARG A 1 373 ? -22.720 9.254 6.008 1.00 95.69 373 ARG A C 1
ATOM 2873 O O . ARG A 1 373 ? -23.186 8.208 6.431 1.00 95.69 373 ARG A O 1
ATOM 2880 N N . SER A 1 374 ? -22.284 10.206 6.829 1.00 96.56 374 SER A N 1
ATOM 2881 C CA . SER A 1 374 ? -22.370 10.068 8.292 1.00 96.56 374 SER A CA 1
ATOM 2882 C C . SER A 1 374 ? -22.622 11.403 8.999 1.00 96.56 374 SER A C 1
ATOM 2884 O O . SER A 1 374 ? -22.005 12.404 8.626 1.00 96.56 374 SER A O 1
ATOM 2886 N N . PRO A 1 375 ? -23.485 11.444 10.037 1.00 96.31 375 PRO A N 1
ATOM 2887 C CA . PRO A 1 375 ? -23.678 12.638 10.859 1.00 96.31 375 PRO A CA 1
ATOM 2888 C C . PRO A 1 375 ? -22.465 12.950 11.753 1.00 96.31 375 PRO A C 1
ATOM 2890 O O . PRO A 1 375 ? -22.363 14.058 12.264 1.00 96.31 375 PRO A O 1
ATOM 2893 N N . TYR A 1 376 ? -21.516 12.017 11.899 1.00 95.25 376 TYR A N 1
ATOM 2894 C CA . TYR A 1 376 ? -20.271 12.201 12.659 1.00 95.25 376 TYR A CA 1
ATOM 2895 C C . TYR A 1 376 ? -19.154 12.865 11.827 1.00 95.25 376 TYR A C 1
ATOM 2897 O O . TYR A 1 376 ? -17.987 12.870 12.219 1.00 95.25 376 TYR A O 1
ATOM 2905 N N . GLY A 1 377 ? -19.499 13.410 10.655 1.00 95.56 377 GLY A N 1
ATOM 2906 C CA . GLY A 1 377 ? -18.541 13.821 9.631 1.00 95.56 377 GLY A CA 1
ATOM 2907 C C . GLY A 1 377 ? -18.034 12.629 8.817 1.00 95.56 377 GLY A C 1
ATOM 2908 O O . GLY A 1 377 ? -18.446 11.490 9.034 1.00 95.56 377 GLY A O 1
ATOM 2909 N N . TYR A 1 378 ? -17.135 12.882 7.866 1.00 93.38 378 TYR A N 1
ATOM 2910 C CA . TYR A 1 378 ? -16.574 11.839 7.008 1.00 93.38 378 TYR A CA 1
ATOM 2911 C C . TYR A 1 378 ? -15.053 11.710 7.191 1.00 93.38 378 TYR A C 1
ATOM 2913 O O . TYR A 1 378 ? -14.344 12.718 7.126 1.00 93.38 378 TYR A O 1
ATOM 2921 N N . PRO A 1 379 ? -14.528 10.489 7.391 1.00 95.38 379 PRO A N 1
ATOM 2922 C CA . PRO A 1 379 ? -13.091 10.251 7.368 1.00 95.38 379 PRO A CA 1
ATOM 2923 C C . PRO A 1 379 ? -12.481 10.523 5.984 1.00 95.38 379 PRO A C 1
ATOM 2925 O O . PRO A 1 379 ? -13.117 10.324 4.941 1.00 95.38 379 PRO A O 1
ATOM 2928 N N . ARG A 1 380 ? -11.218 10.949 5.961 1.00 94.75 380 ARG A N 1
ATOM 2929 C CA . ARG A 1 380 ? -10.409 11.149 4.747 1.00 94.75 380 ARG A CA 1
ATOM 2930 C C . ARG A 1 380 ? -9.396 10.027 4.563 1.00 94.75 380 ARG A C 1
ATOM 2932 O O . ARG A 1 380 ? -8.965 9.414 5.535 1.00 94.75 380 ARG A O 1
ATOM 2939 N N . SER A 1 381 ? -8.975 9.799 3.315 1.00 94.19 381 SER A N 1
ATOM 2940 C CA . SER A 1 381 ? -7.887 8.853 3.041 1.00 94.19 381 SER A CA 1
ATOM 2941 C C . SER A 1 381 ? -6.616 9.250 3.800 1.00 94.19 381 SER A C 1
ATOM 2943 O O . SER A 1 381 ? -6.251 10.432 3.854 1.00 94.19 381 SER A O 1
ATOM 2945 N N . VAL A 1 382 ? -5.906 8.265 4.357 1.00 90.81 382 VAL A N 1
ATOM 2946 C CA . VAL A 1 382 ? -4.649 8.497 5.093 1.00 90.81 382 VAL A CA 1
ATOM 2947 C C . VAL A 1 382 ? -3.570 9.156 4.228 1.00 90.81 382 VAL A C 1
ATOM 2949 O O . VAL A 1 382 ? -2.787 9.952 4.761 1.00 90.81 382 VAL A O 1
ATOM 2952 N N . PHE A 1 383 ? -3.604 8.905 2.913 1.00 86.50 383 PHE A N 1
ATOM 2953 C CA . PHE A 1 383 ? -2.688 9.450 1.907 1.00 86.50 383 PHE A CA 1
ATOM 2954 C C . PHE A 1 383 ? -3.072 10.849 1.428 1.00 86.50 383 PHE A C 1
ATOM 2956 O O . PHE A 1 383 ? -2.237 11.584 0.912 1.00 86.50 383 PHE A O 1
ATOM 2963 N N . SER A 1 384 ? -4.341 11.251 1.561 1.00 84.25 384 SER A N 1
ATOM 2964 C CA . SER A 1 384 ? -4.783 12.527 1.005 1.00 84.25 384 SER A CA 1
ATOM 2965 C C . SER A 1 384 ? -6.057 13.065 1.643 1.00 84.25 384 SER A C 1
ATOM 2967 O O . SER A 1 384 ? -7.134 12.486 1.525 1.00 84.25 384 SER A O 1
ATOM 2969 N N . LYS A 1 385 ? -5.967 14.286 2.191 1.00 85.56 385 LYS A N 1
ATOM 2970 C CA . LYS A 1 385 ? -7.125 15.030 2.723 1.00 85.56 385 LYS A CA 1
ATOM 2971 C C . LYS A 1 385 ? -8.177 15.384 1.661 1.00 85.56 385 LYS A C 1
ATOM 2973 O O . LYS A 1 385 ? -9.294 15.743 2.023 1.00 85.56 385 LYS A O 1
ATOM 2978 N N . LYS A 1 386 ? -7.818 15.335 0.372 1.00 87.75 386 LYS A N 1
ATOM 2979 C CA . LYS A 1 386 ? -8.717 15.647 -0.752 1.00 87.75 386 LYS A CA 1
ATOM 2980 C C . LYS A 1 386 ? -9.531 14.435 -1.212 1.00 87.75 386 LYS A C 1
ATOM 2982 O O . LYS A 1 386 ? -10.534 14.617 -1.892 1.00 87.75 386 LYS A O 1
ATOM 2987 N N . HIS A 1 387 ? -9.116 13.225 -0.841 1.00 93.06 387 HIS A N 1
ATOM 2988 C CA . HIS A 1 387 ? -9.741 11.987 -1.291 1.00 93.06 387 HIS A CA 1
ATOM 2989 C C . HIS A 1 387 ? -10.579 11.351 -0.183 1.00 93.06 387 HIS A C 1
ATOM 2991 O O . HIS A 1 387 ? -10.329 11.520 1.015 1.00 93.06 387 HIS A O 1
ATOM 2997 N N . VAL A 1 388 ? -11.613 10.632 -0.605 1.00 96.81 388 VAL A N 1
ATOM 2998 C CA . VAL A 1 388 ? -12.502 9.898 0.294 1.00 96.81 388 VAL A CA 1
ATOM 2999 C C . VAL A 1 388 ? -11.769 8.717 0.931 1.00 96.81 388 VAL A C 1
ATOM 3001 O O . VAL A 1 388 ? -10.885 8.131 0.310 1.00 96.81 388 VAL A O 1
ATOM 3004 N N . ALA A 1 389 ? -12.141 8.346 2.157 1.00 96.31 389 ALA A N 1
ATOM 3005 C CA . ALA A 1 389 ? -11.593 7.156 2.808 1.00 96.31 389 ALA A CA 1
ATOM 3006 C C . ALA A 1 389 ? -12.107 5.842 2.194 1.00 96.31 389 ALA A C 1
ATOM 3008 O O . ALA A 1 389 ? -11.531 4.790 2.450 1.00 96.31 389 ALA A O 1
ATOM 3009 N N . GLY A 1 390 ? -13.186 5.890 1.405 1.00 97.81 390 GLY A N 1
ATOM 3010 C CA . GLY A 1 390 ? -13.926 4.700 0.999 1.00 97.81 390 GLY A CA 1
ATOM 3011 C C . GLY A 1 390 ? -14.844 4.228 2.125 1.00 97.81 390 GLY A C 1
ATOM 3012 O O . GLY A 1 390 ? -14.720 4.651 3.274 1.00 97.81 390 GLY A O 1
ATOM 3013 N N . GLY A 1 391 ? -15.791 3.354 1.808 1.00 97.44 391 GLY A N 1
ATOM 3014 C CA . GLY A 1 391 ? -16.812 2.933 2.759 1.00 97.44 391 GLY A CA 1
ATOM 3015 C C . GLY A 1 391 ? -17.403 1.558 2.461 1.00 97.44 391 GLY A C 1
ATOM 3016 O O . GLY A 1 391 ? -17.046 0.917 1.482 1.00 97.44 391 GLY A O 1
ATOM 3017 N N . SER A 1 392 ? -18.301 1.051 3.299 1.00 98.06 392 SER A N 1
ATOM 3018 C CA . SER A 1 392 ? -18.844 1.740 4.471 1.00 98.06 392 SER A CA 1
ATOM 3019 C C . SER A 1 392 ? -17.969 1.635 5.720 1.00 98.06 392 SER A C 1
ATOM 3021 O O . SER A 1 392 ? -18.243 2.344 6.671 1.00 98.06 392 SER A O 1
ATOM 3023 N N . SER A 1 393 ? -16.916 0.810 5.765 1.00 98.62 393 SER A N 1
ATOM 3024 C CA . SER A 1 393 ? -16.020 0.688 6.941 1.00 98.62 393 SER A CA 1
ATOM 3025 C C . SER A 1 393 ? -14.929 1.774 6.971 1.00 98.62 393 SER A C 1
ATOM 3027 O O . SER A 1 393 ? -13.741 1.475 7.091 1.00 98.62 393 SER A O 1
ATOM 3029 N N . SER A 1 394 ? -15.331 3.038 6.806 1.00 98.31 394 SER A N 1
ATOM 3030 C CA . SER A 1 394 ? -14.431 4.182 6.610 1.00 98.31 394 SER A CA 1
ATOM 3031 C C . SER A 1 394 ? -13.543 4.445 7.827 1.00 98.31 394 SER A C 1
ATOM 3033 O O . SER A 1 394 ? -12.318 4.438 7.711 1.00 98.31 394 SER A O 1
ATOM 3035 N N . GLY A 1 395 ? -14.140 4.600 9.010 1.00 98.56 395 GLY A N 1
ATOM 3036 C CA . GLY A 1 395 ? -13.408 4.830 10.253 1.00 98.56 395 GLY A CA 1
ATOM 3037 C C . GLY A 1 395 ? -12.500 3.654 10.606 1.00 98.56 395 GLY A C 1
ATOM 3038 O O . GLY A 1 395 ? -11.353 3.866 10.985 1.00 98.56 395 GLY A O 1
ATOM 3039 N N . SER A 1 396 ? -12.966 2.416 10.403 1.00 98.81 396 SER A N 1
ATOM 3040 C CA . SER A 1 396 ? -12.179 1.203 10.669 1.00 98.81 396 SER A CA 1
ATOM 3041 C C . SER A 1 396 ? -10.901 1.177 9.830 1.00 98.81 396 SER A C 1
ATOM 3043 O O . SER A 1 396 ? -9.821 0.903 10.345 1.00 98.81 396 SER A O 1
ATOM 3045 N N . SER A 1 397 ? -11.004 1.519 8.543 1.00 98.38 397 SER A N 1
ATOM 3046 C CA . SER A 1 397 ? -9.849 1.514 7.648 1.00 98.38 397 SER A CA 1
ATOM 3047 C C . SER A 1 397 ? -8.875 2.650 7.925 1.00 98.38 397 SER A C 1
ATOM 3049 O O . SER A 1 397 ? -7.668 2.437 7.833 1.00 98.38 397 SER A O 1
ATOM 3051 N N . VAL A 1 398 ? -9.376 3.843 8.256 1.00 98.38 398 VAL A N 1
ATOM 3052 C CA . VAL A 1 398 ? -8.517 4.984 8.597 1.00 98.38 398 VAL A CA 1
ATOM 3053 C C . VAL A 1 398 ? -7.832 4.754 9.942 1.00 98.38 398 VAL A C 1
ATOM 3055 O O . VAL A 1 398 ? -6.647 5.042 10.054 1.00 98.38 398 VAL A O 1
ATOM 3058 N N . ALA A 1 399 ? -8.520 4.180 10.936 1.00 98.50 399 ALA A N 1
ATOM 3059 C CA . ALA A 1 399 ? -7.932 3.868 12.239 1.00 98.50 399 ALA A CA 1
ATOM 3060 C C . ALA A 1 399 ? -6.720 2.929 12.117 1.00 98.50 399 ALA A C 1
ATOM 3062 O O . ALA A 1 399 ? -5.688 3.175 12.742 1.00 98.50 399 ALA A O 1
ATOM 3063 N N . VAL A 1 400 ? -6.813 1.903 11.263 1.00 98.25 400 VAL A N 1
ATOM 3064 C CA . VAL A 1 400 ? -5.698 0.984 10.984 1.00 98.25 400 VAL A CA 1
ATOM 3065 C C . VAL A 1 400 ? -4.634 1.647 10.105 1.00 98.25 400 VAL A C 1
ATOM 3067 O O . VAL A 1 400 ? -3.456 1.626 10.451 1.00 98.25 400 VAL A O 1
ATOM 3070 N N . GLY A 1 401 ? -5.022 2.294 9.001 1.00 95.06 401 GLY A N 1
ATOM 3071 C CA . GLY A 1 401 ? -4.072 2.921 8.068 1.00 95.06 401 GLY A CA 1
ATOM 3072 C C . GLY A 1 401 ? -3.271 4.069 8.690 1.00 95.06 401 GLY A C 1
ATOM 3073 O O . GLY A 1 401 ? -2.140 4.333 8.294 1.00 95.06 401 GLY A O 1
ATOM 3074 N N . ALA A 1 402 ? -3.832 4.733 9.703 1.00 94.69 402 ALA A N 1
ATOM 3075 C CA . ALA A 1 402 ? -3.161 5.757 10.497 1.00 94.69 402 ALA A CA 1
ATOM 3076 C C . ALA A 1 402 ? -2.401 5.197 11.716 1.00 94.69 402 ALA A C 1
ATOM 3078 O O . ALA A 1 402 ? -1.873 5.982 12.503 1.00 94.69 402 ALA A O 1
ATOM 3079 N N . ARG A 1 403 ? -2.342 3.865 11.881 1.00 94.00 403 ARG A N 1
ATOM 3080 C CA . ARG A 1 403 ? -1.688 3.160 13.000 1.00 94.00 403 ARG A CA 1
ATOM 3081 C C . ARG A 1 403 ? -2.195 3.604 14.381 1.00 94.00 403 ARG A C 1
ATOM 3083 O O . ARG A 1 403 ? -1.411 3.743 15.323 1.00 94.00 403 ARG A O 1
ATOM 3090 N N . LEU A 1 404 ? -3.500 3.853 14.499 1.00 96.75 404 LEU A N 1
ATOM 3091 C CA . LEU A 1 404 ? -4.158 4.205 15.766 1.00 96.75 404 LEU A CA 1
ATOM 3092 C C . LEU A 1 404 ? -4.566 2.959 16.561 1.00 96.75 404 LEU A C 1
ATOM 3094 O O . LEU A 1 404 ? -4.677 3.017 17.779 1.00 96.75 404 LEU A O 1
ATOM 3098 N N . VAL A 1 405 ? -4.774 1.842 15.865 1.00 98.56 405 VAL A N 1
ATOM 3099 C CA . VAL A 1 405 ? -5.040 0.507 16.414 1.00 98.56 405 VAL A CA 1
ATOM 3100 C C . VAL A 1 405 ? -4.314 -0.538 15.569 1.00 98.56 405 VAL A C 1
ATOM 3102 O O . VAL A 1 405 ? -3.960 -0.256 14.422 1.00 98.56 405 VAL A O 1
ATOM 3105 N N . SER A 1 406 ? -4.114 -1.739 16.113 1.00 98.31 406 SER A N 1
ATOM 3106 C CA . SER A 1 406 ? -3.425 -2.833 15.407 1.00 98.31 406 SER A CA 1
ATOM 3107 C C . SER A 1 406 ? -4.306 -3.435 14.315 1.00 98.31 406 SER A C 1
ATOM 3109 O O . SER A 1 406 ? -3.841 -3.766 13.233 1.00 98.31 406 SER A O 1
ATOM 3111 N N . PHE A 1 407 ? -5.605 -3.563 14.588 1.00 98.81 407 PHE A N 1
ATOM 3112 C CA . PHE A 1 407 ? -6.594 -4.035 13.626 1.00 98.81 407 PHE A CA 1
ATOM 3113 C C . PHE A 1 407 ? -7.981 -3.473 13.956 1.00 98.81 407 PHE A C 1
ATOM 3115 O O . PHE A 1 407 ? -8.212 -2.912 15.031 1.00 98.81 407 PHE A O 1
ATOM 3122 N N . ALA A 1 408 ? -8.924 -3.624 13.031 1.00 98.88 408 ALA A N 1
ATOM 3123 C CA . ALA A 1 408 ? -10.312 -3.256 13.260 1.00 98.88 408 ALA A CA 1
ATOM 3124 C C . ALA A 1 408 ? -11.285 -4.255 12.630 1.00 98.88 408 ALA A C 1
ATOM 3126 O O . ALA A 1 408 ? -11.026 -4.816 11.563 1.00 98.88 408 ALA A O 1
ATOM 3127 N N . LEU A 1 409 ? -12.440 -4.426 13.269 1.00 98.81 409 LEU A N 1
ATOM 3128 C CA . LEU A 1 409 ? -13.583 -5.094 12.662 1.00 98.81 409 LEU A CA 1
ATOM 3129 C C . LEU A 1 409 ? -14.358 -4.109 11.789 1.00 98.81 409 LEU A C 1
ATOM 3131 O O . LEU A 1 409 ? -14.695 -3.010 12.226 1.00 98.81 409 LEU A O 1
ATOM 3135 N N . GLY A 1 410 ? -14.673 -4.538 10.573 1.00 98.50 410 GLY A N 1
ATOM 3136 C CA . GLY A 1 410 ? -15.560 -3.868 9.630 1.00 98.50 410 GLY A CA 1
ATOM 3137 C C . GLY A 1 410 ? -16.669 -4.800 9.153 1.00 98.50 410 GLY A C 1
ATOM 3138 O O . GLY A 1 410 ? -16.836 -5.913 9.649 1.00 98.50 410 GLY A O 1
ATOM 3139 N N . THR A 1 411 ? -17.408 -4.362 8.140 1.00 98.25 411 THR A N 1
ATOM 3140 C CA . THR A 1 411 ? -18.388 -5.210 7.450 1.00 98.25 411 THR A CA 1
ATOM 3141 C C . THR A 1 411 ? -18.242 -5.067 5.947 1.00 98.25 411 THR A C 1
ATOM 3143 O O . THR A 1 411 ? -17.908 -3.989 5.453 1.00 98.25 411 THR A O 1
ATOM 3146 N N . ASP A 1 412 ? -18.510 -6.143 5.213 1.00 98.38 412 ASP A N 1
ATOM 3147 C CA . ASP A 1 412 ? -18.427 -6.195 3.755 1.00 98.38 412 ASP A CA 1
ATOM 3148 C C . ASP A 1 412 ? -19.662 -6.903 3.181 1.00 98.38 412 ASP A C 1
ATOM 3150 O O . ASP A 1 412 ? -19.758 -8.130 3.192 1.00 98.38 412 ASP A O 1
ATOM 3154 N N . THR A 1 413 ? -20.609 -6.099 2.692 1.00 97.19 413 THR A N 1
ATOM 3155 C CA . THR A 1 413 ? -21.804 -6.554 1.961 1.00 97.19 413 THR A CA 1
ATOM 3156 C C . THR A 1 413 ? -21.522 -6.631 0.458 1.00 97.19 413 THR A C 1
ATOM 3158 O O . THR A 1 413 ? -21.836 -7.617 -0.201 1.00 97.19 413 THR A O 1
ATOM 3161 N N . ALA A 1 414 ? -20.907 -5.576 -0.088 1.00 95.81 414 ALA A N 1
ATOM 3162 C CA . ALA A 1 414 ? -20.608 -5.429 -1.514 1.00 95.81 414 ALA A CA 1
ATOM 3163 C C . ALA A 1 414 ? -19.256 -4.727 -1.754 1.00 95.81 414 ALA A C 1
ATOM 3165 O O . ALA A 1 414 ? -19.103 -3.938 -2.681 1.00 95.81 414 ALA A O 1
ATOM 3166 N N . GLY A 1 415 ? -18.269 -4.983 -0.890 1.00 96.75 415 GLY A N 1
ATOM 3167 C CA . GLY A 1 415 ? -16.949 -4.342 -0.922 1.00 96.75 415 GLY A CA 1
ATOM 3168 C C . GLY A 1 415 ? -16.671 -3.429 0.269 1.00 96.75 415 GLY A C 1
ATOM 3169 O O . GLY A 1 415 ? -15.601 -2.838 0.337 1.00 96.75 415 GLY A O 1
ATOM 3170 N N . SER A 1 416 ? -17.598 -3.317 1.223 1.00 97.44 416 SER A N 1
ATOM 3171 C CA . SER A 1 416 ? -17.522 -2.331 2.305 1.00 97.44 416 SER A CA 1
ATOM 3172 C C . SER A 1 416 ? -16.369 -2.519 3.301 1.00 97.44 416 SER A C 1
ATOM 3174 O O . SER A 1 416 ? -16.127 -1.618 4.106 1.00 97.44 416 SER A O 1
ATOM 3176 N N . GLY A 1 417 ? -15.654 -3.647 3.254 1.00 97.19 417 GLY A N 1
ATOM 3177 C CA . GLY A 1 417 ? -14.390 -3.864 3.961 1.00 97.19 417 GLY A CA 1
ATOM 3178 C C . GLY A 1 417 ? -13.181 -3.721 3.032 1.00 97.19 417 GLY A C 1
ATOM 3179 O O . GLY A 1 417 ? -12.191 -3.095 3.397 1.00 97.19 417 GLY A O 1
ATOM 3180 N N . ARG A 1 418 ? -13.276 -4.246 1.804 1.00 98.38 418 ARG A N 1
ATOM 3181 C CA . ARG A 1 418 ? -12.186 -4.248 0.807 1.00 98.38 418 ARG A CA 1
ATOM 3182 C C . ARG A 1 418 ? -11.906 -2.884 0.170 1.00 98.38 418 ARG A C 1
ATOM 3184 O O . ARG A 1 418 ? -10.747 -2.525 -0.006 1.00 98.38 418 ARG A O 1
ATOM 3191 N N . VAL A 1 419 ? -12.941 -2.120 -0.175 1.00 98.25 419 VAL A N 1
ATOM 3192 C CA . VAL A 1 419 ? -12.819 -0.800 -0.820 1.00 98.25 419 VAL A CA 1
ATOM 3193 C C . VAL A 1 419 ? -12.135 0.228 0.081 1.00 98.25 419 VAL A C 1
ATOM 3195 O O . VAL A 1 419 ? -11.126 0.785 -0.353 1.00 98.25 419 VAL A O 1
ATOM 3198 N N . PRO A 1 420 ? -12.599 0.480 1.324 1.00 98.12 420 PRO A N 1
ATOM 3199 C CA . PRO A 1 420 ? -11.905 1.426 2.191 1.00 98.12 420 PRO A CA 1
ATOM 3200 C C . PRO A 1 420 ? -10.476 0.967 2.497 1.00 98.12 420 PRO A C 1
ATOM 3202 O O . PRO A 1 420 ? -9.567 1.795 2.506 1.00 98.12 420 PRO A O 1
ATOM 3205 N N . ALA A 1 421 ? -10.245 -0.343 2.640 1.00 97.56 421 ALA A N 1
ATOM 3206 C CA . ALA A 1 421 ? -8.906 -0.882 2.850 1.00 97.56 421 ALA A CA 1
ATOM 3207 C C . ALA A 1 421 ? -7.941 -0.535 1.703 1.00 97.56 421 ALA A C 1
ATOM 3209 O O . ALA A 1 421 ? -6.852 -0.011 1.949 1.00 97.56 421 ALA A O 1
ATOM 3210 N N . ALA A 1 422 ? -8.377 -0.717 0.451 1.00 94.75 422 ALA A N 1
ATOM 3211 C CA . ALA A 1 422 ? -7.597 -0.344 -0.728 1.00 94.75 422 ALA A CA 1
ATOM 3212 C C . ALA A 1 422 ? -7.263 1.159 -0.765 1.00 94.75 422 ALA A C 1
ATOM 3214 O O . ALA A 1 422 ? -6.161 1.534 -1.158 1.00 94.75 422 ALA A O 1
ATOM 3215 N N . PHE A 1 423 ? -8.181 2.023 -0.320 1.00 94.81 423 PHE A N 1
ATOM 3216 C CA . PHE A 1 423 ? -7.994 3.482 -0.331 1.00 94.81 423 PHE A CA 1
ATOM 3217 C C . PHE A 1 423 ? -7.082 3.996 0.790 1.00 94.81 423 PHE A C 1
ATOM 3219 O O . PHE A 1 423 ? -6.645 5.150 0.749 1.00 94.81 423 PHE A O 1
ATOM 3226 N N . ASN A 1 424 ? -6.800 3.161 1.792 1.00 93.88 424 ASN A N 1
ATOM 3227 C CA . ASN A 1 424 ? -5.972 3.517 2.943 1.00 93.88 424 ASN A CA 1
ATOM 3228 C C . ASN A 1 424 ? -4.741 2.620 3.108 1.00 93.88 424 ASN A C 1
ATOM 3230 O O . ASN A 1 424 ? -4.076 2.695 4.136 1.00 93.88 424 ASN A O 1
ATOM 3234 N N . GLY A 1 425 ? -4.430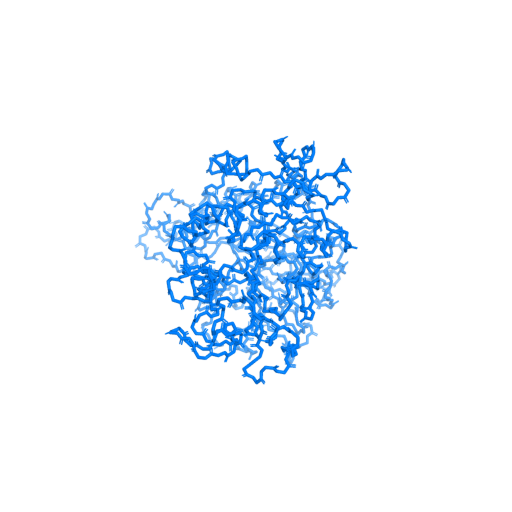 1.797 2.101 1.00 90.06 425 GLY A N 1
ATOM 3235 C CA . GLY A 1 425 ? -3.207 0.997 2.064 1.00 90.06 425 GLY A CA 1
ATOM 3236 C C . GLY A 1 425 ? -3.140 -0.061 3.157 1.00 90.06 425 GLY A C 1
ATOM 3237 O O . GLY A 1 425 ? -2.060 -0.351 3.657 1.00 90.06 425 GLY A O 1
ATOM 3238 N N . VAL A 1 426 ? -4.291 -0.617 3.534 1.00 94.38 426 VAL A N 1
ATOM 3239 C CA . VAL A 1 426 ? -4.391 -1.716 4.500 1.00 94.38 426 VAL A CA 1
ATOM 3240 C C . VAL A 1 426 ? -5.024 -2.935 3.841 1.00 94.38 426 VAL A C 1
ATOM 3242 O O . VAL A 1 426 ? -5.621 -2.861 2.766 1.00 94.38 426 VAL A O 1
ATOM 3245 N N . THR A 1 427 ? -4.906 -4.085 4.491 1.00 97.25 427 THR A N 1
ATOM 3246 C CA . THR A 1 427 ? -5.576 -5.313 4.070 1.00 97.25 427 THR A CA 1
ATOM 3247 C C . THR A 1 427 ? -7.010 -5.320 4.584 1.00 97.25 427 THR A C 1
ATOM 3249 O O . THR A 1 427 ? -7.230 -5.229 5.787 1.00 97.25 427 THR A O 1
ATOM 3252 N N . GLY A 1 428 ? -7.985 -5.467 3.684 1.00 98.00 428 GLY A N 1
ATOM 3253 C CA . GLY A 1 428 ? -9.392 -5.698 4.019 1.00 98.00 428 GLY A CA 1
ATOM 3254 C C . GLY A 1 428 ? -9.782 -7.131 3.684 1.00 98.00 428 GLY A C 1
ATOM 3255 O O . GLY A 1 428 ? -10.071 -7.441 2.528 1.00 98.00 428 GLY A O 1
ATOM 3256 N N . PHE A 1 429 ? -9.782 -8.016 4.677 1.00 97.88 429 PHE A N 1
ATOM 3257 C CA . PHE A 1 429 ? -10.119 -9.422 4.494 1.00 97.88 429 PHE A CA 1
ATOM 3258 C C . PHE A 1 429 ? -11.621 -9.645 4.680 1.00 97.88 429 PHE A C 1
ATOM 3260 O O . PHE A 1 429 ? -12.163 -9.456 5.770 1.00 97.88 429 PHE A O 1
ATOM 3267 N N . LYS A 1 430 ? -12.293 -10.063 3.602 1.00 97.31 430 LYS A N 1
ATOM 3268 C CA . LYS A 1 430 ? -13.671 -10.552 3.647 1.00 97.31 430 LYS A CA 1
ATOM 3269 C C . LYS A 1 430 ? -13.651 -12.088 3.612 1.00 97.31 430 LYS A C 1
ATOM 3271 O O . LYS A 1 430 ? -13.409 -12.631 2.532 1.00 97.31 430 LYS A O 1
ATOM 3276 N N . PRO A 1 431 ? -13.940 -12.785 4.723 1.00 91.19 431 PRO A N 1
ATOM 3277 C CA . PRO A 1 431 ? -14.028 -14.238 4.715 1.00 91.19 431 PRO A CA 1
ATOM 3278 C C . PRO A 1 431 ? -15.245 -14.740 3.919 1.00 91.19 431 PRO A C 1
ATOM 3280 O O . PRO A 1 431 ? -16.103 -13.974 3.447 1.00 91.19 431 PRO A O 1
ATOM 3283 N N . THR A 1 432 ? -15.324 -16.060 3.765 1.00 91.50 432 THR A N 1
ATOM 3284 C CA . THR A 1 432 ? -16.537 -16.724 3.284 1.00 91.50 432 THR A CA 1
ATOM 3285 C C . THR A 1 432 ? -17.706 -16.367 4.207 1.00 91.50 432 THR A C 1
ATOM 3287 O O . THR A 1 432 ? -17.559 -16.271 5.427 1.00 91.50 432 THR A O 1
ATOM 3290 N N . LYS A 1 433 ? -18.884 -16.103 3.630 1.00 91.88 433 LYS A N 1
ATOM 3291 C CA . LYS A 1 433 ? -20.067 -15.747 4.420 1.00 91.88 433 LYS A CA 1
ATOM 3292 C C . LYS A 1 433 ? -20.407 -16.898 5.370 1.00 91.88 433 LYS A C 1
ATOM 3294 O O . LYS A 1 433 ? -20.579 -18.025 4.920 1.00 91.88 433 LYS A O 1
ATOM 3299 N N . GLY A 1 434 ? -20.568 -16.581 6.653 1.00 85.75 434 GLY A N 1
ATOM 3300 C CA . GLY A 1 434 ? -20.882 -17.552 7.702 1.00 85.75 434 GLY A CA 1
ATOM 3301 C C . GLY A 1 434 ? -19.668 -18.097 8.454 1.00 85.75 434 GLY A C 1
ATOM 3302 O O . GLY A 1 434 ? -19.873 -18.736 9.474 1.00 85.75 434 GLY A O 1
ATOM 3303 N N . THR A 1 435 ? -18.436 -17.817 8.009 1.00 88.00 435 THR A N 1
ATOM 3304 C CA . THR A 1 435 ? -17.221 -18.161 8.769 1.00 88.00 435 THR A CA 1
ATOM 3305 C C . THR A 1 435 ? -17.167 -17.398 10.092 1.00 88.00 435 THR A C 1
ATOM 3307 O O . THR A 1 435 ? -17.033 -17.990 11.149 1.00 88.00 435 THR A O 1
ATOM 3310 N N . LEU A 1 436 ? -17.358 -16.076 10.050 1.00 92.06 436 LEU A N 1
ATOM 3311 C CA . LEU A 1 436 ? -17.522 -15.271 11.260 1.00 92.06 436 LEU A CA 1
ATOM 3312 C C . LEU A 1 436 ? -19.010 -15.073 11.551 1.00 92.06 436 LEU A C 1
ATOM 3314 O O . LEU A 1 436 ? -19.778 -14.720 10.647 1.00 92.06 436 LEU A O 1
ATOM 3318 N N . SER A 1 437 ? -19.404 -15.270 12.810 1.00 92.06 437 SER A N 1
ATOM 3319 C CA . SER A 1 437 ? -20.787 -15.081 13.252 1.00 92.06 437 SER A CA 1
ATOM 3320 C C . SER A 1 437 ? -21.253 -13.639 13.028 1.00 92.06 437 SER A C 1
ATOM 3322 O O . SER A 1 437 ? -20.560 -12.681 13.361 1.00 92.06 437 SER A O 1
ATOM 3324 N N . ALA A 1 438 ? -22.463 -13.487 12.485 1.00 93.56 438 ALA A N 1
ATOM 3325 C CA . ALA A 1 438 ? -23.136 -12.197 12.329 1.00 93.56 438 ALA A CA 1
ATOM 3326 C C . ALA A 1 438 ? -24.041 -11.851 13.531 1.00 93.56 438 ALA A C 1
ATOM 3328 O O . ALA A 1 438 ? -24.827 -10.907 13.467 1.00 93.56 438 ALA A O 1
ATOM 3329 N N . GLN A 1 439 ? -23.986 -12.617 14.625 1.00 95.31 439 GLN A N 1
ATOM 3330 C CA . GLN A 1 439 ? -24.737 -12.292 15.836 1.00 95.31 439 GLN A CA 1
ATOM 3331 C C . GLN A 1 439 ? -24.229 -10.975 16.438 1.00 95.31 439 GLN A C 1
ATOM 3333 O O . GLN A 1 439 ? -23.031 -10.821 16.662 1.00 95.31 439 GLN A O 1
ATOM 3338 N N . GLY A 1 440 ? -25.145 -10.037 16.702 1.00 96.94 440 GLY A N 1
ATOM 3339 C CA . GLY A 1 440 ? -24.812 -8.680 17.158 1.00 96.94 440 GLY A CA 1
ATOM 3340 C C . GLY A 1 440 ? -24.373 -7.729 16.037 1.00 96.94 440 GLY A C 1
ATOM 3341 O O . GLY A 1 440 ? -23.876 -6.645 16.313 1.00 96.94 440 GLY A O 1
ATOM 3342 N N . LEU A 1 441 ? -24.528 -8.104 14.762 1.00 97.69 441 LEU A N 1
ATOM 3343 C CA . LEU A 1 441 ? -24.347 -7.197 13.627 1.00 97.69 441 LEU A CA 1
ATOM 3344 C C . LEU A 1 441 ? -25.693 -6.582 13.222 1.00 97.69 441 LEU A C 1
ATOM 3346 O O . LEU A 1 441 ? -26.625 -7.303 12.864 1.0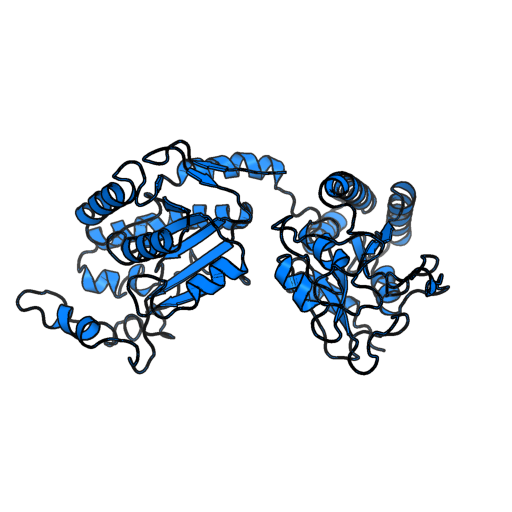0 97.69 441 LEU A O 1
ATOM 3350 N N . VAL A 1 442 ? -25.765 -5.250 13.175 1.00 98.12 442 VAL A N 1
ATOM 3351 C CA . VAL A 1 442 ? -26.855 -4.530 12.505 1.00 98.12 442 VAL A CA 1
ATOM 3352 C C . VAL A 1 442 ? -26.690 -4.704 10.988 1.00 98.12 442 VAL A C 1
ATOM 3354 O O . VAL A 1 442 ? -25.702 -4.217 10.420 1.00 98.12 442 VAL A O 1
ATOM 3357 N N . PRO A 1 443 ? -27.623 -5.405 10.319 1.00 95.81 443 PRO A N 1
ATOM 3358 C CA . PRO A 1 443 ? -27.439 -5.821 8.938 1.00 95.81 443 PRO A CA 1
ATOM 3359 C C . PRO A 1 443 ? -27.735 -4.690 7.948 1.00 95.81 443 PRO A C 1
ATOM 3361 O O . PRO A 1 443 ? -28.683 -3.929 8.129 1.00 95.81 443 PRO A O 1
ATOM 3364 N N . ALA A 1 444 ? -26.979 -4.652 6.852 1.00 95.25 444 ALA A N 1
ATOM 3365 C CA . ALA A 1 444 ? -27.350 -3.914 5.644 1.00 95.25 444 ALA A CA 1
ATOM 3366 C C . ALA A 1 444 ? -28.128 -4.820 4.680 1.00 95.25 444 ALA A C 1
ATOM 3368 O O . ALA A 1 444 ? -29.157 -4.434 4.131 1.00 95.25 444 ALA A O 1
ATOM 3369 N N . CYS A 1 445 ? -27.646 -6.050 4.492 1.00 96.19 445 CYS A N 1
ATOM 3370 C CA . CYS A 1 445 ? -28.290 -7.086 3.700 1.00 96.19 445 CYS A CA 1
ATOM 3371 C C . CYS A 1 445 ? -27.876 -8.462 4.237 1.00 96.19 445 CYS A C 1
ATOM 3373 O O . CYS A 1 445 ? -26.826 -8.994 3.875 1.00 96.19 445 CYS A O 1
ATOM 3375 N N . LYS A 1 446 ? -28.719 -9.072 5.082 1.00 93.12 446 LYS A N 1
ATOM 3376 C CA . LYS A 1 446 ? -28.421 -10.334 5.797 1.00 93.12 446 LYS A CA 1
ATOM 3377 C C . LYS A 1 446 ? -27.933 -11.474 4.892 1.00 93.12 446 LYS A C 1
ATOM 3379 O O . LYS A 1 446 ? -27.165 -12.330 5.327 1.00 93.12 446 LYS A O 1
ATOM 3384 N N . SER A 1 447 ? -28.387 -11.520 3.639 1.00 93.81 447 SER A N 1
ATOM 3385 C CA . SER A 1 447 ? -27.989 -12.559 2.681 1.00 93.81 447 SER A CA 1
ATOM 3386 C C . SER A 1 447 ? -26.557 -12.392 2.156 1.00 93.81 447 SER A C 1
ATOM 3388 O O . SER A 1 447 ? -25.996 -13.370 1.665 1.00 93.81 447 SER A O 1
ATOM 3390 N N . LEU A 1 448 ? -25.945 -11.214 2.313 1.00 95.56 448 LEU A N 1
ATOM 3391 C CA . LEU A 1 448 ? -24.607 -10.881 1.811 1.00 95.56 448 LEU A CA 1
ATOM 3392 C C . LEU A 1 448 ? -23.622 -10.472 2.915 1.00 95.56 448 LEU A C 1
ATOM 3394 O O . LEU A 1 448 ? -22.414 -10.654 2.751 1.00 95.56 448 LEU A O 1
ATOM 3398 N N . ASP A 1 449 ? -24.126 -9.937 4.027 1.00 96.00 449 ASP A N 1
ATOM 3399 C CA . ASP A 1 449 ? -23.312 -9.365 5.095 1.00 96.00 449 ASP A CA 1
ATOM 3400 C C . ASP A 1 449 ? -22.283 -10.356 5.643 1.00 96.00 449 ASP A C 1
ATOM 3402 O O . ASP A 1 449 ? -22.572 -11.511 5.961 1.00 96.00 449 ASP A O 1
ATOM 3406 N N . THR A 1 450 ? -21.048 -9.872 5.742 1.00 96.62 450 THR A N 1
ATOM 3407 C CA . THR A 1 450 ? -19.912 -10.581 6.323 1.00 96.62 450 THR A CA 1
ATOM 3408 C C . THR A 1 450 ? -19.143 -9.610 7.214 1.00 96.62 450 THR A C 1
ATOM 3410 O O . THR A 1 450 ? -18.886 -8.476 6.802 1.00 96.62 450 THR A O 1
ATOM 3413 N N . ILE A 1 451 ? -18.747 -10.037 8.414 1.00 97.69 451 ILE A N 1
ATOM 3414 C CA . ILE A 1 451 ? -17.775 -9.284 9.217 1.00 97.69 451 ILE A CA 1
ATOM 3415 C C . ILE A 1 451 ? -16.415 -9.385 8.526 1.00 97.69 451 ILE A C 1
ATOM 3417 O O . ILE A 1 451 ? -15.960 -10.474 8.187 1.00 97.69 451 ILE A O 1
ATOM 3421 N N . SER A 1 452 ? -15.787 -8.242 8.273 1.00 97.88 452 SER A N 1
ATOM 3422 C CA . SER A 1 452 ? -14.472 -8.160 7.638 1.00 97.88 452 SER A CA 1
ATOM 3423 C C . SER A 1 452 ? -13.414 -7.743 8.647 1.00 97.88 452 SER A C 1
ATOM 3425 O O . SER A 1 452 ? -13.706 -6.974 9.561 1.00 97.88 452 SER A O 1
ATOM 3427 N N . ILE A 1 453 ? -12.174 -8.160 8.428 1.00 98.62 453 ILE A N 1
ATOM 3428 C CA . ILE A 1 453 ? -11.031 -7.759 9.250 1.00 98.62 453 ILE A CA 1
ATOM 3429 C C . ILE A 1 453 ? -10.186 -6.772 8.455 1.00 98.62 453 ILE A C 1
ATOM 3431 O O . ILE A 1 453 ? -9.814 -7.048 7.314 1.00 98.62 453 ILE A O 1
ATOM 3435 N N . LEU A 1 454 ? -9.894 -5.621 9.056 1.00 98.75 454 LEU A N 1
ATOM 3436 C CA . LEU A 1 454 ? -8.966 -4.636 8.519 1.00 98.75 454 LEU A CA 1
ATOM 3437 C C . LEU A 1 454 ? -7.676 -4.681 9.336 1.00 98.75 454 LEU A C 1
ATOM 3439 O O . LEU A 1 454 ? -7.722 -4.521 10.554 1.00 98.75 454 LEU A O 1
ATOM 3443 N N . ALA A 1 455 ? -6.543 -4.900 8.673 1.00 97.44 455 ALA A N 1
ATOM 3444 C CA . ALA A 1 455 ? -5.231 -4.995 9.312 1.00 97.44 455 ALA A CA 1
ATOM 3445 C C . ALA A 1 455 ? -4.119 -4.445 8.393 1.00 97.44 455 ALA A C 1
ATOM 3447 O O . ALA A 1 455 ? -4.301 -4.423 7.173 1.00 97.44 455 ALA A O 1
ATOM 3448 N N . PRO A 1 456 ? -2.959 -4.033 8.927 1.00 92.25 456 PRO A N 1
ATOM 3449 C CA . PRO A 1 456 ? -1.821 -3.538 8.148 1.00 92.25 456 PRO A CA 1
ATOM 3450 C C . PRO A 1 456 ? -1.322 -4.515 7.076 1.00 92.25 456 PRO A C 1
ATOM 3452 O O . PRO A 1 456 ? -0.869 -4.091 6.016 1.00 92.25 456 PRO A O 1
ATOM 3455 N N . SER A 1 457 ? -1.437 -5.826 7.314 1.00 88.25 457 SER A N 1
ATOM 3456 C CA . SER A 1 457 ? -0.972 -6.859 6.385 1.00 88.25 457 SER A CA 1
ATOM 3457 C C . SER A 1 457 ? -1.895 -8.078 6.329 1.00 88.25 457 SER A C 1
ATOM 3459 O O . SER A 1 457 ? -2.713 -8.317 7.219 1.00 88.25 457 SER A O 1
ATOM 3461 N N . VAL A 1 458 ? -1.714 -8.900 5.290 1.00 88.00 458 VAL A N 1
ATOM 3462 C CA . VAL A 1 458 ? -2.388 -10.201 5.145 1.00 88.00 458 VAL A CA 1
ATOM 3463 C C . VAL A 1 458 ? -2.055 -11.134 6.306 1.00 88.00 458 VAL A C 1
ATOM 3465 O O . VAL A 1 458 ? -2.930 -11.861 6.772 1.00 88.00 458 VAL A O 1
ATOM 3468 N N . HIS A 1 459 ? -0.813 -11.097 6.794 1.00 85.69 459 HIS A N 1
ATOM 3469 C CA . HIS A 1 459 ? -0.393 -11.910 7.930 1.00 85.69 459 HIS A CA 1
ATOM 3470 C C . HIS A 1 459 ? -1.186 -11.545 9.190 1.00 85.69 459 HIS A C 1
ATOM 3472 O O . HIS A 1 459 ? -1.762 -12.425 9.824 1.00 85.69 459 HIS A O 1
ATOM 3478 N N . GLU A 1 460 ? -1.301 -10.255 9.504 1.00 93.62 460 GLU A N 1
ATOM 3479 C CA . GLU A 1 460 ? -2.047 -9.805 10.683 1.00 93.62 460 GLU A CA 1
ATOM 3480 C C . GLU A 1 460 ? -3.554 -10.034 10.545 1.00 93.62 460 GLU A C 1
ATOM 3482 O O . GLU A 1 460 ? -4.186 -10.514 11.486 1.00 93.62 460 GLU A O 1
ATOM 3487 N N . ALA A 1 461 ? -4.126 -9.802 9.357 1.00 95.25 461 ALA A N 1
ATOM 3488 C CA . ALA A 1 461 ? -5.527 -10.129 9.091 1.00 95.25 461 ALA A CA 1
ATOM 3489 C C . ALA A 1 461 ? -5.810 -11.625 9.308 1.00 95.25 461 ALA A C 1
ATOM 3491 O O . ALA A 1 461 ? -6.833 -11.984 9.891 1.00 95.25 461 ALA A O 1
ATOM 3492 N N . ARG A 1 462 ? -4.891 -12.499 8.876 1.00 91.19 462 ARG A N 1
ATOM 3493 C CA . ARG A 1 462 ? -4.990 -13.949 9.077 1.00 91.19 462 ARG A CA 1
ATOM 3494 C C . ARG A 1 462 ? -4.887 -14.328 10.552 1.00 91.19 462 ARG A C 1
ATOM 3496 O O . ARG A 1 462 ? -5.656 -15.175 10.992 1.00 91.19 462 ARG A O 1
ATOM 3503 N N . THR A 1 463 ? -3.975 -13.716 11.306 1.00 91.50 463 THR A N 1
ATOM 3504 C CA . THR A 1 463 ? -3.839 -13.949 12.753 1.00 91.50 463 THR A CA 1
ATOM 3505 C C . THR A 1 463 ? -5.139 -13.636 13.485 1.00 91.50 463 THR A C 1
ATOM 3507 O O . THR A 1 463 ? -5.616 -14.462 14.255 1.00 91.50 463 THR A O 1
ATOM 3510 N N . VAL A 1 464 ? -5.756 -12.487 13.195 1.00 96.88 464 VAL A N 1
ATOM 3511 C CA . VAL A 1 464 ? -7.046 -12.108 13.793 1.00 96.88 464 VAL A CA 1
ATOM 3512 C C . VAL A 1 464 ? -8.162 -13.049 13.341 1.00 96.88 464 VAL A C 1
ATOM 3514 O O . VAL A 1 464 ? -8.967 -13.474 14.163 1.00 96.88 464 VAL A O 1
ATOM 3517 N N . TRP A 1 465 ? -8.207 -13.411 12.055 1.00 94.19 465 TRP A N 1
ATOM 3518 C CA . TRP A 1 465 ? -9.231 -14.314 11.525 1.00 94.19 465 TRP A CA 1
ATOM 3519 C C . TRP A 1 465 ? -9.213 -15.675 12.218 1.00 94.19 465 TRP A C 1
ATOM 3521 O O . TRP A 1 465 ? -10.264 -16.124 12.653 1.00 94.19 465 TRP A O 1
ATOM 3531 N N . LEU A 1 466 ? -8.041 -16.293 12.384 1.00 88.31 466 LEU A N 1
ATOM 3532 C CA . LEU A 1 466 ? -7.922 -17.603 13.035 1.00 88.31 466 LEU A CA 1
ATOM 3533 C C . LEU A 1 466 ? -8.348 -17.593 14.507 1.00 88.31 466 LEU A C 1
ATOM 3535 O O . LEU A 1 466 ? -8.752 -18.626 15.024 1.00 88.31 466 LEU A O 1
ATOM 3539 N N . VAL A 1 467 ? -8.243 -16.445 15.178 1.00 90.81 467 VAL A N 1
ATOM 3540 C CA . VAL A 1 467 ? -8.723 -16.272 16.555 1.00 90.81 467 VAL A CA 1
ATOM 3541 C C . VAL A 1 467 ? -10.238 -16.062 16.586 1.00 90.81 467 VAL A C 1
ATOM 3543 O O . VAL A 1 467 ? -10.917 -16.604 17.447 1.00 90.81 467 VAL A O 1
ATOM 3546 N N . ALA A 1 468 ? -10.764 -15.285 15.640 1.00 89.56 468 ALA A N 1
ATOM 3547 C CA . ALA A 1 468 ? -12.184 -14.961 15.537 1.00 89.56 468 ALA A CA 1
ATOM 3548 C C . ALA A 1 468 ? -13.046 -16.105 14.963 1.00 89.56 468 ALA A C 1
ATOM 3550 O O . ALA A 1 468 ? -14.265 -16.095 15.114 1.00 89.56 468 ALA A O 1
ATOM 3551 N N . ASP A 1 469 ? -12.437 -17.066 14.269 1.00 82.25 469 ASP A N 1
ATOM 3552 C CA . ASP A 1 469 ? -13.097 -18.207 13.625 1.00 82.25 469 ASP A CA 1
ATOM 3553 C C . ASP A 1 469 ? -13.250 -19.392 14.591 1.00 82.25 469 ASP A C 1
ATOM 3555 O O . ASP A 1 469 ? -12.761 -20.494 14.351 1.00 82.25 469 ASP A O 1
ATOM 3559 N N . ALA A 1 470 ? -13.931 -19.162 15.716 1.00 63.16 470 ALA A N 1
ATOM 3560 C CA . ALA A 1 470 ? -14.279 -20.220 16.668 1.00 63.16 470 ALA A CA 1
ATOM 3561 C C . ALA A 1 470 ? -15.450 -21.109 16.183 1.00 63.16 470 ALA A C 1
ATOM 3563 O O . ALA A 1 470 ? -15.891 -21.999 16.910 1.00 63.16 470 ALA A O 1
ATOM 3564 N N . GLY A 1 471 ? -15.947 -20.881 14.961 1.00 47.88 471 GLY A N 1
ATOM 3565 C CA . GLY A 1 471 ? -17.179 -21.470 14.443 1.00 47.88 471 GLY A CA 1
ATOM 3566 C C . GLY A 1 471 ? -18.455 -20.831 15.027 1.00 47.88 471 GLY A C 1
ATOM 3567 O O . GLY A 1 471 ? -18.391 -20.090 16.015 1.00 47.88 471 GLY A O 1
ATOM 3568 N N . PRO A 1 472 ? -19.614 -21.046 14.378 1.00 36.06 472 PRO A N 1
ATOM 3569 C CA . PRO A 1 472 ? -20.922 -20.613 14.873 1.00 36.06 472 PRO A CA 1
ATOM 3570 C C . PRO A 1 472 ? -21.416 -21.392 16.096 1.00 36.06 472 PRO A C 1
ATOM 3572 O O . PRO A 1 472 ? -21.105 -22.600 16.210 1.00 36.06 472 PRO A O 1
#

Radius of gyration: 25.84 Å; chains: 1; bounding box: 67×46×78 Å